Protein AF-A0A369XX74-F1 (afdb_monomer_lite)

Secondary structure (DSSP, 8-state):
----EEE----TTSSSTTEEEEEHHHHHHHS-HHHHTS-EEESSEEEEEEEESEEEEEETTEEEEEETTEEEEE-TT-EEEEEE-TT-EEEEEEE-HHHHHHH-TTTHHHHHHHHHHTTT--EEE--STTHHHHHHHHHHHHHHHHH-SS---HHHHHHHHHHHHHHHHTSHHHHHHHHHHT-HHHHHHHHHHHHHTTT---HHHHHHHTTS-HHHHHHHHHHHHSS-HHHHHHHHHHHHHHHHHHH----HHHHHHHTT-SSHHHHHHHHHHHHSS-TTHHHHHHHH-TTTTHHHHHHHHHHHHHH-EEEEEEE-TT--PPPB--SSEEEEEEEEEEEEEEEETTEEEEEETT-EEEE-TT--EEEE-SS-EEEEEEEEE---TTS--

Radius of gyration: 23.55 Å; chains: 1; bounding box: 52×53×64 Å

pLDDT: mean 80.41, std 14.45, range [28.2, 96.94]

Sequence (389 aa):
MSNVEQIEFMNKKGQNKGFEIISLKSFFESVDESFIKTPYRTSFYNLIFITGGRGVHEIDFLEYTVKAGDLLMISRNRVHSYSEFNSLEGYLITFTEGFLCEFLSSQTSEVKELFKLSYLNPHVNCLDLYTTTLTTLLNVINDMYKNAYEFLDNKVIASAFNTFMQILSNSRLGENLSKYKKNETFVQFTELVEKNINSVKTVKEYADMMYVSKKTVNLMTRKAIDMSAKQYIIQQLILKIRLKLSFEQKSINEIAYELGFTEPSNMTRFFKKNTKISPSEFRNIIRHDKNSWLNSESMELNSLRESIEENVYHISSEAVVPLHKHEDLDEIFYCIKGSGFGVLENGEVKLNVGDTFIAPAGIMHSLRSDGDLYVAAFLIRVVDERKFD

Structure (mmCIF, N/CA/C/O backbone):
data_AF-A0A369XX74-F1
#
_entry.id   AF-A0A369XX74-F1
#
loop_
_atom_site.group_PDB
_atom_site.id
_atom_site.type_symbol
_atom_site.label_atom_id
_atom_site.label_alt_id
_atom_site.label_comp_id
_atom_site.label_asym_id
_atom_site.label_entity_id
_atom_site.label_seq_id
_atom_site.pdbx_PDB_ins_code
_atom_site.Cartn_x
_atom_site.Cartn_y
_atom_site.Cartn_z
_atom_site.occupancy
_atom_site.B_iso_or_equiv
_atom_site.auth_seq_id
_atom_site.auth_comp_id
_atom_site.auth_asym_id
_atom_site.auth_atom_id
_atom_site.pdbx_PDB_model_num
ATOM 1 N N . MET A 1 1 ? 2.891 -11.915 23.897 1.00 44.66 1 MET A N 1
ATOM 2 C CA . MET A 1 1 ? 2.680 -11.618 22.463 1.00 44.66 1 MET A CA 1
ATOM 3 C C . MET A 1 1 ? 2.522 -10.115 22.330 1.00 44.66 1 MET A C 1
ATOM 5 O O . MET A 1 1 ? 1.612 -9.565 22.942 1.00 44.66 1 MET A O 1
ATOM 9 N N . SER A 1 2 ? 3.470 -9.456 21.668 1.00 43.44 2 SER A N 1
ATOM 10 C CA . SER A 1 2 ? 3.526 -7.996 21.559 1.00 43.44 2 SER A CA 1
ATOM 11 C C . SER A 1 2 ? 2.358 -7.467 20.725 1.00 43.44 2 SER A C 1
ATOM 13 O O . SER A 1 2 ? 1.988 -8.065 19.717 1.00 43.44 2 SER A O 1
ATOM 15 N N . ASN A 1 3 ? 1.751 -6.364 21.170 1.00 59.91 3 ASN A N 1
ATOM 16 C CA . ASN A 1 3 ? 0.909 -5.539 20.304 1.00 59.91 3 ASN A CA 1
ATOM 17 C C . ASN A 1 3 ? 1.733 -5.123 19.075 1.00 59.91 3 ASN A C 1
ATOM 19 O O . ASN A 1 3 ? 2.924 -4.856 19.230 1.00 59.91 3 ASN A O 1
ATOM 23 N N . VAL A 1 4 ? 1.110 -5.003 17.895 1.00 70.88 4 VAL A N 1
ATOM 24 C CA . VAL A 1 4 ? 1.756 -4.314 16.761 1.00 70.88 4 VAL A CA 1
ATOM 25 C C . VAL A 1 4 ? 2.085 -2.906 17.195 1.00 70.88 4 VAL A C 1
ATOM 27 O O . VAL A 1 4 ? 1.177 -2.109 17.477 1.00 70.88 4 VAL A O 1
ATOM 30 N N . GLU A 1 5 ? 3.382 -2.644 17.255 1.00 80.50 5 GLU A N 1
ATOM 31 C CA . GLU A 1 5 ? 3.929 -1.380 17.694 1.00 80.50 5 GLU A CA 1
ATOM 32 C C . GLU A 1 5 ? 3.523 -0.286 16.708 1.00 80.50 5 GLU A C 1
ATOM 34 O O . GLU A 1 5 ? 3.653 -0.438 15.490 1.00 80.50 5 GLU A O 1
ATOM 39 N N . GLN A 1 6 ? 2.953 0.790 17.246 1.00 81.81 6 GLN A N 1
ATOM 40 C CA . GLN A 1 6 ? 2.695 2.009 16.495 1.00 81.81 6 GLN A CA 1
ATOM 41 C C . GLN A 1 6 ? 3.955 2.862 16.582 1.00 81.81 6 GLN A C 1
ATOM 43 O O . GLN A 1 6 ? 4.294 3.370 17.649 1.00 81.81 6 GLN A O 1
ATOM 48 N N . ILE A 1 7 ? 4.629 3.020 15.453 1.00 86.69 7 ILE A N 1
ATOM 49 C CA . ILE A 1 7 ? 5.800 3.869 15.324 1.00 86.69 7 ILE A CA 1
ATOM 50 C C . ILE A 1 7 ? 5.332 5.268 14.949 1.00 86.69 7 ILE A C 1
ATOM 52 O O . ILE A 1 7 ? 4.755 5.500 13.882 1.00 86.69 7 ILE A O 1
ATOM 56 N N . GLU A 1 8 ? 5.584 6.204 15.854 1.00 85.25 8 GLU A N 1
ATOM 57 C CA . GLU A 1 8 ? 5.371 7.622 15.612 1.00 85.25 8 GLU A CA 1
ATOM 58 C C . GLU A 1 8 ? 6.581 8.235 14.910 1.00 85.25 8 GLU A C 1
ATOM 60 O O . GLU A 1 8 ? 7.721 7.806 15.107 1.00 85.25 8 GLU A O 1
ATOM 65 N N . PHE A 1 9 ? 6.342 9.247 14.074 1.00 83.69 9 PHE A N 1
ATOM 66 C CA . PHE A 1 9 ? 7.438 9.934 13.399 1.00 83.69 9 PHE A CA 1
ATOM 67 C C . PHE A 1 9 ? 8.293 10.664 14.439 1.00 83.69 9 PHE A C 1
ATOM 69 O O . PHE A 1 9 ? 7.848 11.637 15.050 1.00 83.69 9 PHE A O 1
ATOM 76 N N . MET A 1 10 ? 9.537 10.223 14.620 1.00 78.50 10 MET A N 1
ATOM 77 C CA . MET A 1 10 ? 10.492 10.870 15.514 1.00 78.50 10 MET A CA 1
ATOM 78 C C . MET A 1 10 ? 11.609 11.509 14.703 1.00 78.50 10 MET A C 1
ATOM 80 O O . MET A 1 10 ? 12.447 10.824 14.125 1.00 78.50 10 MET A O 1
ATOM 84 N N . ASN A 1 11 ? 11.660 12.840 14.710 1.00 66.50 11 ASN A N 1
ATOM 85 C CA . ASN A 1 11 ? 12.728 13.589 14.061 1.00 66.50 11 ASN A CA 1
ATOM 86 C C . ASN A 1 11 ? 14.024 13.497 14.887 1.00 66.50 11 ASN A C 1
ATOM 88 O O . ASN A 1 11 ? 14.350 14.410 15.646 1.00 66.50 11 ASN A O 1
ATOM 92 N N . LYS A 1 12 ? 14.762 12.387 14.755 1.00 58.81 12 LYS A N 1
ATOM 93 C CA . LYS A 1 12 ? 15.986 12.119 15.537 1.00 58.81 12 LYS A CA 1
ATOM 94 C C . LYS A 1 12 ? 17.069 13.187 15.357 1.00 58.81 12 LYS A C 1
ATOM 96 O O . LYS A 1 12 ? 17.876 13.381 16.259 1.00 58.81 12 LYS A O 1
ATOM 101 N N . LYS A 1 13 ? 17.091 13.879 14.213 1.00 58.56 13 LYS A N 1
ATOM 102 C CA . LYS A 1 13 ? 18.080 14.925 13.912 1.00 58.56 13 LYS A CA 1
ATOM 103 C C . LYS A 1 13 ? 17.599 16.344 14.216 1.00 58.56 13 LYS A C 1
ATOM 105 O O . LYS A 1 13 ? 18.393 17.267 14.102 1.00 58.56 13 LYS A O 1
ATOM 110 N N . GLY A 1 14 ? 16.322 16.552 14.554 1.00 54.00 14 GLY A N 1
ATOM 111 C CA . GLY A 1 14 ? 15.742 17.882 14.803 1.00 54.00 14 GLY A CA 1
ATOM 112 C C . GLY A 1 14 ? 15.741 18.843 13.599 1.00 54.00 14 GLY A C 1
ATOM 113 O O . GLY A 1 14 ? 15.229 19.951 13.711 1.00 54.00 14 GLY A O 1
ATOM 114 N N . GLN A 1 15 ? 16.285 18.431 12.449 1.00 56.94 15 GLN A N 1
ATOM 115 C CA . GLN A 1 15 ? 16.599 19.293 11.304 1.00 56.94 15 GLN A CA 1
ATOM 116 C C . GLN A 1 15 ? 15.435 19.413 10.307 1.00 56.94 15 GLN A C 1
ATOM 118 O O . GLN A 1 15 ? 15.178 20.505 9.801 1.00 56.94 15 GLN A O 1
ATOM 123 N N . ASN A 1 16 ? 14.683 18.327 10.067 1.00 61.78 16 ASN A N 1
ATOM 124 C CA . ASN A 1 16 ? 13.650 18.304 9.025 1.00 61.78 16 ASN A CA 1
ATOM 125 C C . ASN A 1 16 ? 12.248 18.028 9.576 1.00 61.78 16 ASN A C 1
ATOM 127 O O . ASN A 1 16 ? 12.000 16.995 10.198 1.00 61.78 16 ASN A O 1
ATOM 131 N N . LYS A 1 17 ? 11.312 18.964 9.374 1.00 74.56 17 LYS A N 1
ATOM 132 C CA . LYS A 1 17 ? 9.943 18.857 9.904 1.00 74.56 17 LYS A CA 1
ATOM 133 C C . LYS A 1 17 ? 9.170 17.755 9.180 1.00 74.56 17 LYS A C 1
ATOM 135 O O . LYS A 1 17 ? 8.508 18.005 8.180 1.00 74.56 17 LYS A O 1
ATOM 140 N N . GLY A 1 18 ? 9.220 16.539 9.714 1.00 85.44 18 GLY A N 1
ATOM 141 C CA . GLY A 1 18 ? 8.364 15.455 9.248 1.00 85.44 18 GLY A CA 1
ATOM 142 C C . GLY A 1 18 ? 8.793 14.821 7.926 1.00 85.44 18 GLY A C 1
ATOM 143 O O . GLY A 1 18 ? 7.911 14.323 7.235 1.00 85.44 18 GLY A O 1
ATOM 144 N N . PHE A 1 19 ? 10.083 14.859 7.572 1.00 89.56 19 PHE A N 1
ATOM 145 C CA . PHE A 1 19 ? 10.669 14.159 6.422 1.00 89.56 19 PHE A CA 1
ATOM 146 C C . PHE A 1 19 ? 12.018 13.544 6.804 1.00 89.56 19 PHE A C 1
ATOM 148 O O . PHE A 1 19 ? 12.833 14.210 7.442 1.00 89.56 19 PHE A O 1
ATOM 155 N N . GLU A 1 20 ? 12.265 12.308 6.385 1.00 90.56 20 GLU A N 1
ATOM 156 C CA . GLU A 1 20 ? 13.538 11.609 6.537 1.00 90.56 20 GLU A CA 1
ATOM 157 C C . GLU A 1 20 ? 13.828 10.738 5.308 1.00 90.56 20 GLU A C 1
ATOM 159 O O . GLU A 1 20 ? 12.927 10.156 4.709 1.00 90.56 20 GLU A O 1
ATOM 164 N N . ILE A 1 21 ? 15.104 10.652 4.931 1.00 92.31 21 ILE A N 1
ATOM 165 C CA . ILE A 1 21 ? 15.609 9.706 3.934 1.00 92.31 21 ILE A CA 1
ATOM 166 C C . ILE A 1 21 ? 16.831 8.989 4.508 1.00 92.31 21 ILE A C 1
ATOM 168 O O . ILE A 1 21 ? 17.713 9.608 5.109 1.00 92.31 21 ILE A O 1
ATOM 172 N N . ILE A 1 22 ? 16.885 7.675 4.319 1.00 91.69 22 ILE A N 1
ATOM 173 C CA . ILE A 1 22 ? 17.993 6.823 4.747 1.00 91.69 22 ILE A CA 1
ATOM 174 C C . ILE A 1 22 ? 18.212 5.717 3.712 1.00 91.69 22 ILE A C 1
ATOM 176 O O . ILE A 1 22 ? 17.264 5.240 3.089 1.00 91.69 22 ILE A O 1
ATOM 180 N N . SER A 1 23 ? 19.458 5.294 3.502 1.00 94.75 23 SER A N 1
ATOM 181 C CA . SER A 1 23 ? 19.716 4.097 2.699 1.00 94.75 23 SER A CA 1
ATOM 182 C C . SER A 1 23 ? 19.218 2.852 3.433 1.00 94.75 23 SER A C 1
ATOM 184 O O . SER A 1 23 ? 19.375 2.743 4.649 1.00 94.75 23 SER A O 1
ATOM 186 N N . LEU A 1 24 ? 18.676 1.879 2.699 1.00 95.12 24 LEU A N 1
ATOM 187 C CA . LEU A 1 24 ? 18.173 0.628 3.277 1.00 95.12 24 LEU A CA 1
ATOM 188 C C . LEU A 1 24 ? 19.243 -0.104 4.087 1.00 95.12 24 LEU A C 1
ATOM 190 O O . LEU A 1 24 ? 18.978 -0.528 5.205 1.00 95.12 24 LEU A O 1
ATOM 194 N N . LYS A 1 25 ? 20.482 -0.131 3.585 1.00 93.12 25 LYS A N 1
ATOM 195 C CA . LYS A 1 25 ? 21.633 -0.659 4.323 1.00 93.12 25 LYS A CA 1
ATOM 196 C C . LYS A 1 25 ? 21.777 -0.025 5.712 1.00 93.12 25 LYS A C 1
ATOM 198 O O . LYS A 1 25 ? 21.816 -0.736 6.708 1.00 93.12 25 LYS A O 1
ATOM 203 N N . SER A 1 26 ? 21.807 1.307 5.790 1.00 91.69 26 SER A N 1
ATOM 204 C CA . SER A 1 26 ? 21.953 2.007 7.071 1.00 91.69 26 SER A CA 1
ATOM 205 C C . SER A 1 26 ? 20.721 1.853 7.961 1.00 91.69 26 SER A C 1
ATOM 207 O O . SER A 1 26 ? 20.863 1.804 9.177 1.00 91.69 26 SER A O 1
ATOM 209 N N . PHE A 1 27 ? 19.522 1.751 7.379 1.00 93.00 27 PHE A N 1
ATOM 210 C CA . PHE A 1 27 ? 18.305 1.449 8.128 1.00 93.00 27 PHE A CA 1
ATOM 211 C C . PHE A 1 27 ? 18.399 0.076 8.803 1.00 93.00 27 PHE A C 1
ATOM 213 O O . PHE A 1 27 ? 18.267 0.009 10.025 1.00 93.00 27 PHE A O 1
ATOM 220 N N . PHE A 1 28 ? 18.711 -0.982 8.047 1.00 92.81 28 PHE A N 1
ATOM 221 C CA . PHE A 1 28 ? 18.821 -2.345 8.578 1.00 92.81 28 PHE A CA 1
ATOM 222 C C . PHE A 1 28 ? 19.980 -2.516 9.570 1.00 92.81 28 PHE A C 1
ATOM 224 O O . PHE A 1 28 ? 19.855 -3.288 10.509 1.00 92.81 28 PHE A O 1
ATOM 231 N N . GLU A 1 29 ? 21.077 -1.766 9.423 1.00 90.75 29 GLU A N 1
ATOM 232 C CA . GLU A 1 29 ? 22.172 -1.733 10.409 1.00 90.75 29 GLU A CA 1
ATOM 233 C C . GLU A 1 29 ? 21.793 -0.986 11.705 1.00 90.75 29 GLU A C 1
ATOM 235 O O . GLU A 1 29 ? 22.396 -1.213 12.753 1.00 90.75 29 GLU A O 1
ATOM 240 N N . SER A 1 30 ? 20.815 -0.073 11.648 1.00 87.88 30 SER A N 1
ATOM 241 C CA . SER A 1 30 ? 20.432 0.796 12.775 1.00 87.88 30 SER A CA 1
ATOM 242 C C . SER A 1 30 ? 19.273 0.273 13.626 1.00 87.88 30 SER A C 1
ATOM 244 O O . SER A 1 30 ? 18.948 0.876 14.653 1.00 87.88 30 SER A O 1
ATOM 246 N N . VAL A 1 31 ? 18.626 -0.809 13.195 1.00 86.44 31 VAL A N 1
ATOM 247 C CA . VAL A 1 31 ? 17.431 -1.375 13.825 1.00 86.44 31 VAL A CA 1
ATOM 248 C C . VAL A 1 31 ? 17.645 -2.865 14.052 1.00 86.44 31 VAL A C 1
ATOM 250 O O . VAL A 1 31 ? 18.258 -3.545 13.238 1.00 86.44 31 VAL A O 1
ATOM 253 N N . ASP A 1 32 ? 17.140 -3.375 15.171 1.00 88.31 32 ASP A N 1
ATOM 254 C CA . ASP A 1 32 ? 17.260 -4.789 15.507 1.00 88.31 32 ASP A CA 1
ATOM 255 C C . ASP A 1 32 ? 16.551 -5.686 14.473 1.00 88.31 32 ASP A C 1
ATOM 257 O O . ASP A 1 32 ? 15.412 -5.424 14.071 1.00 88.31 32 ASP A O 1
ATOM 261 N N . GLU A 1 33 ? 17.210 -6.773 14.064 1.00 86.56 33 GLU A N 1
ATOM 262 C CA . GLU A 1 33 ? 16.692 -7.703 13.052 1.00 86.56 33 GLU A CA 1
ATOM 263 C C . GLU A 1 33 ? 15.333 -8.297 13.460 1.00 86.56 33 GLU A C 1
ATOM 265 O O . GLU A 1 33 ? 14.439 -8.471 12.626 1.00 86.56 33 GLU A O 1
ATOM 270 N N . SER A 1 34 ? 15.145 -8.576 14.756 1.00 84.88 34 SER A N 1
ATOM 271 C CA . SER A 1 34 ? 13.894 -9.138 15.268 1.00 84.88 34 SER A CA 1
ATOM 272 C C . SER A 1 34 ? 12.741 -8.139 15.194 1.00 84.88 34 SER A C 1
ATOM 274 O O . SER A 1 34 ? 11.600 -8.544 14.957 1.00 84.88 34 SER A O 1
ATOM 276 N N . PHE A 1 35 ? 13.030 -6.840 15.324 1.00 86.06 35 PHE A N 1
ATOM 277 C CA . PHE A 1 35 ? 12.046 -5.782 15.121 1.00 86.06 35 PHE A CA 1
ATOM 278 C C . PHE A 1 35 ? 11.647 -5.684 13.646 1.00 86.06 35 PHE A C 1
ATOM 280 O O . PHE A 1 35 ? 10.460 -5.677 13.340 1.00 86.06 35 PHE A O 1
ATOM 287 N N . ILE A 1 36 ? 12.618 -5.688 12.727 1.00 87.19 36 ILE A N 1
ATOM 288 C CA . ILE A 1 36 ? 12.376 -5.576 11.276 1.00 87.19 36 ILE A CA 1
ATOM 289 C C . ILE A 1 36 ? 11.467 -6.711 10.757 1.00 87.19 36 ILE A C 1
ATOM 291 O O . ILE A 1 36 ? 10.609 -6.479 9.898 1.00 87.19 36 ILE A O 1
ATOM 295 N N . LYS A 1 37 ? 11.625 -7.920 11.315 1.00 86.88 37 LYS A N 1
ATOM 296 C CA . LYS A 1 37 ? 10.805 -9.111 11.016 1.00 86.88 37 LYS A CA 1
ATOM 297 C C . LYS A 1 37 ? 9.482 -9.177 11.781 1.00 86.88 37 LYS A C 1
ATOM 299 O O . LYS A 1 37 ? 8.674 -10.076 11.546 1.00 86.88 37 LYS A O 1
ATOM 304 N N . THR A 1 38 ? 9.258 -8.288 12.743 1.00 84.75 38 THR A N 1
ATOM 305 C CA . THR A 1 38 ? 8.013 -8.249 13.513 1.00 84.75 38 THR A CA 1
ATOM 306 C C . THR A 1 38 ? 7.069 -7.228 12.888 1.00 84.75 38 THR A C 1
ATOM 308 O O . THR A 1 38 ? 7.492 -6.105 12.654 1.00 84.75 38 THR A O 1
ATOM 311 N N . PRO A 1 39 ? 5.790 -7.561 12.640 1.00 86.12 39 PRO A N 1
ATOM 312 C CA . PRO A 1 39 ? 4.836 -6.597 12.100 1.00 86.12 39 PRO A CA 1
ATOM 313 C C . PRO A 1 39 ? 4.727 -5.331 12.962 1.00 86.12 39 PRO A C 1
ATOM 315 O O . PRO A 1 39 ? 4.458 -5.404 14.165 1.00 86.12 39 PRO A O 1
ATOM 318 N N . TYR A 1 40 ? 4.897 -4.171 12.332 1.00 86.62 40 TYR A N 1
ATOM 319 C CA . TYR A 1 40 ? 4.732 -2.845 12.932 1.00 86.62 40 TYR A CA 1
ATOM 320 C C . TYR A 1 40 ? 3.865 -1.967 12.023 1.00 86.62 40 TYR A C 1
ATOM 322 O O . TYR A 1 40 ? 3.514 -2.352 10.908 1.00 86.62 40 TYR A O 1
ATOM 330 N N . ARG A 1 41 ? 3.468 -0.789 12.503 1.00 86.25 41 ARG A N 1
ATOM 331 C CA . ARG A 1 41 ? 2.739 0.213 11.710 1.00 86.25 41 ARG A CA 1
ATOM 332 C C . ARG A 1 41 ? 3.279 1.601 11.985 1.00 86.25 41 ARG A C 1
ATOM 334 O O . ARG A 1 41 ? 3.711 1.878 13.098 1.00 86.25 41 ARG A O 1
ATOM 341 N N . THR A 1 42 ? 3.207 2.484 11.001 1.00 88.00 42 THR A N 1
ATOM 342 C CA . THR A 1 42 ? 3.714 3.857 11.112 1.00 88.00 42 THR A CA 1
ATOM 343 C C . THR A 1 42 ? 2.579 4.875 11.046 1.00 88.00 42 THR A C 1
ATOM 345 O O . THR A 1 42 ? 1.657 4.728 10.248 1.00 88.00 42 THR A O 1
ATOM 348 N N . SER A 1 43 ? 2.644 5.965 11.815 1.00 82.44 43 SER A N 1
ATOM 349 C CA . SER A 1 43 ? 1.693 7.092 11.685 1.00 82.44 43 SER A CA 1
ATOM 350 C C . SER A 1 43 ? 1.999 8.023 10.498 1.00 82.44 43 SER A C 1
ATOM 352 O O . SER A 1 43 ? 1.334 9.040 10.291 1.00 82.44 43 SER A O 1
ATOM 354 N N . PHE A 1 44 ? 3.003 7.672 9.696 1.00 88.94 44 PHE A N 1
ATOM 355 C CA . PHE A 1 44 ? 3.557 8.426 8.573 1.00 88.94 44 PHE A CA 1
ATOM 356 C C . PHE A 1 44 ? 3.679 7.539 7.323 1.00 88.94 44 PHE A C 1
ATOM 358 O O . PHE A 1 44 ? 3.525 6.319 7.405 1.00 88.94 44 PHE A O 1
ATOM 365 N N . TYR A 1 45 ? 3.885 8.164 6.165 1.00 90.94 45 TYR A N 1
ATOM 366 C CA . TYR A 1 45 ? 4.030 7.484 4.877 1.00 90.94 45 TYR A CA 1
ATOM 367 C C . TYR A 1 45 ? 5.448 6.925 4.731 1.00 90.94 45 TYR A C 1
ATOM 369 O O . TYR A 1 45 ? 6.397 7.594 5.139 1.00 90.94 45 TYR A O 1
ATOM 377 N N . ASN A 1 46 ? 5.592 5.748 4.115 1.00 93.81 46 ASN A N 1
ATOM 378 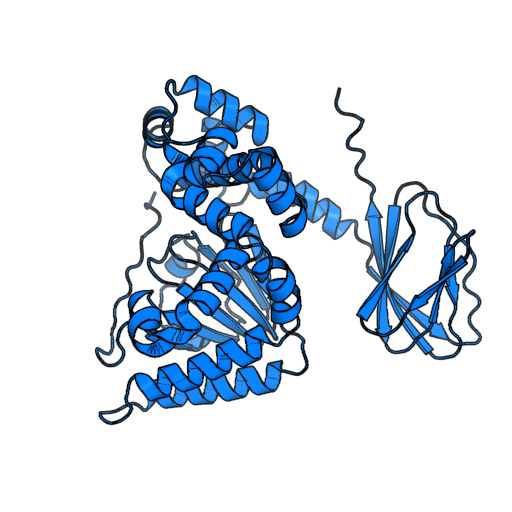C CA . ASN A 1 46 ? 6.889 5.173 3.750 1.00 93.81 46 ASN A CA 1
ATOM 379 C C . ASN A 1 46 ? 6.958 4.925 2.244 1.00 93.81 46 ASN A C 1
ATOM 381 O O . ASN A 1 46 ? 6.052 4.332 1.661 1.00 93.81 46 ASN A O 1
ATOM 385 N N . LEU A 1 47 ? 8.060 5.329 1.631 1.00 93.50 47 LEU A N 1
ATOM 386 C CA . LEU A 1 47 ? 8.385 5.076 0.238 1.00 93.50 47 LEU A CA 1
ATOM 387 C C . LEU A 1 47 ? 9.719 4.334 0.200 1.00 93.50 47 LEU A C 1
ATOM 389 O O . LEU A 1 47 ? 10.732 4.868 0.645 1.00 93.50 47 LEU A O 1
ATOM 393 N N . ILE A 1 48 ? 9.709 3.100 -0.297 1.00 94.38 48 ILE A N 1
ATOM 394 C CA . ILE A 1 48 ? 10.893 2.242 -0.362 1.00 94.38 48 ILE A CA 1
ATOM 395 C C . ILE A 1 48 ? 11.238 2.038 -1.831 1.00 94.38 48 ILE A C 1
ATOM 397 O O . ILE A 1 48 ? 10.472 1.418 -2.562 1.00 94.38 48 ILE A O 1
ATOM 401 N N . PHE A 1 49 ? 12.376 2.567 -2.263 1.00 93.62 49 PHE A N 1
ATOM 402 C CA . PHE A 1 49 ? 12.853 2.431 -3.635 1.00 93.62 49 PHE A CA 1
ATOM 403 C C . PHE A 1 49 ? 14.060 1.501 -3.675 1.00 93.62 49 PHE A C 1
ATOM 405 O O . PHE A 1 49 ? 15.078 1.795 -3.045 1.00 93.62 49 PHE A O 1
ATOM 412 N N . ILE A 1 50 ? 13.945 0.390 -4.402 1.00 93.25 50 ILE A N 1
ATOM 413 C CA . ILE A 1 50 ? 14.969 -0.653 -4.467 1.00 93.25 50 ILE A CA 1
ATOM 414 C C . ILE A 1 50 ? 15.920 -0.370 -5.626 1.00 93.25 50 ILE A C 1
ATOM 416 O O . ILE A 1 50 ? 15.512 -0.278 -6.782 1.00 93.25 50 ILE A O 1
ATOM 420 N N . THR A 1 51 ? 17.212 -0.268 -5.332 1.00 92.12 51 THR A N 1
ATOM 421 C CA . THR A 1 51 ? 18.271 -0.049 -6.330 1.00 92.12 51 THR A CA 1
ATOM 422 C C . THR A 1 51 ? 19.074 -1.312 -6.621 1.00 92.12 51 THR A C 1
ATOM 424 O O . THR A 1 51 ? 19.755 -1.369 -7.641 1.00 92.12 51 THR A O 1
ATOM 427 N N . GLY A 1 52 ? 18.987 -2.327 -5.758 1.00 91.31 52 GLY A N 1
ATOM 428 C CA . GLY A 1 52 ? 19.770 -3.554 -5.864 1.00 91.31 52 GLY A CA 1
ATOM 429 C C . GLY A 1 52 ? 19.238 -4.668 -4.965 1.00 91.31 52 GLY A C 1
ATOM 430 O O . GLY A 1 52 ? 18.518 -4.420 -3.997 1.00 91.31 52 GLY A O 1
ATOM 431 N N . GLY A 1 53 ? 19.598 -5.905 -5.307 1.00 91.81 53 GLY A N 1
ATOM 432 C CA . GLY A 1 53 ? 19.227 -7.098 -4.548 1.00 91.81 53 GLY A CA 1
ATOM 433 C C . GLY A 1 53 ? 17.781 -7.557 -4.723 1.00 91.81 53 GLY A C 1
ATOM 434 O O . GLY A 1 53 ? 17.066 -7.130 -5.635 1.00 91.81 53 GLY A O 1
ATOM 435 N N . ARG A 1 54 ? 17.382 -8.481 -3.844 1.00 90.44 54 ARG A N 1
ATOM 436 C CA . ARG A 1 54 ? 16.040 -9.065 -3.767 1.00 90.44 54 ARG A CA 1
ATOM 437 C C . ARG A 1 54 ? 15.616 -9.224 -2.309 1.00 90.44 54 ARG A C 1
ATOM 439 O O . ARG A 1 54 ? 16.436 -9.507 -1.435 1.00 90.44 54 ARG A O 1
ATOM 446 N N . GLY A 1 55 ? 14.327 -9.064 -2.059 1.00 90.81 55 GLY A N 1
ATOM 447 C CA . GLY A 1 55 ? 13.749 -9.264 -0.740 1.00 90.81 55 GLY A CA 1
ATOM 448 C C . GLY A 1 55 ? 12.250 -9.482 -0.804 1.00 90.81 55 GLY A C 1
ATOM 449 O O . GLY A 1 55 ? 11.652 -9.487 -1.881 1.00 90.81 55 GLY A O 1
ATOM 450 N N . VAL A 1 56 ? 11.655 -9.657 0.367 1.00 88.00 56 VAL A N 1
ATOM 451 C CA . VAL A 1 56 ? 10.229 -9.911 0.547 1.00 88.00 56 VAL A CA 1
ATOM 452 C C . VAL A 1 56 ? 9.724 -8.975 1.632 1.00 88.00 56 VAL A C 1
ATOM 454 O O . VAL A 1 56 ? 10.174 -9.031 2.779 1.00 88.00 56 VAL A O 1
ATOM 457 N N . HIS A 1 57 ? 8.796 -8.103 1.247 1.00 90.75 57 HIS A N 1
ATOM 458 C CA . HIS A 1 57 ? 8.110 -7.178 2.140 1.00 90.75 57 HIS A CA 1
ATOM 459 C C . HIS A 1 57 ? 6.683 -7.670 2.355 1.00 90.75 57 HIS A C 1
ATOM 461 O O . HIS A 1 57 ? 5.962 -7.903 1.389 1.00 90.75 57 HIS A O 1
ATOM 467 N N . GLU A 1 58 ? 6.255 -7.806 3.602 1.00 83.94 58 GLU A N 1
ATOM 468 C CA . GLU A 1 58 ? 4.878 -8.161 3.936 1.00 83.94 58 GLU A CA 1
ATOM 469 C C . GLU A 1 58 ? 4.092 -6.888 4.261 1.00 83.94 58 GLU A C 1
ATOM 471 O O . GLU A 1 58 ? 4.514 -6.099 5.107 1.00 83.94 58 GLU A O 1
ATOM 476 N N . ILE A 1 59 ? 2.960 -6.668 3.592 1.00 84.25 59 ILE A N 1
ATOM 477 C CA . ILE A 1 59 ? 2.038 -5.559 3.869 1.00 84.25 59 ILE A CA 1
ATOM 478 C C . ILE A 1 59 ? 0.645 -6.151 4.004 1.00 84.25 59 ILE A C 1
ATOM 480 O O . ILE A 1 59 ? 0.120 -6.723 3.051 1.00 84.25 59 ILE A O 1
ATOM 484 N N . ASP A 1 60 ? 0.037 -6.001 5.180 1.00 78.12 60 ASP A N 1
ATOM 485 C CA . ASP A 1 60 ? -1.329 -6.452 5.447 1.00 78.12 60 ASP A CA 1
ATOM 486 C C . ASP A 1 60 ? -1.571 -7.922 5.077 1.00 78.12 60 ASP A C 1
ATOM 488 O O . ASP A 1 60 ? -2.590 -8.272 4.475 1.00 78.12 60 ASP A O 1
ATOM 492 N N . PHE A 1 61 ? -0.624 -8.776 5.480 1.00 71.31 61 PHE A N 1
ATOM 493 C CA . PHE A 1 61 ? -0.593 -10.216 5.212 1.00 71.31 61 PHE A CA 1
ATOM 494 C C . PHE A 1 61 ? -0.346 -10.597 3.749 1.00 71.31 61 PHE A C 1
ATOM 496 O O . PHE A 1 61 ? -0.500 -11.759 3.401 1.00 71.31 61 PHE A O 1
ATOM 503 N N . LEU A 1 62 ? 0.012 -9.660 2.870 1.00 71.56 62 LEU A N 1
ATOM 504 C CA . LEU A 1 62 ? 0.404 -9.966 1.496 1.00 71.56 62 LEU A CA 1
ATOM 505 C C . LEU A 1 62 ? 1.912 -9.812 1.338 1.00 71.56 62 LEU A C 1
ATOM 507 O O . LEU A 1 62 ? 2.477 -8.787 1.717 1.00 71.56 62 LEU A O 1
ATOM 511 N N . GLU A 1 63 ? 2.546 -10.822 0.751 1.00 78.19 63 GLU A N 1
ATOM 512 C CA . GLU A 1 63 ? 3.972 -10.805 0.447 1.00 78.19 63 GLU A CA 1
ATOM 513 C C . GLU A 1 63 ? 4.238 -10.183 -0.925 1.00 78.19 63 GLU A C 1
ATOM 515 O O . GLU A 1 63 ? 3.705 -10.609 -1.955 1.00 78.19 63 GLU A O 1
ATOM 520 N N . TYR A 1 64 ? 5.131 -9.201 -0.935 1.00 79.00 64 TYR A N 1
ATOM 521 C CA . TYR A 1 64 ? 5.622 -8.525 -2.123 1.00 79.00 64 TYR A CA 1
ATOM 522 C C . TYR A 1 64 ? 7.101 -8.850 -2.279 1.00 79.00 64 TYR A C 1
ATOM 524 O O . TYR A 1 64 ? 7.944 -8.376 -1.515 1.00 79.00 64 TYR A O 1
ATOM 532 N N . THR A 1 65 ? 7.426 -9.673 -3.276 1.00 83.94 65 THR A N 1
ATOM 533 C CA . THR A 1 65 ? 8.818 -9.844 -3.693 1.00 83.94 65 THR A CA 1
ATOM 534 C C . THR A 1 65 ? 9.266 -8.576 -4.399 1.00 83.94 65 THR A C 1
ATOM 536 O O . THR A 1 65 ? 8.664 -8.182 -5.397 1.00 83.94 65 THR A O 1
ATOM 539 N N . VAL A 1 66 ? 10.338 -7.970 -3.901 1.00 88.12 66 VAL A N 1
ATOM 540 C CA . VAL A 1 66 ? 10.902 -6.746 -4.464 1.00 88.12 66 VAL A CA 1
ATOM 541 C C . VAL A 1 66 ? 12.309 -6.965 -4.997 1.00 88.12 66 VAL A C 1
ATOM 543 O O . VAL A 1 66 ? 13.087 -7.745 -4.444 1.00 88.12 66 VAL A O 1
ATOM 546 N N . LYS A 1 67 ? 12.626 -6.270 -6.087 1.00 88.75 67 LYS A N 1
ATOM 547 C CA . LYS A 1 67 ? 13.921 -6.281 -6.778 1.00 88.75 67 LYS A CA 1
ATOM 548 C C . LYS A 1 67 ? 14.296 -4.881 -7.262 1.00 88.75 67 LYS A C 1
ATOM 550 O O . LYS A 1 67 ? 13.491 -3.958 -7.200 1.00 88.75 67 LYS A O 1
ATOM 555 N N . ALA A 1 68 ? 15.520 -4.724 -7.758 1.00 88.69 68 ALA A N 1
ATOM 556 C CA . ALA A 1 68 ? 15.997 -3.463 -8.326 1.00 88.69 68 ALA A CA 1
ATOM 557 C C . ALA A 1 68 ? 15.001 -2.850 -9.331 1.00 88.69 68 ALA A C 1
ATOM 559 O O . ALA A 1 68 ? 14.508 -3.531 -10.232 1.00 88.69 68 ALA A O 1
ATOM 560 N N . GLY A 1 69 ? 14.733 -1.555 -9.168 1.00 85.12 69 GLY A N 1
ATOM 561 C CA . GLY A 1 69 ? 13.736 -0.809 -9.929 1.00 85.12 69 GLY A CA 1
ATOM 562 C C . GLY A 1 69 ? 12.328 -0.861 -9.340 1.00 85.12 69 GLY A C 1
ATOM 563 O O . GLY A 1 69 ? 11.462 -0.150 -9.835 1.00 85.12 69 GLY A O 1
ATOM 564 N N . ASP A 1 70 ? 12.074 -1.641 -8.290 1.00 86.25 70 ASP A N 1
ATOM 565 C CA . ASP A 1 70 ? 10.775 -1.641 -7.624 1.00 86.25 70 ASP A CA 1
ATOM 566 C C . ASP A 1 70 ? 10.628 -0.483 -6.636 1.00 86.25 70 ASP A C 1
ATOM 568 O O . ASP A 1 70 ? 11.572 -0.053 -5.967 1.00 86.25 70 ASP A O 1
ATOM 572 N N . LEU A 1 71 ? 9.387 -0.026 -6.513 1.00 88.19 71 LEU A N 1
ATOM 573 C CA . LEU A 1 71 ? 8.941 0.954 -5.550 1.00 88.19 71 LEU A CA 1
ATOM 574 C C . LEU A 1 71 ? 7.805 0.377 -4.703 1.00 88.19 71 LEU A C 1
ATOM 576 O O . LEU A 1 71 ? 6.778 -0.046 -5.232 1.00 88.19 71 LEU A O 1
ATOM 580 N N . LEU A 1 72 ? 7.961 0.419 -3.380 1.00 89.81 72 LEU A N 1
ATOM 581 C CA . LEU A 1 72 ? 6.869 0.193 -2.438 1.00 89.81 72 LEU A CA 1
ATOM 582 C C . LEU A 1 72 ? 6.381 1.520 -1.859 1.00 89.81 72 LEU A C 1
ATOM 584 O O . LEU A 1 72 ? 7.172 2.325 -1.365 1.00 89.81 72 LEU A O 1
ATOM 588 N N . MET A 1 73 ? 5.067 1.724 -1.874 1.00 88.75 73 MET A N 1
ATOM 589 C CA . MET A 1 73 ? 4.399 2.888 -1.296 1.00 88.75 73 MET A CA 1
ATOM 590 C C . MET A 1 73 ? 3.455 2.438 -0.185 1.00 88.75 73 MET A C 1
ATOM 592 O O . MET A 1 73 ? 2.411 1.835 -0.430 1.00 88.75 73 MET A O 1
ATOM 596 N N . ILE A 1 74 ? 3.812 2.745 1.057 1.00 88.69 74 ILE A N 1
ATOM 597 C CA . ILE A 1 74 ? 3.107 2.266 2.244 1.00 88.69 74 ILE A CA 1
ATOM 598 C C . ILE A 1 74 ? 2.473 3.456 2.949 1.00 88.69 74 ILE A C 1
ATOM 600 O O . ILE A 1 74 ? 3.146 4.370 3.432 1.00 88.69 74 ILE A O 1
ATOM 604 N N . SER A 1 75 ? 1.148 3.454 2.969 1.00 86.00 75 SER A N 1
ATOM 605 C CA . SER A 1 75 ? 0.335 4.498 3.580 1.00 86.00 75 SER A CA 1
ATOM 606 C C . SER A 1 75 ? 0.380 4.416 5.103 1.00 86.00 75 SER A C 1
ATOM 608 O O . SER A 1 75 ? 0.802 3.419 5.693 1.00 86.00 75 SER A O 1
ATOM 610 N N . ARG A 1 76 ? -0.087 5.477 5.757 1.00 83.75 76 ARG A N 1
ATOM 611 C CA . ARG A 1 76 ? -0.161 5.533 7.219 1.00 83.75 76 ARG A CA 1
ATOM 612 C C . ARG A 1 76 ? -1.012 4.397 7.778 1.00 83.75 76 ARG A C 1
ATOM 614 O O . ARG A 1 76 ? -2.022 4.017 7.199 1.00 83.75 76 ARG A O 1
ATOM 621 N N . ASN A 1 77 ? -0.636 3.921 8.957 1.00 77.31 77 ASN A N 1
ATOM 622 C CA . ASN A 1 77 ? -1.337 2.913 9.749 1.00 77.31 77 ASN A CA 1
ATOM 623 C C . ASN A 1 77 ? -1.478 1.539 9.078 1.00 77.31 77 ASN A C 1
ATOM 625 O O . ASN A 1 77 ? -2.184 0.683 9.616 1.00 77.31 77 ASN A O 1
ATOM 629 N N . ARG A 1 78 ? -0.807 1.307 7.943 1.00 82.25 78 ARG A N 1
ATOM 630 C CA . ARG A 1 78 ? -0.691 -0.029 7.356 1.00 82.25 78 ARG A CA 1
ATOM 631 C C . ARG A 1 78 ? 0.286 -0.857 8.178 1.00 82.25 78 ARG A C 1
ATOM 633 O O . ARG A 1 78 ? 1.294 -0.337 8.659 1.00 82.25 78 ARG A O 1
ATOM 640 N N . VAL A 1 79 ? -0.051 -2.127 8.375 1.00 82.69 79 VAL A N 1
ATOM 641 C CA . VAL A 1 79 ? 0.815 -3.055 9.103 1.00 82.69 79 VAL A CA 1
ATOM 642 C C . VAL A 1 79 ? 1.744 -3.717 8.107 1.00 82.69 79 VAL A C 1
ATOM 644 O O . VAL A 1 79 ? 1.287 -4.246 7.095 1.00 82.69 79 VAL A O 1
ATOM 647 N N . HIS A 1 80 ? 3.038 -3.679 8.389 1.00 90.44 80 HIS A N 1
ATOM 648 C CA . HIS A 1 80 ? 4.049 -4.202 7.491 1.00 90.44 80 HIS A CA 1
ATOM 649 C C . HIS A 1 80 ? 5.297 -4.681 8.237 1.00 90.44 80 HIS A C 1
ATOM 651 O O . HIS A 1 80 ? 5.555 -4.279 9.372 1.00 90.44 80 HIS A O 1
ATOM 657 N N . SER A 1 81 ? 6.062 -5.548 7.585 1.00 90.38 81 SER A N 1
ATOM 658 C CA . SER A 1 81 ? 7.343 -6.082 8.062 1.00 90.38 81 SER A CA 1
ATOM 659 C C . SER A 1 81 ? 8.196 -6.535 6.883 1.00 90.38 81 SER A C 1
ATOM 661 O O . SER A 1 81 ? 7.700 -6.662 5.764 1.00 90.38 81 SER A O 1
ATOM 663 N N . TYR A 1 82 ? 9.479 -6.794 7.123 1.00 91.31 82 TYR A N 1
ATOM 664 C CA . TYR A 1 82 ? 10.336 -7.423 6.122 1.00 91.31 82 TYR A CA 1
ATOM 665 C C . TYR A 1 82 ? 10.537 -8.898 6.472 1.00 91.31 82 TYR A C 1
ATOM 667 O O . TYR A 1 82 ? 11.025 -9.215 7.556 1.00 91.31 82 TYR A O 1
ATOM 675 N N . SER A 1 83 ? 10.207 -9.791 5.542 1.00 85.69 83 SER A N 1
ATOM 676 C CA . SER A 1 83 ? 10.478 -11.228 5.676 1.00 85.69 83 SER A CA 1
ATOM 677 C C . SER A 1 83 ? 11.899 -11.553 5.209 1.00 85.69 83 SER A C 1
ATOM 679 O O . SER A 1 83 ? 12.628 -12.286 5.878 1.00 85.69 83 SER A O 1
ATOM 681 N N . GLU A 1 84 ? 12.332 -10.922 4.113 1.00 88.06 84 GLU A N 1
ATOM 682 C CA . GLU A 1 84 ? 13.685 -11.037 3.562 1.00 88.06 84 GLU A CA 1
ATOM 683 C C . GLU A 1 84 ? 14.216 -9.659 3.160 1.00 88.06 84 GLU A C 1
ATOM 685 O O . GLU A 1 84 ? 13.584 -8.954 2.374 1.00 88.06 84 GLU A O 1
ATOM 690 N N . PHE A 1 85 ? 15.384 -9.266 3.677 1.00 91.69 85 PHE A N 1
ATOM 691 C CA . PHE A 1 85 ? 15.926 -7.920 3.435 1.00 91.69 85 PHE A CA 1
ATOM 692 C C . PHE A 1 85 ? 17.453 -7.815 3.377 1.00 91.69 85 PHE A C 1
ATOM 694 O O . PHE A 1 85 ? 17.973 -6.772 2.994 1.00 91.69 85 PHE A O 1
ATOM 701 N N . ASN A 1 86 ? 18.188 -8.882 3.697 1.00 86.06 86 ASN A N 1
ATOM 702 C CA . ASN A 1 86 ? 19.646 -8.829 3.862 1.00 86.06 86 ASN A CA 1
ATOM 703 C C . ASN A 1 86 ? 20.414 -8.417 2.596 1.00 86.06 86 ASN A C 1
ATOM 705 O O . ASN A 1 86 ? 21.531 -7.922 2.703 1.00 86.06 86 ASN A O 1
ATOM 709 N N . SER A 1 87 ? 19.841 -8.637 1.409 1.00 89.25 87 SER A N 1
ATOM 710 C CA . SER A 1 87 ? 20.464 -8.247 0.137 1.00 89.25 87 SER A CA 1
ATOM 711 C C . SER A 1 87 ? 19.928 -6.932 -0.435 1.00 89.25 87 SER A C 1
ATOM 713 O O . SER A 1 87 ? 20.416 -6.489 -1.469 1.00 89.25 87 SER A O 1
ATOM 715 N N . LEU A 1 88 ? 18.921 -6.320 0.200 1.00 94.06 88 LEU A N 1
ATOM 716 C CA . LEU A 1 88 ? 18.245 -5.151 -0.350 1.00 94.06 88 LEU A CA 1
ATOM 717 C C . LEU A 1 88 ? 19.120 -3.902 -0.274 1.00 94.06 88 LEU A C 1
ATOM 719 O O . LEU A 1 88 ? 19.548 -3.465 0.795 1.00 94.06 88 LEU A O 1
ATOM 723 N N . GLU A 1 89 ? 19.282 -3.269 -1.426 1.00 94.75 89 GLU A N 1
ATOM 724 C CA . GLU A 1 89 ? 19.883 -1.953 -1.570 1.00 94.75 89 GLU A CA 1
ATOM 725 C C . GLU A 1 89 ? 18.826 -0.963 -2.046 1.00 94.75 89 GLU A C 1
ATOM 727 O O . GLU A 1 89 ? 17.931 -1.309 -2.821 1.00 94.75 89 GLU A O 1
ATOM 732 N N . GLY A 1 90 ? 18.922 0.283 -1.589 1.00 95.12 90 GLY A N 1
ATOM 733 C CA . GLY A 1 90 ? 17.958 1.310 -1.954 1.00 95.12 90 GLY A CA 1
ATOM 734 C C . GLY A 1 90 ? 17.802 2.388 -0.900 1.00 95.12 90 GLY A C 1
ATOM 735 O O . GLY A 1 90 ? 18.672 2.577 -0.045 1.00 95.12 90 GLY A O 1
ATOM 736 N N . TYR A 1 91 ? 16.661 3.066 -0.950 1.00 96.00 91 TYR A N 1
ATOM 737 C CA . TYR A 1 91 ? 16.318 4.171 -0.063 1.00 96.00 91 TYR A CA 1
ATOM 738 C C . TYR A 1 91 ? 14.956 3.955 0.586 1.00 96.00 91 TYR A C 1
ATOM 740 O O . TYR A 1 91 ? 13.991 3.595 -0.084 1.00 96.00 91 TYR A O 1
ATOM 748 N N . LEU A 1 92 ? 14.888 4.232 1.886 1.00 95.38 92 LEU A N 1
ATOM 749 C CA . LEU A 1 92 ? 13.653 4.423 2.632 1.00 95.38 92 LEU A CA 1
ATOM 750 C C . LEU A 1 92 ? 13.458 5.926 2.838 1.00 95.38 92 LEU A C 1
ATOM 752 O O . LEU A 1 92 ? 14.294 6.589 3.454 1.00 95.38 92 LEU A O 1
ATOM 756 N N . ILE A 1 93 ? 12.348 6.449 2.330 1.00 94.31 93 ILE A N 1
ATOM 757 C CA . ILE A 1 93 ? 11.896 7.819 2.559 1.00 94.31 93 ILE A CA 1
ATOM 758 C C . ILE A 1 93 ? 10.649 7.759 3.426 1.00 94.31 93 ILE A C 1
ATOM 760 O O . ILE A 1 93 ? 9.695 7.051 3.099 1.00 94.31 93 ILE A O 1
ATOM 764 N N . THR A 1 94 ? 10.628 8.521 4.510 1.00 93.44 94 THR A N 1
ATOM 765 C CA . THR A 1 94 ? 9.482 8.609 5.411 1.00 93.44 94 THR A CA 1
ATOM 766 C C . THR A 1 94 ? 9.049 10.055 5.566 1.00 93.44 94 THR A C 1
ATOM 768 O O . THR A 1 94 ? 9.874 10.965 5.640 1.00 93.44 94 THR A O 1
ATOM 771 N N . PHE A 1 95 ? 7.741 10.303 5.579 1.00 91.81 95 PHE A N 1
ATOM 772 C CA . PHE A 1 95 ? 7.238 11.663 5.739 1.00 91.81 95 PHE A CA 1
ATOM 773 C C . PHE A 1 95 ? 5.831 11.731 6.320 1.00 91.81 95 PHE A C 1
ATOM 775 O O . PHE A 1 95 ? 4.993 10.845 6.151 1.00 91.81 95 PHE A O 1
ATOM 782 N N . THR A 1 96 ? 5.562 12.827 7.017 1.00 88.88 96 THR A N 1
ATOM 783 C CA . THR A 1 96 ? 4.285 13.096 7.676 1.00 88.88 96 THR A CA 1
ATOM 784 C C . THR A 1 96 ? 3.329 13.844 6.753 1.00 88.88 96 THR A C 1
ATOM 786 O O . THR A 1 96 ? 3.724 14.493 5.786 1.00 88.88 96 THR A O 1
ATOM 789 N N . GLU A 1 97 ? 2.040 13.821 7.086 1.00 84.88 97 GLU A N 1
ATOM 790 C CA . GLU A 1 97 ? 1.062 14.686 6.421 1.00 84.88 97 GLU A CA 1
ATOM 791 C C . GLU A 1 97 ? 1.365 16.179 6.630 1.00 84.88 97 GLU A C 1
ATOM 793 O O . GLU A 1 97 ? 1.148 16.970 5.716 1.00 84.88 97 GLU A O 1
ATOM 798 N N . GLY A 1 98 ? 1.910 16.553 7.795 1.00 84.94 98 GLY A N 1
ATOM 799 C CA . GLY A 1 98 ? 2.316 17.930 8.081 1.00 84.94 98 GLY A CA 1
ATOM 800 C C . GLY A 1 98 ? 3.378 18.433 7.105 1.00 84.94 98 GLY A C 1
ATOM 801 O O . GLY A 1 98 ? 3.237 19.531 6.577 1.00 84.94 98 GLY A O 1
ATOM 802 N N . PHE A 1 99 ? 4.370 17.596 6.784 1.00 87.31 99 PHE A N 1
ATOM 803 C CA . PHE A 1 99 ? 5.392 17.914 5.785 1.00 87.31 99 PHE A CA 1
ATOM 804 C C . PHE A 1 99 ? 4.787 18.180 4.400 1.00 87.31 99 PHE A C 1
ATOM 806 O O . PHE A 1 99 ? 5.118 19.182 3.767 1.00 87.31 99 PHE A O 1
ATOM 813 N N . LEU A 1 100 ? 3.866 17.318 3.946 1.00 84.62 100 LEU A N 1
ATOM 814 C CA . LEU A 1 100 ? 3.188 17.515 2.662 1.00 84.62 100 LEU A CA 1
ATOM 815 C C . LEU A 1 100 ? 2.449 18.856 2.640 1.00 84.62 100 LEU A C 1
ATOM 817 O O . LEU A 1 100 ? 2.657 19.656 1.734 1.00 84.62 100 LEU A O 1
ATOM 821 N N . CYS A 1 101 ? 1.635 19.122 3.662 1.00 82.25 101 CYS A N 1
ATOM 822 C CA . CYS A 1 101 ? 0.833 20.339 3.734 1.00 82.25 101 CYS A CA 1
ATOM 823 C C . CYS A 1 101 ? 1.692 21.613 3.838 1.00 82.25 101 CYS A C 1
ATOM 825 O O . CYS A 1 101 ? 1.334 22.628 3.244 1.00 82.25 101 CYS A O 1
ATOM 827 N N . GLU A 1 102 ? 2.801 21.577 4.585 1.00 81.38 102 GLU A N 1
ATOM 828 C CA . GLU A 1 102 ? 3.677 22.738 4.804 1.00 81.38 102 GLU A CA 1
ATOM 829 C C . GLU A 1 102 ? 4.545 23.044 3.574 1.00 81.38 102 GLU A C 1
ATOM 831 O O . GLU A 1 102 ? 4.684 24.210 3.204 1.00 81.38 102 GLU A O 1
ATOM 836 N N . PHE A 1 103 ? 5.099 22.021 2.912 1.00 80.75 103 PHE A N 1
ATOM 837 C CA . PHE A 1 103 ? 6.131 22.220 1.886 1.00 80.75 103 PHE A CA 1
ATOM 838 C C . PHE A 1 103 ? 5.721 21.832 0.462 1.00 80.75 103 PHE A C 1
ATOM 840 O O . PHE A 1 103 ? 6.345 22.294 -0.491 1.00 80.75 103 PHE A O 1
ATOM 847 N N . LEU A 1 104 ? 4.669 21.028 0.296 1.00 77.00 104 LEU A N 1
ATOM 848 C CA . LEU A 1 104 ? 4.141 20.584 -0.999 1.00 77.00 104 LEU A CA 1
ATOM 849 C C . LEU A 1 104 ? 2.692 21.037 -1.200 1.00 77.00 104 LEU A C 1
ATOM 851 O O . LEU A 1 104 ? 1.922 20.337 -1.848 1.00 77.00 104 LEU A O 1
ATOM 855 N N . SER A 1 105 ? 2.278 22.161 -0.615 1.00 71.69 105 SER A N 1
ATOM 856 C CA . SER A 1 105 ? 0.869 22.579 -0.512 1.00 71.69 105 SER A CA 1
ATOM 857 C C . SER A 1 105 ? 0.059 22.445 -1.812 1.00 71.69 105 SER A C 1
ATOM 859 O O . SER A 1 105 ? -1.039 21.894 -1.775 1.00 71.69 105 SER A O 1
ATOM 861 N N . SER A 1 106 ? 0.603 22.842 -2.968 1.00 70.69 106 SER A N 1
ATOM 862 C CA . SER A 1 106 ? -0.070 22.669 -4.265 1.00 70.69 106 SER A CA 1
ATOM 863 C C . SER A 1 106 ? -0.240 21.199 -4.673 1.00 70.69 106 SER A C 1
ATOM 865 O O . SER A 1 106 ? -1.292 20.828 -5.186 1.00 70.69 106 SER A O 1
ATOM 867 N N . GLN A 1 107 ? 0.755 20.349 -4.396 1.00 70.25 107 GLN A N 1
ATOM 868 C CA . GLN A 1 107 ? 0.819 18.955 -4.869 1.00 70.25 107 GLN A CA 1
ATOM 869 C C . GLN A 1 107 ? 0.465 17.929 -3.784 1.00 70.25 107 GLN A C 1
ATOM 871 O O . GLN A 1 107 ? 0.495 16.720 -4.013 1.00 70.25 107 GLN A O 1
ATOM 876 N N . THR A 1 108 ? 0.096 18.403 -2.592 1.00 71.94 108 THR A N 1
ATOM 877 C CA . THR A 1 108 ? -0.275 17.583 -1.433 1.00 71.94 108 THR A CA 1
ATOM 878 C C . THR A 1 108 ? -1.355 16.576 -1.799 1.00 71.94 108 THR A C 1
ATOM 880 O O . THR A 1 108 ? -1.261 15.407 -1.427 1.00 71.94 108 THR A O 1
ATOM 883 N N . SER A 1 109 ? -2.369 17.016 -2.545 1.00 68.19 109 SER A N 1
ATOM 884 C CA . SER A 1 109 ? -3.471 16.163 -2.989 1.00 68.19 109 SER A CA 1
ATOM 885 C C . SER A 1 109 ? -2.988 15.036 -3.895 1.00 68.19 109 SER A C 1
ATOM 887 O O . SER A 1 109 ? -3.411 13.899 -3.717 1.00 68.19 109 SER A O 1
ATOM 889 N N . GLU A 1 110 ? -2.054 15.329 -4.801 1.00 74.00 110 GLU A N 1
ATOM 890 C CA . GLU A 1 110 ? -1.511 14.352 -5.743 1.00 74.00 110 GLU A CA 1
ATOM 891 C C . GLU A 1 110 ? -0.705 13.287 -5.010 1.00 74.00 110 GLU A C 1
ATOM 893 O O . GLU A 1 110 ? -0.957 12.101 -5.184 1.00 74.00 110 GLU A O 1
ATOM 898 N N . VAL A 1 111 ? 0.211 13.698 -4.127 1.00 75.88 111 VAL A N 1
ATOM 899 C CA . VAL A 1 111 ? 1.006 12.755 -3.332 1.00 75.88 111 VAL A CA 1
ATOM 900 C C . VAL A 1 111 ? 0.104 11.912 -2.434 1.00 75.88 111 VAL A C 1
ATOM 902 O O . VAL A 1 111 ? 0.251 10.694 -2.394 1.00 75.88 111 VAL A O 1
ATOM 905 N N . LYS A 1 112 ? -0.880 12.516 -1.755 1.00 75.00 112 LYS A N 1
ATOM 906 C CA . LYS A 1 112 ? -1.847 11.758 -0.945 1.00 75.00 112 LYS A CA 1
ATOM 907 C C . LYS A 1 112 ? -2.610 10.737 -1.780 1.00 75.00 112 LYS A C 1
ATOM 909 O O . LYS A 1 112 ? -2.849 9.633 -1.312 1.00 75.00 112 LYS A O 1
ATOM 914 N N . GLU A 1 113 ? -2.992 11.087 -2.998 1.00 71.31 113 GLU A N 1
ATOM 915 C CA . GLU A 1 113 ? -3.702 10.187 -3.899 1.00 71.31 113 GLU A CA 1
ATOM 916 C C . GLU A 1 113 ? -2.851 8.996 -4.346 1.00 71.31 113 GLU A C 1
ATOM 918 O O . GLU A 1 113 ? -3.348 7.869 -4.340 1.00 71.31 113 GLU A O 1
ATOM 923 N N . LEU A 1 114 ? -1.559 9.207 -4.620 1.00 74.25 114 LEU A N 1
ATOM 924 C CA . LEU A 1 114 ? -0.619 8.118 -4.904 1.00 74.25 114 LEU A CA 1
ATOM 925 C C . LEU A 1 114 ? -0.612 7.074 -3.780 1.00 74.25 114 LEU A C 1
ATOM 927 O O . LEU A 1 114 ? -0.758 5.879 -4.023 1.00 74.25 114 LEU A O 1
ATOM 931 N N . PHE A 1 115 ? -0.514 7.541 -2.536 1.00 76.50 115 PHE A N 1
ATOM 932 C CA . PHE A 1 115 ? -0.537 6.678 -1.355 1.00 76.50 115 PHE A CA 1
ATOM 933 C C . PHE A 1 115 ? -1.925 6.122 -1.022 1.00 76.50 115 PHE A C 1
ATOM 935 O O . PHE A 1 115 ? -2.033 5.156 -0.276 1.00 76.50 115 PHE A O 1
ATOM 942 N N . LYS A 1 116 ? -3.015 6.688 -1.541 1.00 67.06 116 LYS A N 1
ATOM 943 C CA . LYS A 1 116 ? -4.336 6.050 -1.426 1.00 67.06 116 LYS A CA 1
ATOM 944 C C . LYS A 1 116 ? -4.443 4.867 -2.369 1.00 67.06 116 LYS A C 1
ATOM 946 O O . LYS A 1 116 ? -4.918 3.810 -1.980 1.00 67.06 116 LYS A O 1
ATOM 951 N N . LEU A 1 117 ? -3.982 5.026 -3.604 1.00 64.44 117 LEU A N 1
ATOM 952 C CA . LEU A 1 117 ? -4.033 3.959 -4.601 1.00 64.44 117 LEU A CA 1
ATOM 953 C C . LEU A 1 117 ? -3.064 2.824 -4.261 1.00 64.44 117 LEU A C 1
ATOM 955 O O . LEU A 1 117 ? -3.362 1.663 -4.539 1.00 64.44 117 LEU A O 1
ATOM 959 N N . SER A 1 118 ? -1.994 3.129 -3.526 1.00 67.25 118 SER A N 1
ATOM 960 C CA . SER A 1 118 ? -1.116 2.111 -2.956 1.00 67.25 118 SER A CA 1
ATOM 961 C C . SER A 1 118 ? -1.794 1.204 -1.912 1.00 67.25 118 SER A C 1
ATOM 963 O O . SER A 1 118 ? -1.271 0.138 -1.605 1.00 67.25 118 SER A O 1
ATOM 965 N N . TYR A 1 119 ? -3.000 1.529 -1.413 1.00 63.78 119 TYR A N 1
ATOM 966 C CA . TYR A 1 119 ? -3.780 0.561 -0.626 1.00 63.78 119 TYR A CA 1
ATOM 967 C C . TYR A 1 119 ? -4.200 -0.666 -1.436 1.00 63.78 119 TYR A C 1
ATOM 969 O O . TYR A 1 119 ? -4.331 -1.750 -0.864 1.00 63.78 119 TYR A O 1
ATOM 977 N N . LEU A 1 120 ? -4.451 -0.474 -2.733 1.00 58.56 120 LEU A N 1
ATOM 978 C CA . LEU A 1 120 ? -4.898 -1.516 -3.654 1.00 58.56 120 LEU A CA 1
ATOM 979 C C . LEU A 1 120 ? -3.709 -2.288 -4.215 1.00 58.56 120 LEU A C 1
ATOM 981 O O . LEU A 1 120 ? -3.774 -3.506 -4.335 1.00 58.56 120 LEU A O 1
ATOM 985 N N . ASN A 1 121 ? -2.631 -1.572 -4.537 1.00 64.31 121 ASN A N 1
ATOM 986 C CA . ASN A 1 121 ? -1.376 -2.174 -4.948 1.00 64.31 121 ASN A CA 1
ATOM 987 C C . ASN A 1 121 ? -0.189 -1.348 -4.421 1.00 64.31 121 ASN A C 1
ATOM 989 O O . ASN A 1 121 ? 0.166 -0.335 -5.030 1.00 64.31 121 ASN A O 1
ATOM 993 N N . PRO A 1 122 ? 0.412 -1.738 -3.283 1.00 68.06 122 PRO A N 1
ATOM 994 C CA . PRO A 1 122 ? 1.522 -1.003 -2.696 1.00 68.06 122 PRO A CA 1
ATOM 995 C C . PRO A 1 122 ? 2.834 -1.216 -3.448 1.00 68.06 122 PRO A C 1
ATOM 997 O O . PRO A 1 122 ? 3.772 -0.463 -3.206 1.00 68.06 122 PRO A O 1
ATOM 1000 N N . HIS A 1 123 ? 2.912 -2.215 -4.334 1.00 68.62 123 HIS A N 1
ATOM 1001 C CA . HIS A 1 123 ? 4.108 -2.579 -5.085 1.00 68.62 123 HIS A CA 1
ATOM 1002 C C . HIS A 1 123 ? 3.982 -2.177 -6.542 1.00 68.62 123 HIS A C 1
ATOM 1004 O O . HIS A 1 123 ? 3.055 -2.551 -7.259 1.00 68.62 123 HIS A O 1
ATOM 1010 N N . VAL A 1 124 ? 4.948 -1.388 -6.979 1.00 66.31 124 VAL A N 1
ATOM 1011 C CA . VAL A 1 124 ? 4.999 -0.874 -8.332 1.00 66.31 124 VAL A CA 1
ATOM 1012 C C . VAL A 1 124 ? 6.381 -1.175 -8.851 1.00 66.31 124 VAL A C 1
ATOM 1014 O O . VAL A 1 124 ? 7.382 -0.702 -8.321 1.00 66.31 124 VAL A O 1
ATOM 1017 N N . ASN A 1 125 ? 6.438 -1.951 -9.920 1.00 59.94 125 ASN A N 1
ATOM 1018 C CA . ASN A 1 125 ? 7.669 -2.098 -10.656 1.00 59.94 125 ASN A CA 1
ATOM 1019 C C . ASN A 1 125 ? 7.895 -0.830 -11.499 1.00 59.94 125 ASN A C 1
ATOM 1021 O O . ASN A 1 125 ? 7.090 -0.512 -12.374 1.00 59.94 125 ASN A O 1
ATOM 1025 N N . CYS A 1 126 ? 8.977 -0.103 -11.219 1.00 59.44 126 CYS A N 1
ATOM 1026 C CA . CYS A 1 126 ? 9.373 1.107 -11.938 1.00 59.44 126 CYS A CA 1
ATOM 1027 C C . CYS A 1 126 ? 10.511 0.819 -12.933 1.00 59.44 126 CYS A C 1
ATOM 1029 O O . CYS A 1 126 ? 11.392 1.671 -13.091 1.00 59.44 126 CYS A O 1
ATOM 1031 N N . LEU A 1 127 ? 10.505 -0.340 -13.619 1.00 54.81 127 LEU A N 1
ATOM 1032 C CA . LEU A 1 127 ? 11.385 -0.662 -14.767 1.00 54.81 127 LEU A CA 1
ATOM 1033 C C . LEU A 1 127 ? 11.076 0.207 -16.010 1.00 54.81 127 LEU A C 1
ATOM 1035 O O . LEU A 1 127 ? 11.118 -0.256 -17.148 1.00 54.81 127 LEU A O 1
ATOM 1039 N N . ASP A 1 128 ? 10.764 1.479 -15.792 1.00 59.44 128 ASP A N 1
ATOM 1040 C CA . ASP A 1 128 ? 10.608 2.490 -16.823 1.00 59.44 128 ASP A CA 1
ATOM 1041 C C . ASP A 1 128 ? 11.962 3.170 -17.097 1.00 59.44 128 ASP A C 1
ATOM 1043 O O . ASP A 1 128 ? 12.893 3.110 -16.291 1.00 59.44 128 ASP A O 1
ATOM 1047 N N . LEU A 1 129 ? 12.050 3.917 -18.205 1.00 60.03 129 LEU A N 1
ATOM 1048 C CA . LEU A 1 129 ? 13.203 4.742 -18.622 1.00 60.03 129 LEU A CA 1
ATOM 1049 C C . LEU A 1 129 ? 13.771 5.675 -17.524 1.00 60.03 129 LEU A C 1
ATOM 1051 O O . LEU A 1 129 ? 14.862 6.222 -17.682 1.00 60.03 129 LEU A O 1
ATOM 1055 N N . TYR A 1 130 ? 13.048 5.865 -16.419 1.00 74.75 130 TYR A N 1
ATOM 1056 C CA . TYR A 1 130 ? 13.368 6.796 -15.345 1.00 74.75 130 TYR A CA 1
ATOM 1057 C C . TYR A 1 130 ? 14.077 6.178 -14.135 1.00 74.75 130 TYR A C 1
ATOM 1059 O O . TYR A 1 130 ? 14.462 6.945 -13.255 1.00 74.75 130 TYR A O 1
ATOM 1067 N N . THR A 1 131 ? 14.297 4.855 -14.052 1.00 78.44 131 THR A N 1
ATOM 1068 C CA . THR A 1 131 ? 14.932 4.239 -12.862 1.00 78.44 131 THR A CA 1
ATOM 1069 C C . THR A 1 131 ? 16.263 4.916 -12.516 1.00 78.44 131 THR A C 1
ATOM 1071 O O . THR A 1 131 ? 16.468 5.338 -11.382 1.00 78.44 131 THR A O 1
ATOM 1074 N N . THR A 1 132 ? 17.145 5.113 -13.502 1.00 84.12 132 THR A N 1
ATOM 1075 C CA . THR A 1 132 ? 18.448 5.777 -13.311 1.00 84.12 132 THR A CA 1
ATOM 1076 C C . THR A 1 132 ? 18.304 7.228 -12.853 1.00 84.12 132 THR A C 1
ATOM 1078 O O . THR A 1 132 ? 19.027 7.678 -11.962 1.00 84.12 132 THR A O 1
ATOM 1081 N N . THR A 1 133 ? 17.362 7.971 -13.438 1.00 87.56 133 THR A N 1
ATOM 1082 C CA . THR A 1 133 ? 17.069 9.358 -13.058 1.00 87.56 133 THR A CA 1
ATOM 1083 C C . THR A 1 133 ? 16.557 9.443 -11.621 1.00 87.56 133 THR A C 1
ATOM 1085 O O . THR A 1 133 ? 17.050 10.264 -10.849 1.00 87.56 133 THR A O 1
ATOM 1088 N N . LEU A 1 134 ? 15.617 8.572 -11.243 1.00 88.44 134 LEU A N 1
ATOM 1089 C CA . LEU A 1 134 ? 15.056 8.495 -9.895 1.00 88.44 134 LEU A CA 1
ATOM 1090 C C . LEU A 1 134 ? 16.138 8.135 -8.871 1.00 88.44 134 LEU A C 1
ATOM 1092 O O . LEU A 1 134 ? 16.275 8.845 -7.879 1.00 88.44 134 LEU A O 1
ATOM 1096 N N . THR A 1 135 ? 16.967 7.121 -9.141 1.00 89.62 135 THR A N 1
ATOM 1097 C CA . THR A 1 135 ? 18.115 6.764 -8.290 1.00 89.62 135 THR A CA 1
ATOM 1098 C C . THR A 1 135 ? 19.069 7.943 -8.111 1.00 89.62 135 THR A C 1
ATOM 1100 O O . THR A 1 135 ? 19.470 8.256 -6.994 1.00 89.62 135 THR A O 1
ATOM 1103 N N . THR A 1 136 ? 19.408 8.637 -9.200 1.00 90.81 136 THR A N 1
ATOM 1104 C CA . THR A 1 136 ? 20.321 9.789 -9.154 1.00 90.81 136 THR A CA 1
ATOM 1105 C C . THR A 1 136 ? 19.746 10.911 -8.292 1.00 90.81 136 THR A C 1
ATOM 1107 O O . THR A 1 136 ? 20.449 11.484 -7.463 1.00 90.81 136 THR A O 1
ATOM 1110 N N . LEU A 1 137 ? 18.453 11.202 -8.443 1.00 91.25 137 LEU A N 1
ATOM 1111 C CA . LEU A 1 137 ? 17.771 12.212 -7.641 1.00 91.25 137 LEU A CA 1
ATOM 1112 C C . LEU A 1 137 ? 17.695 11.813 -6.161 1.00 91.25 137 LEU A C 1
ATOM 1114 O O . LEU A 1 137 ? 17.913 12.660 -5.299 1.00 91.25 137 LEU A O 1
ATOM 1118 N N . LEU A 1 138 ? 17.453 10.538 -5.850 1.00 92.38 138 LEU A N 1
ATOM 1119 C CA . LEU A 1 138 ? 17.475 10.033 -4.474 1.00 92.38 138 LEU A CA 1
ATOM 1120 C C . LEU A 1 138 ? 18.857 10.139 -3.835 1.00 92.38 138 LEU A C 1
ATOM 1122 O O . LEU A 1 138 ? 18.940 10.533 -2.674 1.00 92.38 138 LEU A O 1
ATOM 1126 N N . ASN A 1 139 ? 19.930 9.875 -4.586 1.00 91.69 139 ASN A N 1
ATOM 1127 C CA . ASN A 1 139 ? 21.297 10.099 -4.112 1.00 91.69 139 ASN A CA 1
ATOM 1128 C C . ASN A 1 139 ? 21.493 11.569 -3.723 1.00 91.69 139 ASN A C 1
ATOM 1130 O O . ASN A 1 139 ? 21.932 11.852 -2.613 1.00 91.69 139 ASN A O 1
ATOM 1134 N N . VAL A 1 140 ? 21.076 12.500 -4.589 1.00 90.56 140 VAL A N 1
ATOM 1135 C CA . VAL A 1 140 ? 21.153 13.945 -4.320 1.00 90.56 140 VAL A CA 1
ATOM 1136 C C . VAL A 1 140 ? 20.320 14.329 -3.092 1.00 90.56 140 VAL A C 1
ATOM 1138 O O . VAL A 1 140 ? 20.816 15.042 -2.224 1.00 90.56 140 VAL A O 1
ATOM 1141 N N . ILE A 1 141 ? 19.080 13.839 -2.969 1.00 90.44 141 ILE A N 1
ATOM 1142 C CA . ILE A 1 141 ? 18.214 14.095 -1.802 1.00 90.44 141 ILE A CA 1
ATOM 1143 C C . ILE A 1 141 ? 18.856 13.558 -0.519 1.00 90.44 141 ILE A C 1
ATOM 1145 O O . ILE A 1 141 ? 18.886 14.258 0.492 1.00 90.44 141 ILE A O 1
ATOM 1149 N N . ASN A 1 142 ? 19.396 12.343 -0.555 1.00 90.00 142 ASN A N 1
ATOM 1150 C CA . ASN A 1 142 ? 20.051 11.715 0.584 1.00 90.00 142 ASN A CA 1
ATOM 1151 C C . ASN A 1 142 ? 21.344 12.443 0.979 1.00 90.00 142 ASN A C 1
ATOM 1153 O O . ASN A 1 142 ? 21.586 12.646 2.167 1.00 90.00 142 ASN A O 1
ATOM 1157 N N . ASP A 1 143 ? 22.152 12.875 0.014 1.00 88.31 143 ASP A N 1
ATOM 1158 C CA . ASP A 1 143 ? 23.374 13.635 0.273 1.00 88.31 143 ASP A CA 1
ATOM 1159 C C . ASP A 1 143 ? 23.053 15.016 0.841 1.00 88.31 143 ASP A C 1
ATOM 1161 O O . ASP A 1 143 ? 23.679 15.431 1.817 1.00 88.31 143 ASP A O 1
ATOM 1165 N N . MET A 1 144 ? 22.034 15.700 0.311 1.00 85.56 144 MET A N 1
ATOM 1166 C CA . MET A 1 144 ? 21.516 16.933 0.906 1.00 85.56 144 MET A CA 1
ATOM 1167 C C . MET A 1 144 ? 21.044 16.695 2.342 1.00 85.56 144 MET A C 1
ATOM 1169 O O . MET A 1 144 ? 21.413 17.450 3.231 1.00 85.56 144 MET A O 1
ATOM 1173 N N . TYR A 1 145 ? 20.286 15.626 2.598 1.00 85.00 145 TYR A N 1
ATOM 1174 C CA . TYR A 1 145 ? 19.778 15.300 3.933 1.00 85.00 145 TYR A CA 1
ATOM 1175 C C . TYR A 1 145 ? 20.892 14.938 4.930 1.00 85.00 145 TYR A C 1
ATOM 1177 O O . TYR A 1 145 ? 20.811 15.285 6.108 1.00 85.00 145 TYR A O 1
ATOM 1185 N N . LYS A 1 146 ? 21.951 14.248 4.487 1.00 82.44 146 LYS A N 1
ATOM 1186 C CA . LYS A 1 146 ? 23.110 13.903 5.327 1.00 82.44 146 LYS A CA 1
ATOM 1187 C C . LYS A 1 146 ? 23.996 15.112 5.624 1.00 82.44 146 LYS A C 1
ATOM 1189 O O . LYS A 1 146 ? 24.474 15.227 6.750 1.00 82.44 146 LYS A O 1
ATOM 1194 N N . ASN A 1 147 ? 24.200 15.980 4.633 1.00 77.00 147 ASN A N 1
ATOM 1195 C CA . ASN A 1 147 ? 25.108 17.125 4.705 1.00 77.00 147 ASN A CA 1
ATOM 1196 C C . ASN A 1 147 ? 24.415 18.445 5.076 1.00 77.00 147 ASN A C 1
ATOM 1198 O O . ASN A 1 147 ? 25.087 19.472 5.126 1.00 77.00 147 ASN A O 1
ATOM 1202 N N . ALA A 1 148 ? 23.103 18.442 5.340 1.00 64.56 148 ALA A N 1
ATOM 1203 C CA . ALA A 1 148 ? 22.345 19.597 5.823 1.00 64.56 148 ALA A CA 1
ATOM 1204 C C . ALA A 1 148 ? 22.745 19.970 7.264 1.00 64.56 148 ALA A C 1
ATOM 1206 O O . ALA A 1 148 ? 21.966 19.868 8.208 1.00 64.56 148 ALA A O 1
ATOM 1207 N N . TYR A 1 149 ? 23.987 20.414 7.435 1.00 52.88 149 TYR A N 1
ATOM 1208 C CA . TYR A 1 149 ? 24.428 21.164 8.597 1.00 52.88 149 TYR A CA 1
ATOM 1209 C C . TYR A 1 149 ? 24.030 22.632 8.376 1.00 52.88 149 TYR A C 1
ATOM 1211 O O . TYR A 1 149 ? 24.529 23.304 7.478 1.00 52.88 149 TYR A O 1
ATOM 1219 N N . GLU A 1 150 ? 23.062 23.088 9.170 1.00 54.28 150 GLU A N 1
ATOM 1220 C CA . GLU A 1 150 ? 22.653 24.486 9.409 1.00 54.28 150 GLU A CA 1
ATOM 1221 C C . GLU A 1 150 ? 22.046 25.326 8.263 1.00 54.28 150 GLU A C 1
ATOM 1223 O O . GLU A 1 150 ? 21.289 26.243 8.577 1.00 54.28 150 GLU A O 1
ATOM 1228 N N . PHE A 1 151 ? 22.271 25.037 6.973 1.00 53.84 151 PHE A N 1
ATOM 1229 C CA . PHE A 1 151 ? 21.922 25.997 5.898 1.00 53.84 151 PHE A CA 1
ATOM 1230 C C . PHE A 1 151 ? 20.919 25.538 4.828 1.00 53.84 151 PHE A C 1
ATOM 1232 O O . PHE A 1 151 ? 20.435 26.381 4.069 1.00 53.84 151 PHE A O 1
ATOM 1239 N N . LEU A 1 152 ? 20.579 24.248 4.728 1.00 60.41 152 LEU A N 1
ATOM 1240 C CA . LEU A 1 152 ? 19.566 23.812 3.759 1.00 60.41 152 LEU A CA 1
ATOM 1241 C C . LEU A 1 152 ? 18.152 23.966 4.332 1.00 60.41 152 LEU A C 1
ATOM 1243 O O . LEU A 1 152 ? 17.773 23.278 5.276 1.00 60.41 152 LEU A O 1
ATOM 1247 N N . ASP A 1 153 ? 17.362 24.851 3.720 1.00 72.06 153 ASP A N 1
ATOM 1248 C CA . ASP A 1 153 ? 15.934 25.006 4.009 1.00 72.06 153 ASP A CA 1
ATOM 1249 C C . ASP A 1 153 ? 15.193 23.700 3.655 1.00 72.06 153 ASP A C 1
ATOM 1251 O O . ASP A 1 153 ? 15.399 23.129 2.579 1.00 72.06 153 ASP A O 1
ATOM 1255 N N . ASN A 1 154 ? 14.282 23.259 4.529 1.00 74.56 154 ASN A N 1
ATOM 1256 C CA . ASN A 1 154 ? 13.337 22.163 4.282 1.00 74.56 154 ASN A CA 1
ATOM 1257 C C . ASN A 1 154 ? 12.641 22.293 2.915 1.00 74.56 154 ASN A C 1
ATOM 1259 O O . ASN A 1 154 ? 12.318 21.288 2.284 1.00 74.56 154 ASN A O 1
ATOM 1263 N N . LYS A 1 155 ? 12.465 23.523 2.415 1.00 80.88 155 LYS A N 1
ATOM 1264 C CA . LYS A 1 155 ? 11.943 23.800 1.069 1.00 80.88 155 LYS A CA 1
ATOM 1265 C C . LYS A 1 155 ? 12.791 23.219 -0.062 1.00 80.88 155 LYS A C 1
ATOM 1267 O O . LYS A 1 155 ? 12.229 22.819 -1.076 1.00 80.88 155 LYS A O 1
ATOM 1272 N N . VAL A 1 156 ? 14.116 23.164 0.076 1.00 85.19 156 VAL A N 1
ATOM 1273 C CA . VAL A 1 156 ? 15.006 22.610 -0.960 1.00 85.19 156 VAL A CA 1
ATOM 1274 C C . VAL A 1 156 ? 14.829 21.098 -1.042 1.00 85.19 156 VAL A C 1
ATOM 1276 O O . VAL A 1 156 ? 14.600 20.565 -2.128 1.00 85.19 156 VAL A O 1
ATOM 1279 N N . ILE A 1 157 ? 14.848 20.420 0.109 1.00 85.94 157 ILE A N 1
ATOM 1280 C CA . ILE A 1 157 ? 14.587 18.977 0.198 1.00 85.94 157 ILE A CA 1
ATOM 1281 C C . ILE A 1 157 ? 13.183 18.670 -0.324 1.00 85.94 157 ILE A C 1
ATOM 1283 O O . ILE A 1 157 ? 13.020 17.776 -1.151 1.00 85.94 157 ILE A O 1
ATOM 1287 N N . ALA A 1 158 ? 12.182 19.450 0.086 1.00 86.25 158 ALA A N 1
ATOM 1288 C CA . ALA A 1 158 ? 10.821 19.296 -0.399 1.00 86.25 158 ALA A CA 1
ATOM 1289 C C . ALA A 1 158 ? 10.701 19.527 -1.909 1.00 86.25 158 ALA A C 1
ATOM 1291 O O . ALA A 1 158 ? 9.989 18.781 -2.565 1.00 86.25 158 ALA A O 1
ATOM 1292 N N . SER A 1 159 ? 11.418 20.491 -2.489 1.00 88.12 159 SER A N 1
ATOM 1293 C CA . SER A 1 159 ? 11.420 20.729 -3.939 1.00 88.12 159 SER A CA 1
ATOM 1294 C C . SER A 1 159 ? 12.047 19.566 -4.717 1.00 88.12 159 SER A C 1
ATOM 1296 O O . SER A 1 159 ? 11.504 19.114 -5.729 1.00 88.12 159 SER A O 1
ATOM 1298 N N . ALA A 1 160 ? 13.157 19.014 -4.222 1.00 89.69 160 ALA A N 1
ATOM 1299 C CA . ALA A 1 160 ? 13.786 17.842 -4.825 1.00 89.69 160 ALA A CA 1
ATOM 1300 C C . ALA A 1 160 ? 12.899 16.594 -4.691 1.00 89.69 160 ALA A C 1
ATOM 1302 O O . ALA A 1 160 ? 12.691 15.873 -5.667 1.00 89.69 160 ALA A O 1
ATOM 1303 N N . PHE A 1 161 ? 12.297 16.383 -3.519 1.00 89.25 161 PHE A N 1
ATOM 1304 C CA . PHE A 1 161 ? 11.317 15.322 -3.310 1.00 89.25 161 PHE A CA 1
ATOM 1305 C C . PHE A 1 161 ? 10.066 15.516 -4.180 1.00 89.25 161 PHE A C 1
ATOM 1307 O O . PHE A 1 161 ? 9.578 14.561 -4.772 1.00 89.25 161 PHE A O 1
ATOM 1314 N N . ASN A 1 162 ? 9.582 16.747 -4.356 1.00 87.88 162 ASN A N 1
ATOM 1315 C CA . ASN A 1 162 ? 8.491 17.050 -5.279 1.00 87.88 162 ASN A CA 1
ATOM 1316 C C . ASN A 1 162 ? 8.864 16.666 -6.709 1.00 87.88 162 ASN A C 1
ATOM 1318 O O . ASN A 1 162 ? 8.081 16.027 -7.398 1.00 87.88 162 ASN A O 1
ATOM 1322 N N . THR A 1 163 ? 10.078 17.010 -7.142 1.00 88.94 163 THR A N 1
ATOM 1323 C CA . THR A 1 163 ? 10.591 16.634 -8.464 1.00 88.94 163 THR A CA 1
ATOM 1324 C C . THR A 1 163 ? 10.606 15.114 -8.624 1.00 88.94 163 THR A C 1
ATOM 1326 O O . THR A 1 163 ? 10.146 14.605 -9.642 1.00 88.94 163 THR A O 1
ATOM 1329 N N . PHE A 1 164 ? 11.039 14.380 -7.595 1.00 89.44 164 PHE A N 1
ATOM 1330 C CA . PHE A 1 164 ? 10.989 12.919 -7.573 1.00 89.44 164 PHE A CA 1
ATOM 1331 C C . PHE A 1 164 ? 9.554 12.405 -7.740 1.00 89.44 164 PHE A C 1
ATOM 1333 O O . PHE A 1 164 ? 9.291 11.584 -8.618 1.00 89.44 164 PHE A O 1
ATOM 1340 N N . MET A 1 165 ? 8.609 12.943 -6.964 1.00 85.50 165 MET A N 1
ATOM 1341 C CA . MET A 1 165 ? 7.199 12.562 -7.046 1.00 85.50 165 MET A CA 1
ATOM 1342 C C . MET A 1 165 ? 6.568 12.919 -8.399 1.00 85.50 165 MET A C 1
ATOM 1344 O O . MET A 1 165 ? 5.710 12.177 -8.867 1.00 85.50 165 MET A O 1
ATOM 1348 N N . GLN A 1 166 ? 7.000 14.006 -9.047 1.00 81.75 166 GLN A N 1
ATOM 1349 C CA . GLN A 1 166 ? 6.537 14.395 -10.382 1.00 81.75 166 GLN A CA 1
ATOM 1350 C C . GLN A 1 166 ? 7.098 13.483 -11.477 1.00 81.75 166 GLN A C 1
ATOM 1352 O O . GLN A 1 166 ? 6.386 13.122 -12.407 1.00 81.75 166 GLN A O 1
ATOM 1357 N N . ILE A 1 167 ? 8.359 13.061 -11.385 1.00 83.00 167 ILE A N 1
ATOM 1358 C CA . ILE A 1 167 ? 8.904 12.071 -12.327 1.00 83.00 167 ILE A CA 1
ATOM 1359 C C . ILE A 1 167 ? 8.153 10.746 -12.160 1.00 83.00 167 ILE A C 1
ATOM 1361 O O . ILE A 1 167 ? 7.738 10.136 -13.144 1.00 83.00 167 ILE A O 1
ATOM 1365 N N . LEU A 1 168 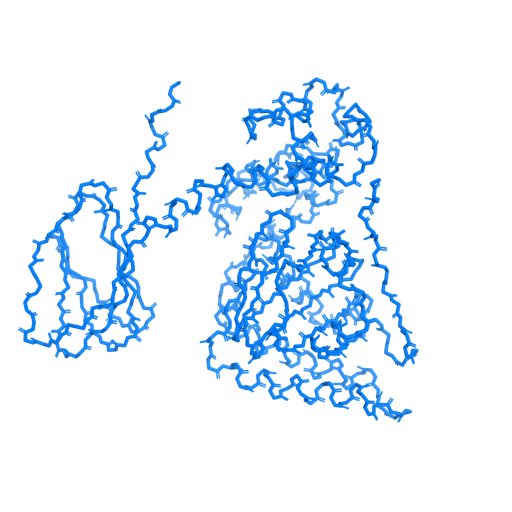? 7.904 10.340 -10.913 1.00 79.38 168 LEU A N 1
ATOM 1366 C CA . LEU A 1 168 ? 7.137 9.140 -10.602 1.00 79.38 168 LEU A CA 1
ATOM 1367 C C . LEU A 1 168 ? 5.683 9.224 -11.101 1.00 79.38 168 LEU A C 1
ATOM 1369 O O . LEU A 1 168 ? 5.156 8.255 -11.637 1.00 79.38 168 LEU A O 1
ATOM 1373 N N . SER A 1 169 ? 5.027 10.379 -10.974 1.00 74.75 169 SER A N 1
ATOM 1374 C CA . SER A 1 169 ? 3.657 10.585 -11.461 1.00 74.75 169 SER A CA 1
ATOM 1375 C C . SER A 1 169 ? 3.548 10.703 -12.984 1.00 74.75 169 SER A C 1
ATOM 1377 O O . SER A 1 169 ? 2.431 10.699 -13.493 1.00 74.75 169 SER A O 1
ATOM 1379 N N . ASN A 1 170 ? 4.665 10.801 -13.708 1.00 72.00 170 ASN A N 1
ATOM 1380 C CA . ASN A 1 170 ? 4.719 10.772 -15.173 1.00 72.00 170 ASN A CA 1
ATOM 1381 C C . ASN A 1 170 ? 5.230 9.427 -15.725 1.00 72.00 170 ASN A C 1
ATOM 1383 O O . ASN A 1 170 ? 5.371 9.278 -16.936 1.00 72.00 170 ASN A O 1
ATOM 1387 N N . SER A 1 171 ? 5.512 8.447 -14.861 1.00 69.44 171 SER A N 1
ATOM 1388 C CA . SER A 1 171 ? 5.870 7.086 -15.275 1.00 69.44 171 SER A CA 1
ATOM 1389 C C . SER A 1 171 ? 4.621 6.261 -15.645 1.00 69.44 171 SER A C 1
ATOM 1391 O O . SER A 1 171 ? 3.500 6.778 -15.608 1.00 69.44 171 SER A O 1
ATOM 1393 N N . ARG A 1 172 ? 4.754 4.960 -15.953 1.00 61.56 172 ARG A N 1
ATOM 1394 C CA . ARG A 1 172 ? 3.589 4.061 -16.131 1.00 61.56 172 ARG A CA 1
ATOM 1395 C C . ARG A 1 172 ? 2.675 4.035 -14.908 1.00 61.56 172 ARG A C 1
ATOM 1397 O O . ARG A 1 172 ? 1.462 3.847 -15.042 1.00 61.56 172 ARG A O 1
ATOM 1404 N N . LEU A 1 173 ? 3.238 4.259 -13.718 1.00 64.25 173 LEU A N 1
ATOM 1405 C CA . LEU A 1 173 ? 2.454 4.521 -12.516 1.00 64.25 173 LEU A CA 1
ATOM 1406 C C . LEU A 1 173 ? 1.512 5.698 -12.794 1.00 64.25 173 LEU A C 1
ATOM 1408 O O . LEU A 1 173 ? 0.300 5.549 -12.693 1.00 64.25 173 LEU A O 1
ATOM 1412 N N . GLY A 1 174 ? 2.069 6.829 -13.221 1.00 59.53 174 GLY A N 1
ATOM 1413 C CA . GLY A 1 174 ? 1.370 8.031 -13.667 1.00 59.53 174 GLY A CA 1
ATOM 1414 C C . GLY A 1 174 ? 0.206 7.810 -14.619 1.00 59.53 174 GLY A C 1
ATOM 1415 O O . GLY A 1 174 ? -0.886 8.338 -14.410 1.00 59.53 174 GLY A O 1
ATOM 1416 N N . GLU A 1 175 ? 0.408 6.996 -15.651 1.00 61.81 175 GLU A N 1
ATOM 1417 C CA . GLU A 1 175 ? -0.636 6.686 -16.630 1.00 61.81 175 GLU A CA 1
ATOM 1418 C C . GLU A 1 175 ? -1.805 5.930 -16.000 1.00 61.81 175 GLU A C 1
ATOM 1420 O O . GLU A 1 175 ? -2.969 6.297 -16.200 1.00 61.81 175 GLU A O 1
ATOM 1425 N N . ASN A 1 176 ? -1.510 4.915 -15.187 1.00 59.97 176 ASN A N 1
ATOM 1426 C CA . ASN A 1 176 ? -2.530 4.188 -14.442 1.00 59.97 176 ASN A CA 1
ATOM 1427 C C . ASN A 1 176 ? -3.247 5.125 -13.465 1.00 59.97 176 ASN A C 1
ATOM 1429 O O . ASN A 1 176 ? -4.474 5.190 -13.463 1.00 59.97 176 ASN A O 1
ATOM 1433 N N . LEU A 1 177 ? -2.498 5.938 -12.721 1.00 59.19 177 LEU A N 1
ATOM 1434 C CA . LEU A 1 177 ? -3.018 6.955 -11.808 1.00 59.19 177 LEU A CA 1
ATOM 1435 C C . LEU A 1 177 ? -3.903 7.980 -12.504 1.00 59.19 177 LEU A C 1
ATOM 1437 O O . LEU A 1 177 ? -4.915 8.364 -11.939 1.00 59.19 177 LEU A O 1
ATOM 1441 N N . SER A 1 178 ? -3.586 8.400 -13.729 1.00 59.47 178 SER A N 1
ATOM 1442 C CA . SER A 1 178 ? -4.411 9.345 -14.488 1.00 59.47 178 SER A CA 1
ATOM 1443 C C . SER A 1 178 ? -5.823 8.802 -14.751 1.00 59.47 178 SER A C 1
ATOM 1445 O O . SER A 1 178 ? -6.788 9.569 -14.801 1.00 59.47 178 SER A O 1
ATOM 1447 N N . LYS A 1 179 ? -5.971 7.473 -14.869 1.00 59.31 179 LYS A N 1
ATOM 1448 C CA . LYS A 1 179 ? -7.277 6.808 -14.987 1.00 59.31 179 LYS A CA 1
ATOM 1449 C C . LYS A 1 179 ? -8.038 6.856 -13.660 1.00 59.31 179 LYS A C 1
ATOM 1451 O O . LYS A 1 179 ? -9.239 7.122 -13.673 1.00 59.31 179 LYS A O 1
ATOM 1456 N N . TYR A 1 180 ? -7.346 6.669 -12.535 1.00 56.78 180 TYR A N 1
ATOM 1457 C CA . TYR A 1 180 ? -7.928 6.753 -11.190 1.00 56.78 180 TYR A CA 1
ATOM 1458 C C . TYR A 1 180 ? -8.259 8.196 -10.766 1.00 56.78 180 TYR A C 1
ATOM 1460 O O . TYR A 1 180 ? -9.344 8.428 -10.240 1.00 56.78 180 TYR A O 1
ATOM 1468 N N . LYS A 1 181 ? -7.395 9.170 -11.087 1.00 56.97 181 LYS A N 1
ATOM 1469 C CA . LYS A 1 181 ? -7.561 10.618 -10.842 1.00 56.97 181 LYS A CA 1
ATOM 1470 C C . LYS A 1 181 ? -8.834 11.187 -11.446 1.00 56.97 181 LYS A C 1
ATOM 1472 O O . LYS A 1 181 ? -9.475 12.058 -10.872 1.00 56.97 181 LYS A O 1
ATOM 1477 N N . LYS A 1 182 ? -9.253 10.661 -12.599 1.00 61.41 182 LYS A N 1
ATOM 1478 C CA . LYS A 1 182 ? -10.524 11.041 -13.238 1.00 61.41 182 LYS A CA 1
ATOM 1479 C C . LYS A 1 182 ? -11.761 10.565 -12.463 1.00 61.41 182 LYS A C 1
ATOM 1481 O O . LYS A 1 182 ? -12.881 10.827 -12.896 1.00 61.41 182 LYS A O 1
ATOM 1486 N N . ASN A 1 183 ? -11.584 9.853 -11.352 1.00 72.00 183 ASN A N 1
ATOM 1487 C CA . ASN A 1 183 ? -12.649 9.238 -10.579 1.00 72.00 183 ASN A CA 1
ATOM 1488 C C . ASN A 1 183 ? -12.698 9.774 -9.136 1.00 72.00 183 ASN A C 1
ATOM 1490 O O . ASN A 1 183 ? -12.558 9.028 -8.166 1.00 72.00 183 ASN A O 1
ATOM 1494 N N . GLU A 1 184 ? -12.951 11.079 -8.997 1.00 78.00 184 GLU A N 1
ATOM 1495 C CA . GLU A 1 184 ? -13.079 11.773 -7.702 1.00 78.00 184 GLU A CA 1
ATOM 1496 C C . GLU A 1 184 ? -14.086 11.096 -6.760 1.00 78.00 184 GLU A C 1
ATOM 1498 O O . GLU A 1 184 ? -13.858 10.987 -5.556 1.00 78.00 184 GLU A O 1
ATOM 1503 N N . THR A 1 185 ? -15.186 10.572 -7.313 1.00 83.00 185 THR A N 1
ATOM 1504 C CA . THR A 1 185 ? -16.191 9.824 -6.547 1.00 83.00 185 THR A CA 1
ATOM 1505 C C . THR A 1 185 ? -15.585 8.587 -5.884 1.00 83.00 185 THR A C 1
ATOM 1507 O O . THR A 1 185 ? -15.878 8.311 -4.724 1.00 83.00 185 THR A O 1
ATOM 1510 N N . PHE A 1 186 ? -14.746 7.825 -6.590 1.00 82.75 186 PHE A N 1
ATOM 1511 C CA . PHE A 1 186 ? -14.088 6.664 -5.997 1.00 82.75 186 PHE A CA 1
ATOM 1512 C C . PHE A 1 186 ? -13.107 7.080 -4.897 1.00 82.75 186 PHE A C 1
ATOM 1514 O O . PHE A 1 186 ? -13.137 6.492 -3.819 1.00 82.75 186 PHE A O 1
ATOM 1521 N N . VAL A 1 187 ? -12.314 8.133 -5.117 1.00 76.06 187 VAL A N 1
ATOM 1522 C CA . VAL A 1 187 ? -11.382 8.651 -4.101 1.00 76.06 187 VAL A CA 1
ATOM 1523 C C . VAL A 1 187 ? -12.132 9.034 -2.823 1.00 76.06 187 VAL A C 1
ATOM 1525 O O . VAL A 1 187 ? -11.826 8.505 -1.753 1.00 76.06 187 VAL A O 1
ATOM 1528 N N . GLN A 1 188 ? -13.174 9.860 -2.929 1.00 83.25 188 GLN A N 1
ATOM 1529 C CA . GLN A 1 188 ? -13.993 10.267 -1.783 1.00 83.25 188 GLN A CA 1
ATOM 1530 C C . GLN A 1 188 ? -14.652 9.063 -1.085 1.00 83.25 188 GLN A C 1
ATOM 1532 O O . GLN A 1 188 ? -14.712 9.000 0.144 1.00 83.25 188 GLN A O 1
ATOM 1537 N N . PHE A 1 189 ? -15.120 8.073 -1.853 1.00 89.31 189 PHE A N 1
ATOM 1538 C CA . PHE A 1 189 ? -15.674 6.837 -1.300 1.00 89.31 189 PHE A CA 1
ATOM 1539 C C . PHE A 1 189 ? -14.643 6.076 -0.453 1.00 89.31 189 PHE A C 1
ATOM 1541 O O . PHE A 1 189 ? -14.965 5.664 0.661 1.00 89.31 189 PHE A O 1
ATOM 1548 N N . THR A 1 190 ? -13.406 5.916 -0.937 1.00 79.88 190 THR A N 1
ATOM 1549 C CA . THR A 1 190 ? -12.356 5.203 -0.188 1.00 79.88 190 THR A CA 1
ATOM 1550 C C . THR A 1 190 ? -11.997 5.891 1.132 1.00 79.88 190 THR A C 1
ATOM 1552 O O . THR A 1 190 ? -11.879 5.206 2.147 1.00 79.88 190 THR A O 1
ATOM 1555 N N . GLU A 1 191 ? -11.933 7.228 1.157 1.00 78.94 191 GLU A N 1
ATOM 1556 C CA . GLU A 1 191 ? -11.679 8.010 2.378 1.00 78.94 191 GLU A CA 1
ATOM 1557 C C . GLU A 1 191 ? -12.792 7.833 3.415 1.00 78.94 191 GLU A C 1
ATOM 1559 O O . GLU A 1 191 ? -12.541 7.651 4.611 1.00 78.94 191 GLU A O 1
ATOM 1564 N N . LEU A 1 192 ? -14.048 7.872 2.961 1.00 89.06 192 LEU A N 1
ATOM 1565 C CA . LEU A 1 192 ? -15.187 7.666 3.845 1.00 89.06 192 LEU A CA 1
ATOM 1566 C C . LEU A 1 192 ? -15.206 6.248 4.402 1.00 89.06 192 LEU A C 1
ATOM 1568 O O . LEU A 1 192 ? -15.527 6.078 5.581 1.00 89.06 192 LEU A O 1
ATOM 1572 N N . VAL A 1 193 ? -14.853 5.250 3.587 1.00 89.12 193 VAL A N 1
ATOM 1573 C CA . VAL A 1 193 ? -14.711 3.866 4.043 1.00 89.12 193 VAL A CA 1
ATOM 1574 C C . VAL A 1 193 ? -13.658 3.793 5.139 1.00 89.12 193 VAL A C 1
ATOM 1576 O O . VAL A 1 193 ? -13.997 3.396 6.247 1.00 89.12 193 VAL A O 1
ATOM 1579 N N . GLU A 1 194 ? -12.433 4.255 4.896 1.00 81.62 194 GLU A N 1
ATOM 1580 C CA . GLU A 1 194 ? -11.345 4.209 5.882 1.00 81.62 194 GLU A CA 1
ATOM 1581 C C . GLU A 1 194 ? -11.750 4.833 7.230 1.00 81.62 194 GLU A C 1
ATOM 1583 O O . GLU A 1 194 ? -11.585 4.217 8.290 1.00 81.62 194 GLU A O 1
ATOM 1588 N N . LYS A 1 195 ? -12.371 6.018 7.183 1.00 85.31 195 LYS A N 1
ATOM 1589 C CA . LYS A 1 195 ? -12.781 6.771 8.374 1.00 85.31 195 LYS A CA 1
ATOM 1590 C C . LYS A 1 195 ? -13.953 6.138 9.127 1.00 85.31 195 LYS A C 1
ATOM 1592 O O . LYS A 1 195 ? -13.992 6.208 10.354 1.00 85.31 195 LYS A O 1
ATOM 1597 N N . ASN A 1 196 ? -14.914 5.542 8.419 1.00 92.25 196 ASN A N 1
ATOM 1598 C CA . ASN A 1 196 ? -16.206 5.161 9.003 1.00 92.25 196 ASN A CA 1
ATOM 1599 C C . ASN A 1 196 ? -16.490 3.652 8.999 1.00 92.25 196 ASN A C 1
ATOM 1601 O O . ASN A 1 196 ? -17.550 3.255 9.469 1.00 92.25 196 ASN A O 1
ATOM 1605 N N . ILE A 1 197 ? -15.581 2.789 8.526 1.00 90.50 197 ILE A N 1
ATOM 1606 C CA . ILE A 1 197 ? -15.816 1.332 8.381 1.00 90.50 197 ILE A CA 1
ATOM 1607 C C . ILE A 1 197 ? -16.238 0.612 9.675 1.00 90.50 197 ILE A C 1
ATOM 1609 O O . ILE A 1 197 ? -16.789 -0.486 9.621 1.00 90.50 197 ILE A O 1
ATOM 1613 N N . ASN A 1 198 ? -15.995 1.203 10.851 1.00 90.50 198 ASN A N 1
ATOM 1614 C CA . ASN A 1 198 ? -16.458 0.640 12.122 1.00 90.50 198 ASN A CA 1
ATOM 1615 C C . ASN A 1 198 ? -17.974 0.818 12.302 1.00 90.50 198 ASN A C 1
ATOM 1617 O O . ASN A 1 198 ? -18.646 -0.100 12.759 1.00 90.50 198 ASN A O 1
ATOM 1621 N N . SER A 1 199 ? -18.523 1.975 11.932 1.00 89.44 199 SER A N 1
ATOM 1622 C CA . SER A 1 199 ? -19.933 2.327 12.150 1.00 89.44 199 SER A CA 1
ATOM 1623 C C . SER A 1 199 ? -20.797 2.171 10.899 1.00 89.44 199 SER A C 1
ATOM 1625 O O . SER A 1 199 ? -21.980 1.872 11.013 1.00 89.44 199 SER A O 1
ATOM 1627 N N . VAL A 1 200 ? -20.212 2.326 9.713 1.00 92.25 200 VAL A N 1
ATOM 1628 C CA . VAL A 1 200 ? -20.904 2.301 8.423 1.00 92.25 200 VAL A CA 1
ATOM 1629 C C . VAL A 1 200 ? -20.499 1.050 7.657 1.00 92.25 200 VAL A C 1
ATOM 1631 O O . VAL A 1 200 ? -19.316 0.747 7.517 1.00 92.25 200 VAL A O 1
ATOM 1634 N N . LYS A 1 201 ? -21.487 0.290 7.173 1.00 88.38 201 LYS A N 1
ATOM 1635 C CA . LYS A 1 201 ? -21.253 -1.037 6.568 1.00 88.38 201 LYS A CA 1
ATOM 1636 C C . LYS A 1 201 ? -21.918 -1.204 5.206 1.00 88.38 201 LYS A C 1
ATOM 1638 O O . LYS A 1 201 ? -21.670 -2.203 4.528 1.00 88.38 201 LYS A O 1
ATOM 1643 N N . THR A 1 202 ? -22.777 -0.273 4.784 1.00 93.00 202 THR A N 1
ATOM 1644 C CA . THR A 1 202 ? -23.516 -0.399 3.526 1.00 93.00 202 THR A CA 1
ATOM 1645 C C . THR A 1 202 ? -23.103 0.649 2.500 1.00 93.00 202 THR A C 1
ATOM 1647 O O . THR A 1 202 ? -22.842 1.804 2.812 1.00 93.00 202 THR A O 1
ATOM 1650 N N . VAL A 1 203 ? -23.124 0.259 1.220 1.00 95.56 203 VAL A N 1
ATOM 1651 C CA . VAL A 1 203 ? -22.863 1.187 0.101 1.00 95.56 203 VAL A CA 1
ATOM 1652 C C . VAL A 1 203 ? -23.858 2.353 0.093 1.00 95.56 203 VAL A C 1
ATOM 1654 O O . VAL A 1 203 ? -23.517 3.434 -0.367 1.00 95.56 203 VAL A O 1
ATOM 1657 N N . LYS A 1 204 ? -25.094 2.137 0.570 1.00 96.38 204 LYS A N 1
ATOM 1658 C CA . LYS A 1 204 ? -26.121 3.183 0.591 1.00 96.38 204 LYS A CA 1
ATOM 1659 C C . LYS A 1 204 ? -25.723 4.312 1.539 1.00 96.38 204 LYS A C 1
ATOM 1661 O O . LYS A 1 204 ? -25.720 5.452 1.113 1.00 96.38 204 LYS A O 1
ATOM 1666 N N . GLU A 1 205 ? -25.332 3.981 2.764 1.00 96.38 205 GLU A N 1
ATOM 1667 C CA . GLU A 1 205 ? -24.927 4.982 3.756 1.00 96.38 205 GLU A CA 1
ATOM 1668 C C . GLU A 1 205 ? -23.741 5.821 3.264 1.00 96.38 205 GLU A C 1
ATOM 1670 O O . GLU A 1 205 ? -23.754 7.040 3.398 1.00 96.38 205 GLU A O 1
ATOM 1675 N N . TYR A 1 206 ? -22.753 5.197 2.614 1.00 96.94 206 TYR A N 1
ATOM 1676 C CA . TYR A 1 206 ? -21.653 5.939 1.991 1.00 96.94 206 TYR A CA 1
ATOM 1677 C C . TYR A 1 206 ? -22.116 6.831 0.837 1.00 96.94 206 TYR A C 1
ATOM 1679 O O . TYR A 1 206 ? -21.678 7.971 0.731 1.00 96.94 206 TYR A O 1
ATOM 1687 N N . ALA A 1 207 ? -23.013 6.335 -0.017 1.00 96.38 207 ALA A N 1
ATOM 1688 C CA . ALA A 1 207 ? -23.569 7.123 -1.112 1.00 96.38 207 ALA A CA 1
ATOM 1689 C C . ALA A 1 207 ? -24.345 8.348 -0.589 1.00 96.38 207 ALA A C 1
ATOM 1691 O O . ALA A 1 207 ? -24.179 9.445 -1.121 1.00 96.38 207 ALA A O 1
ATOM 1692 N N . ASP A 1 208 ? -25.105 8.172 0.496 1.00 96.38 208 ASP A N 1
ATOM 1693 C CA . ASP A 1 208 ? -25.845 9.240 1.170 1.00 96.38 208 ASP A CA 1
ATOM 1694 C C . ASP A 1 208 ? -24.880 10.295 1.757 1.00 96.38 208 ASP A C 1
ATOM 1696 O O . ASP A 1 208 ? -25.092 11.489 1.562 1.00 96.38 208 ASP A O 1
ATOM 1700 N N . MET A 1 209 ? -23.764 9.880 2.380 1.00 96.00 209 MET A N 1
ATOM 1701 C CA . MET A 1 209 ? -22.708 10.791 2.873 1.00 96.00 209 MET A CA 1
ATOM 1702 C C . MET A 1 209 ? -22.024 11.600 1.763 1.00 96.00 209 MET A C 1
ATOM 1704 O O . MET A 1 209 ? -21.516 12.693 2.008 1.00 96.00 209 MET A O 1
ATOM 1708 N N . MET A 1 210 ? -21.988 11.052 0.551 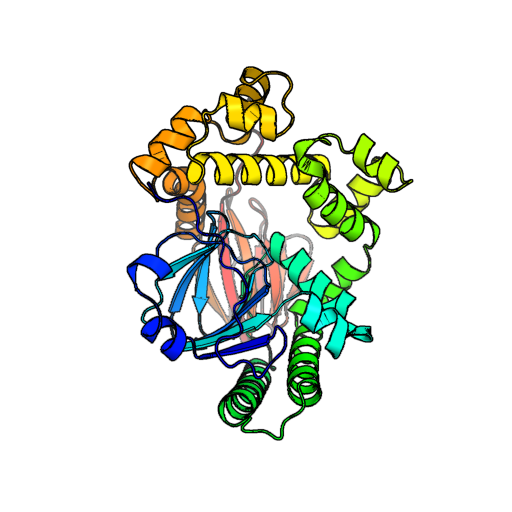1.00 94.31 210 MET A N 1
ATOM 1709 C CA . MET A 1 210 ? -21.387 11.675 -0.628 1.00 94.31 210 MET A CA 1
ATOM 1710 C C . MET A 1 210 ? -22.396 12.482 -1.456 1.00 94.31 210 MET A C 1
ATOM 1712 O O . MET A 1 210 ? -22.001 13.092 -2.446 1.00 94.31 210 MET A O 1
ATOM 1716 N N . TYR A 1 211 ? -23.684 12.476 -1.092 1.00 95.69 211 TYR A N 1
ATOM 1717 C CA . TYR A 1 211 ? -24.778 13.060 -1.878 1.00 95.69 211 TYR A CA 1
ATOM 1718 C C . TYR A 1 211 ? -24.874 12.509 -3.315 1.00 95.69 211 TYR A C 1
ATOM 1720 O O . TYR A 1 211 ? -25.233 13.222 -4.252 1.00 95.69 211 TYR A O 1
ATOM 1728 N N . VAL A 1 212 ? -24.578 11.218 -3.503 1.00 96.00 212 VAL A N 1
ATOM 1729 C CA . VAL A 1 212 ? -24.677 10.529 -4.802 1.00 96.00 212 VAL A CA 1
ATOM 1730 C C . VAL A 1 212 ? -25.521 9.261 -4.699 1.00 96.00 212 VAL A C 1
ATOM 1732 O O . VAL A 1 212 ? -25.832 8.765 -3.623 1.00 96.00 212 VAL A O 1
ATOM 1735 N N . SER A 1 213 ? -25.893 8.679 -5.841 1.00 96.06 213 SER A N 1
ATOM 1736 C CA . SER A 1 213 ? -26.627 7.412 -5.839 1.00 96.06 213 SER A CA 1
ATOM 1737 C C . SER A 1 213 ? -25.707 6.210 -5.572 1.00 96.06 213 SER A C 1
ATOM 1739 O O . SER A 1 213 ? -24.565 6.163 -6.034 1.00 96.06 213 SER A O 1
ATOM 1741 N N . LYS A 1 214 ? -26.239 5.147 -4.947 1.00 96.56 214 LYS A N 1
ATOM 1742 C CA . LYS A 1 214 ? -25.559 3.836 -4.829 1.00 96.56 214 LYS A CA 1
ATOM 1743 C C . LYS A 1 214 ? -25.089 3.289 -6.187 1.00 96.56 214 LYS A C 1
ATOM 1745 O O . LYS A 1 214 ? -24.084 2.578 -6.260 1.00 96.56 214 LYS A O 1
ATOM 1750 N N . LYS A 1 215 ? -25.836 3.578 -7.262 1.00 95.69 215 LYS A N 1
ATOM 1751 C CA . LYS A 1 215 ? -25.483 3.183 -8.634 1.00 95.69 215 LYS A CA 1
ATOM 1752 C C . LYS A 1 215 ? -24.219 3.909 -9.093 1.00 95.69 215 LYS A C 1
ATOM 1754 O O . LYS A 1 215 ? -23.342 3.264 -9.655 1.00 95.69 215 LYS A O 1
ATOM 1759 N N . THR A 1 216 ? -24.113 5.204 -8.799 1.00 93.94 216 THR A N 1
ATOM 1760 C CA . THR A 1 216 ? -22.932 6.024 -9.095 1.00 93.94 216 THR A CA 1
ATOM 1761 C C . THR A 1 216 ? -21.706 5.480 -8.372 1.00 93.94 216 THR A C 1
ATOM 1763 O O . THR A 1 216 ? -20.721 5.183 -9.036 1.00 93.94 216 THR A O 1
ATOM 1766 N N . VAL A 1 217 ? -21.788 5.244 -7.055 1.00 94.25 217 VAL A N 1
ATOM 1767 C CA . VAL A 1 217 ? -20.658 4.687 -6.285 1.00 94.25 217 VAL A CA 1
ATOM 1768 C C . VAL A 1 217 ? -20.202 3.352 -6.876 1.00 94.25 217 VAL A C 1
ATOM 1770 O O . VAL A 1 217 ? -19.033 3.200 -7.195 1.00 94.25 217 VAL A O 1
ATOM 1773 N N . ASN A 1 218 ? -21.120 2.408 -7.120 1.00 92.69 218 ASN A N 1
ATOM 1774 C CA . ASN A 1 218 ? -20.760 1.110 -7.707 1.00 92.69 218 ASN A CA 1
ATOM 1775 C C . ASN A 1 218 ? -20.139 1.217 -9.105 1.00 92.69 218 ASN A C 1
ATOM 1777 O O . ASN A 1 218 ? -19.188 0.495 -9.393 1.00 92.69 218 ASN A O 1
ATOM 1781 N N . LEU A 1 219 ? -20.687 2.069 -9.976 1.00 90.88 219 LEU A N 1
ATOM 1782 C CA . LEU A 1 219 ? -20.148 2.281 -11.319 1.00 90.88 219 LEU A CA 1
ATOM 1783 C C . LEU A 1 219 ? -18.717 2.812 -11.243 1.00 90.88 219 LEU A C 1
ATOM 1785 O O . LEU A 1 219 ? -17.837 2.321 -11.944 1.00 90.88 219 LEU A O 1
ATOM 1789 N N . MET A 1 220 ? -18.499 3.796 -10.376 1.00 86.56 220 MET A N 1
ATOM 1790 C CA . MET A 1 220 ? -17.201 4.422 -10.189 1.00 86.56 220 MET A CA 1
ATOM 1791 C C . MET A 1 220 ? -16.195 3.465 -9.546 1.00 86.56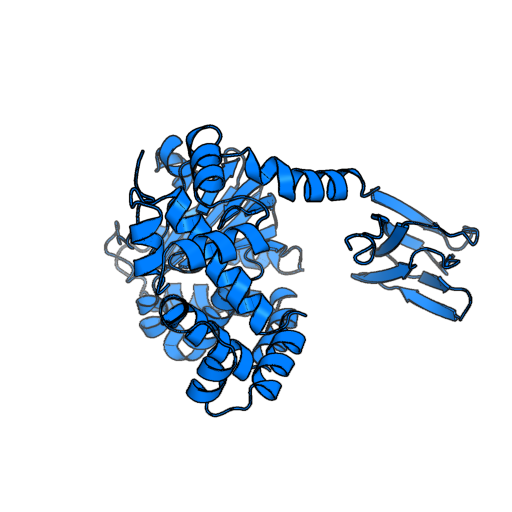 220 MET A C 1
ATOM 1793 O O . MET A 1 220 ? -15.066 3.398 -10.018 1.00 86.56 220 MET A O 1
ATOM 1797 N N . THR A 1 221 ? -16.589 2.650 -8.565 1.00 83.25 221 THR A N 1
ATOM 1798 C CA . THR A 1 221 ? -15.707 1.606 -8.020 1.00 83.25 221 THR A CA 1
ATOM 1799 C C . THR A 1 221 ? -15.306 0.593 -9.092 1.00 83.25 221 THR A C 1
ATOM 1801 O O . THR A 1 221 ? -14.121 0.316 -9.235 1.00 83.25 221 THR A O 1
ATOM 1804 N N . ARG A 1 222 ? -16.252 0.093 -9.902 1.00 80.38 222 ARG A N 1
ATOM 1805 C CA . ARG A 1 222 ? -15.939 -0.876 -10.968 1.00 80.38 222 ARG A CA 1
ATOM 1806 C C . ARG A 1 222 ? -15.013 -0.296 -12.028 1.00 80.38 222 ARG A C 1
ATOM 1808 O O . ARG A 1 222 ? -14.072 -0.956 -12.436 1.00 80.38 222 ARG A O 1
ATOM 1815 N N . LYS A 1 223 ? -15.245 0.953 -12.439 1.00 75.94 223 LYS A N 1
ATOM 1816 C CA . LYS A 1 223 ? -14.359 1.643 -13.387 1.00 75.94 223 LYS A CA 1
ATOM 1817 C C . LYS A 1 223 ? -12.937 1.819 -12.860 1.00 75.94 223 LYS A C 1
ATOM 1819 O O . LYS A 1 223 ? -12.020 1.892 -13.666 1.00 75.94 223 LYS A O 1
ATOM 1824 N N . ALA A 1 224 ? -12.776 1.954 -11.545 1.00 68.06 224 ALA A N 1
ATOM 1825 C CA . ALA A 1 224 ? -11.467 2.091 -10.929 1.00 68.06 224 ALA A CA 1
ATOM 1826 C C . ALA A 1 224 ? -10.783 0.727 -10.776 1.00 68.06 224 ALA A C 1
ATOM 1828 O O . ALA A 1 224 ? -9.699 0.534 -11.302 1.00 68.06 224 ALA A O 1
ATOM 1829 N N . ILE A 1 225 ? -11.412 -0.213 -10.069 1.00 66.19 225 ILE A N 1
ATOM 1830 C CA . ILE A 1 225 ? -10.731 -1.402 -9.528 1.00 66.19 225 ILE A CA 1
ATOM 1831 C C . ILE A 1 225 ? -11.378 -2.729 -9.936 1.00 66.19 225 ILE A C 1
ATOM 1833 O O . ILE A 1 225 ? -11.139 -3.740 -9.294 1.00 66.19 225 ILE A O 1
ATOM 1837 N N . ASP A 1 226 ? -12.269 -2.713 -10.928 1.00 70.19 226 ASP A N 1
ATOM 1838 C CA . ASP A 1 226 ? -13.045 -3.870 -11.407 1.00 70.19 226 ASP A CA 1
ATOM 1839 C C . ASP A 1 226 ? -13.847 -4.628 -10.326 1.00 70.19 226 ASP A C 1
ATOM 1841 O O . ASP A 1 226 ? -14.280 -5.769 -10.468 1.00 70.19 226 ASP A O 1
ATOM 1845 N N . MET A 1 227 ? -14.142 -3.950 -9.217 1.00 76.00 227 MET A N 1
ATOM 1846 C CA . MET A 1 227 ? -14.902 -4.502 -8.099 1.00 76.00 227 MET A CA 1
ATOM 1847 C C . MET A 1 227 ? -16.145 -3.673 -7.802 1.00 76.00 227 MET A C 1
ATOM 1849 O O . MET A 1 227 ? -16.199 -2.464 -8.029 1.00 76.00 227 MET A O 1
ATOM 1853 N N . SER A 1 228 ? -17.179 -4.306 -7.244 1.00 87.19 228 SER A N 1
ATOM 1854 C CA . SER A 1 228 ? -18.308 -3.550 -6.694 1.00 87.19 228 SER A CA 1
ATOM 1855 C C . SER A 1 228 ? -17.918 -2.832 -5.399 1.00 87.19 228 SER A C 1
ATOM 1857 O O . SER A 1 228 ? -17.121 -3.333 -4.604 1.00 87.19 228 SER A O 1
ATOM 1859 N N . ALA A 1 229 ? -18.575 -1.707 -5.111 1.00 89.62 229 ALA A N 1
ATOM 1860 C CA . ALA A 1 229 ? -18.382 -0.966 -3.863 1.00 89.62 229 ALA A CA 1
ATOM 1861 C C . ALA A 1 229 ? -18.661 -1.832 -2.623 1.00 89.62 229 ALA A C 1
ATOM 1863 O O . ALA A 1 229 ? -18.017 -1.687 -1.587 1.00 89.62 229 ALA A O 1
ATOM 1864 N N . LYS A 1 230 ? -19.606 -2.777 -2.731 1.00 93.12 230 LYS A N 1
ATOM 1865 C CA . LYS A 1 230 ? -19.905 -3.731 -1.657 1.00 93.12 230 LYS A CA 1
ATOM 1866 C C . LYS A 1 230 ? -18.735 -4.683 -1.410 1.00 93.12 230 LYS A C 1
ATOM 1868 O O . LYS A 1 230 ? -18.408 -4.919 -0.253 1.00 93.12 230 LYS A O 1
ATOM 1873 N N . GLN A 1 231 ? -18.137 -5.233 -2.467 1.00 83.38 231 GLN A N 1
ATOM 1874 C CA . GLN A 1 231 ? -16.974 -6.116 -2.333 1.00 83.38 231 GLN A CA 1
ATOM 1875 C C . GLN A 1 231 ? -15.796 -5.366 -1.709 1.00 83.38 231 GLN A C 1
ATOM 1877 O O . GLN A 1 231 ? -15.197 -5.886 -0.775 1.00 83.38 231 GLN A O 1
ATOM 1882 N N . TYR A 1 232 ? -15.546 -4.123 -2.136 1.00 83.06 232 TYR A N 1
ATOM 1883 C CA . TYR A 1 232 ? -14.512 -3.275 -1.542 1.00 83.06 232 TYR A CA 1
ATOM 1884 C C . TYR A 1 232 ? -14.711 -3.091 -0.027 1.00 83.06 232 TYR A C 1
ATOM 1886 O O . TYR A 1 232 ? -13.817 -3.406 0.752 1.00 83.06 232 TYR A O 1
ATOM 1894 N N . ILE A 1 233 ? -15.906 -2.680 0.419 1.00 90.06 233 ILE A N 1
ATOM 1895 C CA . ILE A 1 233 ? -16.217 -2.524 1.857 1.00 90.06 233 ILE A CA 1
ATOM 1896 C C . ILE A 1 233 ? -15.992 -3.835 2.620 1.00 90.06 233 ILE A C 1
ATOM 1898 O O . ILE A 1 233 ? -15.430 -3.826 3.714 1.00 90.06 233 ILE A O 1
ATOM 1902 N N . ILE A 1 234 ? -16.430 -4.964 2.052 1.00 87.81 234 ILE A N 1
ATOM 1903 C CA . ILE A 1 234 ? -16.261 -6.284 2.667 1.00 87.81 234 ILE A CA 1
ATOM 1904 C C . ILE A 1 234 ? -14.775 -6.613 2.834 1.00 87.81 234 ILE A C 1
ATOM 1906 O O . ILE A 1 234 ? -14.381 -6.995 3.933 1.00 87.81 234 ILE A O 1
ATOM 1910 N N . GLN A 1 235 ? -13.957 -6.428 1.795 1.00 80.50 235 GLN A N 1
ATOM 1911 C CA . GLN A 1 235 ? -12.514 -6.675 1.860 1.00 80.50 235 GLN A CA 1
ATOM 1912 C C . GLN A 1 235 ? -11.831 -5.789 2.904 1.00 80.50 235 GLN A C 1
ATOM 1914 O O . GLN A 1 235 ? -11.083 -6.301 3.734 1.00 80.50 235 GLN A O 1
ATOM 1919 N N . GLN A 1 236 ? -12.148 -4.490 2.933 1.00 82.69 236 GLN A N 1
ATOM 1920 C CA . GLN A 1 236 ? -11.590 -3.566 3.926 1.00 82.69 236 GLN A CA 1
ATOM 1921 C C . GLN A 1 236 ? -11.984 -3.954 5.359 1.00 82.69 236 GLN A C 1
ATOM 1923 O O . GLN A 1 236 ? -11.159 -3.921 6.273 1.00 82.69 236 GLN A O 1
ATOM 1928 N N . LEU A 1 237 ? -13.232 -4.384 5.573 1.00 90.38 237 LEU A N 1
ATOM 1929 C CA . LEU A 1 237 ? -13.686 -4.839 6.885 1.00 90.38 237 LEU A CA 1
ATOM 1930 C C . LEU A 1 237 ? -13.030 -6.162 7.302 1.00 90.38 237 LEU A C 1
ATOM 1932 O O . LEU A 1 237 ? -12.633 -6.295 8.457 1.00 90.38 237 LEU A O 1
ATOM 1936 N N . ILE A 1 238 ? -12.893 -7.129 6.387 1.00 86.25 238 ILE A N 1
ATOM 1937 C CA . ILE A 1 238 ? -12.185 -8.394 6.648 1.00 86.25 238 ILE A CA 1
ATOM 1938 C C . ILE A 1 238 ? -10.741 -8.115 7.024 1.00 86.25 238 ILE A C 1
ATOM 1940 O O . ILE A 1 238 ? -10.278 -8.642 8.032 1.00 86.25 238 ILE A O 1
ATOM 1944 N N . LEU A 1 239 ? -10.056 -7.270 6.254 1.00 78.50 239 LEU A N 1
ATOM 1945 C CA . LEU A 1 239 ? -8.685 -6.887 6.539 1.00 78.50 239 LEU A CA 1
ATOM 1946 C C . LEU A 1 239 ? -8.576 -6.285 7.942 1.00 78.50 239 LEU A C 1
ATOM 1948 O O . LEU A 1 239 ? -7.761 -6.729 8.745 1.00 78.50 239 LEU A O 1
ATOM 1952 N N . LYS A 1 240 ? -9.465 -5.351 8.292 1.00 85.00 240 LYS A N 1
ATOM 1953 C CA . LYS A 1 240 ? -9.484 -4.746 9.627 1.00 85.00 240 LYS A CA 1
ATOM 1954 C C . LYS A 1 240 ? -9.717 -5.776 10.736 1.00 85.00 240 LYS A C 1
ATOM 1956 O O . LYS A 1 240 ? -9.067 -5.703 11.777 1.00 85.00 240 LYS A O 1
ATOM 1961 N N . ILE A 1 241 ? -10.601 -6.754 10.518 1.00 90.00 241 ILE A N 1
ATOM 1962 C CA . ILE A 1 241 ? -10.806 -7.866 11.458 1.00 90.00 241 ILE A CA 1
ATOM 1963 C C . ILE A 1 241 ? -9.531 -8.716 11.567 1.00 90.00 241 ILE A C 1
ATOM 1965 O O . ILE A 1 241 ? -9.095 -8.978 12.685 1.00 90.00 241 ILE A O 1
ATOM 1969 N N . ARG A 1 242 ? -8.912 -9.111 10.443 1.00 82.00 242 ARG A N 1
ATOM 1970 C CA . ARG A 1 242 ? -7.667 -9.900 10.412 1.00 82.00 242 ARG A CA 1
ATOM 1971 C C . ARG A 1 242 ? -6.558 -9.193 11.193 1.00 82.00 242 ARG A C 1
ATOM 1973 O O . ARG A 1 242 ? -5.976 -9.800 12.089 1.00 82.00 242 ARG A O 1
ATOM 1980 N N . LEU A 1 243 ? -6.343 -7.900 10.946 1.00 75.12 243 LEU A N 1
ATOM 1981 C CA . LEU A 1 243 ? -5.371 -7.076 11.674 1.00 75.12 243 LEU A CA 1
ATOM 1982 C C . LEU A 1 243 ? -5.627 -7.105 13.188 1.00 75.12 243 LEU A C 1
ATOM 1984 O O . LEU A 1 243 ? -4.729 -7.420 13.967 1.00 75.12 243 LEU A O 1
ATOM 1988 N N . LYS A 1 244 ? -6.867 -6.857 13.624 1.00 85.38 244 LYS A N 1
ATOM 1989 C CA . LYS A 1 244 ? -7.218 -6.875 15.054 1.00 85.38 244 LYS A CA 1
ATOM 1990 C C . LYS A 1 244 ? -7.056 -8.254 15.689 1.00 85.38 244 LYS A C 1
ATOM 1992 O O . LYS A 1 244 ? -6.541 -8.363 16.797 1.00 85.38 244 LYS A O 1
ATOM 1997 N N . LEU A 1 245 ? -7.488 -9.314 15.005 1.00 85.25 245 LEU A N 1
ATOM 1998 C CA . LEU A 1 245 ? -7.377 -10.686 15.506 1.00 85.25 245 LEU A CA 1
ATOM 1999 C C . LEU A 1 245 ? -5.925 -11.129 15.669 1.00 85.25 245 LEU A C 1
ATOM 2001 O O . LEU A 1 245 ? -5.641 -11.878 16.607 1.00 85.25 245 LEU A O 1
ATOM 2005 N N . SER A 1 246 ? -5.059 -10.653 14.776 1.00 77.19 246 SER A N 1
ATOM 2006 C CA . SER A 1 246 ? -3.642 -11.000 14.726 1.00 77.19 246 SER A CA 1
ATOM 2007 C C . SER A 1 246 ? -2.828 -10.296 15.796 1.00 77.19 246 SER A C 1
ATOM 2009 O O . SER A 1 246 ? -1.922 -10.886 16.382 1.00 77.19 246 SER A O 1
ATOM 2011 N N . PHE A 1 247 ? -3.163 -9.035 16.059 1.00 72.06 247 PHE A N 1
ATOM 2012 C CA . PHE A 1 247 ? -2.235 -8.119 16.707 1.00 72.06 247 PHE A CA 1
ATOM 2013 C C . PHE A 1 247 ? -2.758 -7.473 17.985 1.00 72.06 247 PHE A C 1
ATOM 2015 O O . PHE A 1 247 ? -1.975 -6.870 18.715 1.00 72.06 247 PHE A O 1
ATOM 2022 N N . GLU A 1 248 ? -4.052 -7.594 18.283 1.00 79.19 248 GLU A N 1
ATOM 2023 C CA . GLU A 1 248 ? -4.628 -7.109 19.535 1.00 79.19 248 GLU A CA 1
ATOM 2024 C C . GLU A 1 248 ? -4.925 -8.274 20.486 1.00 79.19 248 GLU A C 1
ATOM 2026 O O . GLU A 1 248 ? -5.409 -9.336 20.089 1.00 79.19 248 GLU A O 1
ATOM 2031 N N . GLN A 1 249 ? -4.696 -8.053 21.784 1.00 80.19 249 GLN A N 1
ATOM 2032 C CA . GLN A 1 249 ? -4.999 -9.043 22.829 1.00 80.19 249 GLN A CA 1
ATOM 2033 C C . GLN A 1 249 ? -6.480 -9.096 23.233 1.00 80.19 249 GLN A C 1
ATOM 2035 O O . GLN A 1 249 ? -6.859 -9.888 24.093 1.00 80.19 249 GLN A O 1
ATOM 2040 N N . LYS A 1 250 ? -7.328 -8.283 22.599 1.00 88.25 250 LYS A N 1
ATOM 2041 C CA . LYS A 1 250 ? -8.770 -8.238 22.849 1.00 88.25 250 LYS A CA 1
ATOM 2042 C C . LYS A 1 250 ? -9.443 -9.566 22.508 1.00 88.25 250 LYS A C 1
ATOM 2044 O O . LYS A 1 250 ? -9.094 -10.250 21.537 1.00 88.25 250 LYS A O 1
ATOM 2049 N N . SER A 1 251 ? -10.461 -9.930 23.273 1.00 92.81 251 SER A N 1
ATOM 2050 C CA . SER A 1 251 ? -11.353 -11.037 22.943 1.00 92.81 251 SER A CA 1
ATOM 2051 C C . SER A 1 251 ? -12.061 -10.794 21.603 1.00 92.81 251 SER A C 1
ATOM 2053 O O . SER A 1 251 ? -12.198 -9.666 21.129 1.00 92.81 251 SER A O 1
ATOM 2055 N N . ILE A 1 252 ? -12.523 -11.873 20.969 1.00 93.56 252 ILE A N 1
ATOM 2056 C CA . ILE A 1 252 ? -13.280 -11.795 19.707 1.00 93.56 252 ILE A CA 1
ATOM 2057 C C . ILE A 1 252 ? -14.548 -10.947 19.894 1.00 93.56 252 ILE A C 1
ATOM 2059 O O . ILE A 1 252 ? -14.928 -10.205 18.991 1.00 93.56 252 ILE A O 1
ATOM 2063 N N . ASN A 1 253 ? -15.157 -11.007 21.083 1.00 95.19 253 ASN A N 1
ATOM 2064 C CA . ASN A 1 253 ? -16.335 -10.218 21.428 1.00 95.19 253 ASN A CA 1
ATOM 2065 C C . ASN A 1 253 ? -16.015 -8.721 21.506 1.00 95.19 253 ASN A C 1
ATOM 2067 O O . ASN A 1 253 ? -16.717 -7.925 20.892 1.00 95.19 253 ASN A O 1
ATOM 2071 N N . GLU A 1 254 ? -14.937 -8.337 22.195 1.00 94.75 254 GLU A N 1
ATOM 2072 C CA . GLU A 1 254 ? -14.502 -6.934 22.268 1.00 94.75 254 GLU A CA 1
ATOM 2073 C C . GLU A 1 254 ? -14.182 -6.363 20.882 1.00 94.75 254 GLU A C 1
ATOM 2075 O O . GLU A 1 254 ? -14.609 -5.257 20.561 1.00 94.75 254 GLU A O 1
ATOM 2080 N N . ILE A 1 255 ? -13.495 -7.135 20.029 1.00 94.31 255 ILE A N 1
ATOM 2081 C CA . ILE A 1 255 ? -13.203 -6.729 18.645 1.00 94.31 255 ILE A CA 1
ATOM 2082 C C . ILE A 1 255 ? -14.489 -6.538 17.841 1.00 94.31 255 ILE A C 1
ATOM 2084 O O . ILE A 1 255 ? -14.600 -5.572 17.088 1.00 94.31 255 ILE A O 1
ATOM 2088 N N . ALA A 1 256 ? -15.467 -7.433 17.997 1.00 95.38 256 ALA A N 1
ATOM 2089 C CA . ALA A 1 256 ? -16.741 -7.317 17.300 1.00 95.38 256 ALA A CA 1
ATOM 2090 C C . ALA A 1 256 ? -17.475 -6.025 17.672 1.00 95.38 256 ALA A C 1
ATOM 2092 O O . ALA A 1 256 ? -17.909 -5.293 16.780 1.00 95.38 256 ALA A O 1
ATOM 2093 N N . TYR A 1 257 ? -17.564 -5.717 18.968 1.00 94.69 257 TYR A N 1
ATOM 2094 C CA . TYR A 1 257 ? -18.210 -4.494 19.436 1.00 94.69 257 TYR A CA 1
ATOM 2095 C C . TYR A 1 257 ? -17.464 -3.234 18.984 1.00 94.69 257 TYR A C 1
ATOM 2097 O O . TYR A 1 257 ? -18.092 -2.290 18.511 1.00 94.69 257 TYR A O 1
ATOM 2105 N N . GLU A 1 258 ? -16.130 -3.225 19.039 1.00 92.62 258 GLU A N 1
ATOM 2106 C CA . GLU A 1 258 ? -15.320 -2.092 18.568 1.00 92.62 258 GLU A CA 1
ATOM 2107 C C . GLU A 1 258 ? -15.494 -1.830 17.064 1.00 92.62 258 GLU A C 1
ATOM 2109 O O . GLU A 1 258 ? -15.514 -0.686 16.608 1.00 92.62 258 GLU A O 1
ATOM 2114 N N . LEU A 1 259 ? -15.653 -2.896 16.280 1.00 92.56 259 LEU A N 1
ATOM 2115 C CA . LEU A 1 259 ? -15.945 -2.818 14.852 1.00 92.56 259 LEU A CA 1
ATOM 2116 C C . LEU A 1 259 ? -17.431 -2.577 14.560 1.00 92.56 259 LEU A C 1
ATOM 2118 O O . LEU A 1 259 ? -17.853 -2.773 13.422 1.00 92.56 259 LEU A O 1
ATOM 2122 N N . GLY A 1 260 ? -18.230 -2.191 15.559 1.00 92.81 260 GLY A N 1
ATOM 2123 C CA . GLY A 1 260 ? -19.637 -1.823 15.412 1.00 92.81 260 GLY A CA 1
ATOM 2124 C C . GLY A 1 260 ? -20.532 -2.967 14.941 1.00 92.81 260 GLY A C 1
ATOM 2125 O O . GLY A 1 260 ? -21.496 -2.739 14.210 1.00 92.81 260 GLY A O 1
ATOM 2126 N N . PHE A 1 261 ? -20.205 -4.216 15.284 1.00 93.38 261 PHE A N 1
ATOM 2127 C CA . PHE A 1 261 ? -21.167 -5.311 15.185 1.00 93.38 261 PHE A CA 1
ATOM 2128 C C . PHE A 1 261 ? -22.074 -5.286 16.414 1.00 93.38 261 PHE A C 1
ATOM 2130 O O . PHE A 1 261 ? -21.592 -5.222 17.540 1.00 93.38 261 PHE A O 1
ATOM 2137 N N . THR A 1 262 ? -23.387 -5.367 16.191 1.00 90.75 262 THR A N 1
ATOM 2138 C CA . THR A 1 262 ? -24.380 -5.408 17.276 1.00 90.75 262 THR A CA 1
ATOM 2139 C C . THR A 1 262 ? -24.219 -6.641 18.157 1.00 90.75 262 THR A C 1
ATOM 2141 O O . THR A 1 262 ? -24.376 -6.553 19.364 1.00 90.75 262 THR A O 1
ATOM 2144 N N . GLU A 1 263 ? -23.864 -7.771 17.546 1.00 93.31 263 GLU A N 1
ATOM 2145 C CA . GLU A 1 263 ? -23.665 -9.053 18.214 1.00 93.31 263 GLU A CA 1
ATOM 2146 C C . GLU A 1 263 ? -22.356 -9.697 17.725 1.00 93.31 263 GLU A C 1
ATOM 2148 O O . GLU A 1 263 ? -22.135 -9.773 16.506 1.00 93.31 263 GLU A O 1
ATOM 2153 N N . PRO A 1 264 ? -21.503 -10.243 18.611 1.00 94.88 264 PRO A N 1
ATOM 2154 C CA . PRO A 1 264 ? -20.270 -10.932 18.215 1.00 94.88 264 PRO A CA 1
ATOM 2155 C C . PRO A 1 264 ? -20.488 -12.114 17.263 1.00 94.88 264 PRO A C 1
ATOM 2157 O O . PRO A 1 264 ? -19.652 -12.414 16.401 1.00 94.88 264 PRO A O 1
ATOM 2160 N N . SER A 1 265 ? -21.648 -12.766 17.369 1.00 94.75 265 SER A N 1
ATOM 2161 C CA . SER A 1 265 ? -22.067 -13.845 16.471 1.00 94.75 265 SER A CA 1
ATOM 2162 C C . SER A 1 265 ? -22.221 -13.367 15.019 1.00 94.75 265 SER A C 1
ATOM 2164 O O . SER A 1 265 ? -21.874 -14.106 14.092 1.00 94.75 265 SER A O 1
ATOM 2166 N N . ASN A 1 266 ? -22.643 -12.114 14.804 1.00 95.00 266 ASN A N 1
ATOM 2167 C CA . ASN A 1 266 ? -22.753 -11.513 13.475 1.00 95.00 266 ASN A CA 1
ATOM 2168 C C . ASN A 1 266 ? -21.374 -11.296 12.849 1.00 95.00 266 ASN A C 1
ATOM 2170 O O . ASN A 1 266 ? -21.190 -11.640 11.681 1.00 95.00 266 ASN A O 1
ATOM 2174 N N . MET A 1 267 ? -20.394 -10.802 13.618 1.00 96.12 267 MET A N 1
ATOM 2175 C CA . MET A 1 267 ? -19.009 -10.698 13.139 1.00 96.12 267 MET A CA 1
ATOM 2176 C C . MET A 1 267 ? -18.446 -12.078 12.802 1.00 96.12 267 MET A C 1
ATOM 2178 O O . MET A 1 267 ? -17.844 -12.253 11.749 1.00 96.12 267 MET A O 1
ATOM 2182 N N . THR A 1 268 ? -18.677 -13.071 13.662 1.00 95.50 268 THR A N 1
ATOM 2183 C CA . THR A 1 268 ? -18.178 -14.438 13.459 1.00 95.50 268 THR A CA 1
ATOM 2184 C C . THR A 1 268 ? -18.727 -15.060 12.179 1.00 95.50 268 THR A C 1
ATOM 2186 O O . THR A 1 268 ? -17.963 -15.593 11.373 1.00 95.50 268 THR A O 1
ATOM 2189 N N . ARG A 1 269 ? -20.041 -14.946 11.948 1.00 94.94 269 ARG A N 1
ATOM 2190 C CA . ARG A 1 269 ? -20.690 -15.428 10.722 1.00 94.94 269 ARG A CA 1
ATOM 2191 C C . ARG A 1 269 ? -20.212 -14.659 9.494 1.00 94.94 269 ARG A C 1
ATOM 2193 O O . ARG A 1 269 ? -19.953 -15.275 8.465 1.00 94.94 269 ARG A O 1
ATOM 2200 N N . PHE A 1 270 ? -20.091 -13.335 9.599 1.00 95.38 270 PHE A N 1
ATOM 2201 C CA . PHE A 1 270 ? -19.565 -12.488 8.531 1.00 95.38 270 PHE A CA 1
ATOM 2202 C C . PHE A 1 270 ? -18.139 -12.896 8.152 1.00 95.38 270 PHE A C 1
ATOM 2204 O O . PHE A 1 270 ? -17.873 -13.134 6.980 1.00 95.38 270 PHE A O 1
ATOM 2211 N N . PHE A 1 271 ? -17.243 -13.022 9.129 1.00 93.75 271 PHE A N 1
ATOM 2212 C CA . PHE A 1 271 ? -15.851 -13.387 8.897 1.00 93.75 271 PHE A CA 1
ATOM 2213 C C . PHE A 1 271 ? -15.765 -14.770 8.248 1.00 93.75 271 PHE A C 1
ATOM 2215 O O . PHE A 1 271 ? -15.314 -14.867 7.113 1.00 93.75 271 PHE A O 1
ATOM 2222 N N . LYS A 1 272 ? -16.353 -15.801 8.874 1.00 92.56 272 LYS A N 1
ATOM 2223 C CA . LYS A 1 272 ? -16.334 -17.178 8.353 1.00 92.56 272 LYS A CA 1
ATOM 2224 C C . LYS A 1 272 ? -16.936 -17.306 6.956 1.00 92.56 272 LYS A C 1
ATOM 2226 O O . LYS A 1 272 ? -16.437 -18.071 6.140 1.00 92.56 272 LYS A O 1
ATOM 2231 N N . LYS A 1 273 ? -17.988 -16.543 6.646 1.00 93.00 273 LYS A N 1
ATOM 2232 C CA . LYS A 1 273 ? -18.578 -16.535 5.302 1.00 93.00 273 LYS A CA 1
ATOM 2233 C C . LYS A 1 273 ? -17.579 -16.082 4.234 1.00 93.00 273 LYS A C 1
ATOM 2235 O O . LYS A 1 273 ? -17.615 -16.618 3.131 1.00 93.00 273 LYS A O 1
ATOM 2240 N N . ASN A 1 274 ? -16.742 -15.093 4.543 1.00 85.94 274 ASN A N 1
ATOM 2241 C CA . ASN A 1 274 ? -15.847 -14.486 3.563 1.00 85.94 274 ASN A CA 1
ATOM 2242 C C . ASN A 1 274 ? -14.406 -15.018 3.616 1.00 85.94 274 ASN A C 1
ATOM 2244 O O . ASN A 1 274 ? -13.690 -14.843 2.644 1.00 85.94 274 ASN A O 1
ATOM 2248 N N . THR A 1 275 ? -13.979 -15.652 4.712 1.00 81.44 275 THR A N 1
ATOM 2249 C CA . THR A 1 275 ? -12.620 -16.212 4.872 1.00 81.44 275 THR A CA 1
ATOM 2250 C C . THR A 1 275 ? -12.602 -17.736 4.995 1.00 81.44 275 THR A C 1
ATOM 2252 O O . THR A 1 275 ? -11.538 -18.319 5.159 1.00 81.44 275 THR A O 1
ATOM 2255 N N . LYS A 1 276 ? -13.774 -18.390 4.985 1.00 87.75 276 LYS A N 1
ATOM 2256 C CA . LYS A 1 276 ? -14.000 -19.839 5.188 1.00 87.75 276 LYS A CA 1
ATOM 2257 C C . LYS A 1 276 ? -13.660 -20.384 6.585 1.00 87.75 276 LYS A C 1
ATOM 2259 O O . LYS A 1 276 ? -14.242 -21.389 6.990 1.00 87.75 276 LYS A O 1
ATOM 2264 N N . ILE A 1 277 ? -12.843 -19.682 7.366 1.00 88.00 277 ILE A N 1
ATOM 2265 C CA . ILE A 1 277 ? -12.465 -20.032 8.744 1.00 88.00 277 ILE A CA 1
ATOM 2266 C C . ILE A 1 277 ? -13.050 -19.056 9.772 1.00 88.00 277 ILE A C 1
ATOM 2268 O O . ILE A 1 277 ? -13.323 -17.893 9.486 1.00 88.00 277 ILE A O 1
ATOM 2272 N N . SER A 1 278 ? -13.285 -19.519 10.996 1.00 92.62 278 SER A N 1
ATOM 2273 C CA . SER A 1 278 ? -13.799 -18.681 12.084 1.00 92.62 278 SER A CA 1
ATOM 2274 C C . SER A 1 278 ? -12.742 -17.693 12.606 1.00 92.62 278 SER A C 1
ATOM 2276 O O . SER A 1 278 ? -11.549 -17.946 12.465 1.00 92.62 278 SER A O 1
ATOM 2278 N N . PRO A 1 279 ? -13.134 -16.591 13.278 1.00 92.06 279 PRO A N 1
ATOM 2279 C CA . PRO A 1 279 ? -12.183 -15.689 13.935 1.00 92.06 279 PRO A CA 1
ATOM 2280 C C . PRO A 1 279 ? -11.277 -16.380 14.962 1.00 92.06 279 PRO A C 1
ATOM 2282 O O . PRO A 1 279 ? -10.141 -15.962 15.152 1.00 92.06 279 PRO A O 1
ATOM 2285 N N . SER A 1 280 ? -11.773 -17.425 15.634 1.00 91.56 280 SER A N 1
ATOM 2286 C CA . SER A 1 280 ? -11.006 -18.202 16.615 1.00 91.56 280 SER A CA 1
ATOM 2287 C C . SER A 1 280 ? -9.961 -19.081 15.937 1.00 91.56 280 SER A C 1
ATOM 2289 O O . SER A 1 280 ? -8.802 -19.076 16.345 1.00 91.56 280 SER A O 1
ATOM 2291 N N . GLU A 1 281 ? -10.348 -19.789 14.872 1.00 88.56 281 GLU A N 1
ATOM 2292 C CA . GLU A 1 281 ? -9.420 -20.543 14.015 1.00 88.56 281 GLU A CA 1
ATOM 2293 C C . GLU A 1 281 ? -8.377 -19.590 13.412 1.00 88.56 281 GLU A C 1
ATOM 2295 O O . GLU A 1 281 ? -7.177 -19.816 13.569 1.00 88.56 281 GLU A O 1
ATOM 2300 N N . PHE A 1 282 ? -8.833 -18.448 12.874 1.00 86.12 282 PHE A N 1
ATOM 2301 C CA . PHE A 1 282 ? -7.980 -17.353 12.411 1.00 86.12 282 PHE A CA 1
ATOM 2302 C C . PHE A 1 282 ? -7.201 -16.654 13.547 1.00 86.12 282 PHE A C 1
ATOM 2304 O O . PHE A 1 282 ? -6.333 -15.838 13.312 1.00 86.12 282 PHE A O 1
ATOM 2311 N N . ARG A 1 283 ? -7.415 -16.929 14.822 1.00 86.38 283 ARG A N 1
ATOM 2312 C CA . ARG A 1 283 ? -6.502 -16.416 15.855 1.00 86.38 283 ARG A CA 1
ATOM 2313 C C . ARG A 1 283 ? -5.455 -17.451 16.208 1.00 86.38 283 ARG A C 1
ATOM 2315 O O . ARG A 1 283 ? -4.294 -17.117 16.434 1.00 86.38 283 ARG A O 1
ATOM 2322 N N . ASN A 1 284 ? -5.871 -18.708 16.259 1.00 83.19 284 ASN A N 1
ATOM 2323 C CA . ASN A 1 284 ? -5.014 -19.809 16.650 1.00 83.19 284 ASN A CA 1
ATOM 2324 C C . ASN A 1 284 ? -3.903 -20.050 15.636 1.00 83.19 284 ASN A C 1
ATOM 2326 O O . ASN A 1 284 ? -2.769 -20.232 16.066 1.00 83.19 284 ASN A O 1
ATOM 2330 N N . ILE A 1 285 ? -4.195 -19.980 14.336 1.00 76.56 285 ILE A N 1
ATOM 2331 C CA . ILE A 1 285 ? -3.171 -20.210 13.316 1.00 76.56 285 ILE A CA 1
ATOM 2332 C C . ILE A 1 285 ? -2.049 -19.124 13.387 1.00 76.56 285 ILE A C 1
ATOM 2334 O O . ILE A 1 285 ? -0.904 -19.514 13.316 1.00 76.56 285 ILE A O 1
ATOM 2338 N N . ILE A 1 286 ? -2.284 -17.841 13.749 1.00 69.56 286 ILE A N 1
ATOM 2339 C CA . ILE A 1 286 ? -1.269 -16.704 13.801 1.00 69.56 286 ILE A CA 1
ATOM 2340 C C . ILE A 1 286 ? -0.380 -17.037 14.954 1.00 69.56 286 ILE A C 1
ATOM 2342 O O . ILE A 1 286 ? 0.837 -16.898 14.905 1.00 69.56 286 ILE A O 1
ATOM 2346 N N . ARG A 1 287 ? -1.045 -17.405 16.043 1.00 67.56 287 ARG A N 1
ATOM 2347 C CA . ARG A 1 287 ? -0.407 -17.658 17.311 1.00 67.56 287 ARG A CA 1
ATOM 2348 C C . ARG A 1 287 ? 0.508 -18.873 17.250 1.00 67.56 287 ARG A C 1
ATOM 2350 O O . ARG A 1 287 ? 1.492 -18.866 17.980 1.00 67.56 287 ARG A O 1
ATOM 2357 N N . HIS A 1 288 ? 0.189 -19.873 16.429 1.00 55.09 288 HIS A N 1
ATOM 2358 C CA . HIS A 1 288 ? 0.966 -21.111 16.323 1.00 55.09 288 HIS A CA 1
ATOM 2359 C C . HIS A 1 288 ? 1.916 -21.129 15.127 1.00 55.09 288 HIS A C 1
ATOM 2361 O O . HIS A 1 288 ? 2.949 -21.782 15.199 1.00 55.09 288 HIS A O 1
ATOM 2367 N N . ASP A 1 289 ? 1.599 -20.402 14.063 1.00 50.75 289 ASP A N 1
ATOM 2368 C CA . ASP A 1 289 ? 2.359 -20.402 12.827 1.00 50.75 289 ASP A CA 1
ATOM 2369 C C . ASP A 1 289 ? 2.083 -19.092 12.074 1.00 50.75 289 ASP A C 1
ATOM 2371 O O . ASP A 1 289 ? 1.049 -18.922 11.421 1.00 50.75 289 ASP A O 1
ATOM 2375 N N . LYS A 1 290 ? 3.007 -18.127 12.192 1.00 49.22 290 LYS A N 1
ATOM 2376 C CA . LYS A 1 290 ? 2.875 -16.796 11.572 1.00 49.22 290 LYS A CA 1
ATOM 2377 C C . LYS A 1 290 ? 2.581 -16.874 10.057 1.00 49.22 290 LYS A C 1
ATOM 2379 O O . LYS A 1 290 ? 2.014 -15.921 9.533 1.00 49.22 290 LYS A O 1
ATOM 2384 N N . ASN A 1 291 ? 2.842 -18.018 9.405 1.00 42.41 291 ASN A N 1
ATOM 2385 C CA . ASN A 1 291 ? 2.739 -18.215 7.957 1.00 42.41 291 ASN A CA 1
ATOM 2386 C C . ASN A 1 291 ? 1.650 -19.226 7.498 1.00 42.41 291 ASN A C 1
ATOM 2388 O O . ASN A 1 291 ? 1.409 -19.354 6.298 1.00 42.41 291 ASN A O 1
ATOM 2392 N N . SER A 1 292 ? 0.946 -19.947 8.387 1.00 40.03 292 SER A N 1
ATOM 2393 C CA . SER A 1 292 ? 0.173 -21.148 7.972 1.00 40.03 292 SER A CA 1
ATOM 2394 C C . SER A 1 292 ? -1.154 -20.912 7.233 1.00 40.03 292 SER A C 1
ATOM 2396 O O . SER A 1 292 ? -1.480 -21.693 6.345 1.00 40.03 292 SER A O 1
ATOM 2398 N N . TRP A 1 293 ? -1.946 -19.881 7.531 1.00 41.19 293 TRP A N 1
ATOM 2399 C CA . TRP A 1 293 ? -3.168 -19.607 6.731 1.00 41.19 293 TRP A CA 1
ATOM 2400 C C . TRP A 1 293 ? -2.895 -18.896 5.427 1.00 41.19 293 TRP A C 1
ATOM 2402 O O . TRP A 1 293 ? -3.759 -18.911 4.550 1.00 41.19 293 TRP A O 1
ATOM 2412 N N . LEU A 1 294 ? -1.723 -18.269 5.316 1.00 42.06 294 LEU A N 1
ATOM 2413 C CA . LEU A 1 294 ? -1.266 -17.702 4.074 1.00 42.06 294 LEU A CA 1
ATOM 2414 C C . LEU A 1 294 ? -1.058 -18.900 3.186 1.00 42.06 294 LEU A C 1
ATOM 2416 O O . LEU A 1 294 ? -1.743 -18.952 2.193 1.00 42.06 294 LEU A O 1
ATOM 2420 N N . ASN A 1 295 ? -0.409 -19.969 3.650 1.00 40.19 295 ASN A N 1
ATOM 2421 C CA . ASN A 1 295 ? -0.337 -21.250 2.941 1.00 40.19 295 ASN A CA 1
ATOM 2422 C C . ASN A 1 295 ? -1.687 -21.949 2.650 1.00 40.19 295 ASN A C 1
ATOM 2424 O O . ASN A 1 295 ? -1.660 -23.114 2.300 1.00 40.19 295 ASN A O 1
ATOM 2428 N N . SER A 1 296 ? -2.864 -21.326 2.782 1.00 38.72 296 SER A N 1
ATOM 2429 C CA . SER A 1 296 ? -4.106 -21.843 2.179 1.00 38.72 296 SER A CA 1
ATOM 2430 C C . SER A 1 296 ? -4.541 -21.011 0.963 1.00 38.72 296 SER A C 1
ATOM 2432 O O . SER A 1 296 ? -4.624 -21.565 -0.126 1.00 38.72 296 SER A O 1
ATOM 2434 N N . GLU A 1 297 ? -4.683 -19.682 1.090 1.00 40.00 297 GLU A N 1
ATOM 2435 C CA . GLU A 1 297 ? -4.929 -18.761 -0.047 1.00 40.00 297 GLU A CA 1
ATOM 2436 C C . GLU A 1 297 ? -3.651 -18.517 -0.882 1.00 40.00 297 GLU A C 1
ATOM 2438 O O . GLU A 1 297 ? -3.695 -18.457 -2.104 1.00 40.00 297 GLU A O 1
ATOM 2443 N N . SER A 1 298 ? -2.488 -18.428 -0.240 1.00 38.47 298 SER A N 1
ATOM 2444 C CA . SER A 1 298 ? -1.154 -18.469 -0.847 1.00 38.47 298 SER A CA 1
ATOM 2445 C C . SER A 1 298 ? -0.724 -19.872 -1.258 1.00 38.47 298 SER A C 1
ATOM 2447 O O . SER A 1 298 ? 0.084 -19.937 -2.161 1.00 38.47 298 SER A O 1
ATOM 2449 N N . MET A 1 299 ? -1.259 -20.988 -0.730 1.00 37.19 299 MET A N 1
ATOM 2450 C CA . MET A 1 299 ? -1.085 -22.276 -1.440 1.00 37.19 299 MET A CA 1
ATOM 2451 C C . MET A 1 299 ? -1.875 -22.272 -2.735 1.00 37.19 299 MET A C 1
ATOM 2453 O O . MET A 1 299 ? -1.362 -22.783 -3.712 1.00 37.19 299 MET A O 1
ATOM 2457 N N . GLU A 1 300 ? -3.084 -21.705 -2.778 1.00 47.75 300 GLU A N 1
ATOM 2458 C CA . GLU A 1 300 ? -3.839 -21.584 -4.031 1.00 47.75 300 GLU A CA 1
ATOM 2459 C C . GLU A 1 300 ? -3.162 -20.612 -5.008 1.00 47.75 300 GLU A C 1
ATOM 2461 O O . GLU A 1 300 ? -3.008 -20.948 -6.176 1.00 47.75 300 GLU A O 1
ATOM 2466 N N . LEU A 1 301 ? -2.681 -19.449 -4.550 1.00 47.50 301 LEU A N 1
ATOM 2467 C CA . LEU A 1 301 ? -1.965 -18.483 -5.393 1.00 47.50 301 LEU A CA 1
ATOM 2468 C C . LEU A 1 301 ? -0.525 -18.899 -5.718 1.00 47.50 301 LEU A C 1
ATOM 2470 O O . LEU A 1 301 ? -0.061 -18.583 -6.806 1.00 47.50 301 LEU A O 1
ATOM 2474 N N . ASN A 1 302 ? 0.189 -19.590 -4.826 1.00 45.25 302 ASN A N 1
ATOM 2475 C CA . ASN A 1 302 ? 1.502 -20.168 -5.126 1.00 45.25 302 ASN A CA 1
ATOM 2476 C C . ASN A 1 302 ? 1.345 -21.409 -5.992 1.00 45.25 302 ASN A C 1
ATOM 2478 O O . ASN A 1 302 ? 2.106 -21.537 -6.926 1.00 45.25 302 ASN A O 1
ATOM 2482 N N . SER A 1 303 ? 0.327 -22.250 -5.790 1.00 47.72 303 SER A N 1
ATOM 2483 C CA . SER A 1 303 ? -0.021 -23.316 -6.737 1.00 47.72 303 SER A CA 1
ATOM 2484 C C . SER A 1 303 ? -0.390 -22.734 -8.094 1.00 47.72 303 SER A C 1
ATOM 2486 O O . SER A 1 303 ? -0.007 -23.313 -9.102 1.00 47.72 303 SER A O 1
ATOM 2488 N N . LEU A 1 304 ? -1.106 -21.604 -8.139 1.00 50.50 304 LEU A N 1
ATOM 2489 C CA . LEU A 1 304 ? -1.397 -20.904 -9.384 1.00 50.50 304 LEU A CA 1
ATOM 2490 C C . LEU A 1 304 ? -0.100 -20.373 -10.002 1.00 50.50 304 LEU A C 1
ATOM 2492 O O . LEU A 1 304 ? 0.164 -20.677 -11.153 1.00 50.50 304 LEU A O 1
ATOM 2496 N N . ARG A 1 305 ? 0.743 -19.663 -9.242 1.00 52.59 305 ARG A N 1
ATOM 2497 C CA . ARG A 1 305 ? 2.047 -19.143 -9.696 1.00 52.59 305 ARG A CA 1
ATOM 2498 C C . ARG A 1 305 ? 3.013 -20.239 -10.146 1.00 52.59 305 ARG A C 1
ATOM 2500 O O . ARG A 1 305 ? 3.670 -20.064 -11.157 1.00 52.59 305 ARG A O 1
ATOM 2507 N N . GLU A 1 306 ? 3.090 -21.353 -9.429 1.00 53.47 306 GLU A N 1
ATOM 2508 C CA . GLU A 1 306 ? 3.886 -22.536 -9.776 1.00 53.47 306 GLU A CA 1
ATOM 2509 C C . GLU A 1 306 ? 3.294 -23.280 -10.977 1.00 53.47 306 GLU A C 1
ATOM 2511 O O . GLU A 1 306 ? 4.029 -23.941 -11.702 1.00 53.47 306 GLU A O 1
ATOM 2516 N N . SER A 1 307 ? 1.980 -23.161 -11.211 1.00 52.78 307 SER A N 1
ATOM 2517 C CA . SER A 1 307 ? 1.327 -23.670 -12.422 1.00 52.78 307 SER A CA 1
ATOM 2518 C C . SER A 1 307 ? 1.453 -22.742 -13.630 1.00 52.78 307 SER A C 1
ATOM 2520 O O . SER A 1 307 ? 1.102 -23.165 -14.729 1.00 52.78 307 SER A O 1
ATOM 2522 N N . ILE A 1 308 ? 1.926 -21.500 -13.448 1.00 54.91 308 ILE A N 1
ATOM 2523 C CA . ILE A 1 308 ? 2.212 -20.605 -14.569 1.00 54.91 308 ILE A CA 1
ATOM 2524 C C . ILE A 1 308 ? 3.491 -21.102 -15.231 1.00 54.91 308 ILE A C 1
ATOM 2526 O O . ILE A 1 308 ? 4.597 -20.906 -14.728 1.00 54.91 308 ILE A O 1
ATOM 2530 N N . GLU A 1 309 ? 3.334 -21.749 -16.379 1.00 58.56 309 GLU A N 1
ATOM 2531 C CA . GLU A 1 309 ? 4.462 -22.063 -17.244 1.00 58.56 309 GLU A CA 1
ATOM 2532 C C . GLU A 1 309 ? 4.910 -20.777 -17.947 1.00 58.56 309 GLU A C 1
ATOM 2534 O O . GLU A 1 309 ? 4.161 -20.192 -18.734 1.00 58.56 309 GLU A O 1
ATOM 2539 N N . GLU A 1 310 ? 6.126 -20.326 -17.634 1.00 69.81 310 GLU A N 1
ATOM 2540 C CA . GLU A 1 310 ? 6.763 -19.172 -18.267 1.00 69.81 310 GLU A CA 1
ATOM 2541 C C . GLU A 1 310 ? 7.672 -19.648 -19.402 1.00 69.81 310 GLU A C 1
ATOM 2543 O O . GLU A 1 310 ? 8.755 -20.189 -19.169 1.00 69.81 310 GLU A O 1
ATOM 2548 N N . ASN A 1 311 ? 7.253 -19.416 -20.644 1.00 75.75 311 ASN A N 1
ATOM 2549 C CA . ASN A 1 311 ? 8.068 -19.709 -21.819 1.00 75.75 311 ASN A CA 1
ATOM 2550 C C . ASN A 1 311 ? 8.466 -18.411 -22.518 1.00 75.75 311 ASN A C 1
ATOM 2552 O O . ASN A 1 311 ? 7.649 -17.511 -22.694 1.00 75.75 311 ASN A O 1
ATOM 2556 N N . VAL A 1 312 ? 9.723 -18.308 -22.950 1.00 79.31 312 VAL A N 1
ATOM 2557 C CA . VAL A 1 312 ? 10.170 -17.197 -23.799 1.00 79.31 312 VAL A CA 1
ATOM 2558 C C . VAL A 1 312 ? 10.371 -17.720 -25.208 1.00 79.31 312 VAL A C 1
ATOM 2560 O O . VAL A 1 312 ? 11.242 -18.554 -25.451 1.00 79.31 312 VAL A O 1
ATOM 2563 N N . TYR A 1 313 ? 9.583 -17.198 -26.142 1.00 82.38 313 TYR A N 1
ATOM 2564 C CA . TYR A 1 313 ? 9.655 -17.575 -27.545 1.00 82.38 313 TYR A CA 1
ATOM 2565 C C . TYR A 1 313 ? 10.348 -16.493 -28.364 1.00 82.38 313 TYR A C 1
ATOM 2567 O O . TYR A 1 313 ? 10.066 -15.303 -28.215 1.00 82.38 313 TYR A O 1
ATOM 2575 N N . HIS A 1 314 ? 11.228 -16.928 -29.264 1.00 88.12 314 HIS A N 1
ATOM 2576 C CA . HIS A 1 314 ? 11.735 -16.126 -30.373 1.00 88.12 314 HIS A CA 1
ATOM 2577 C C . HIS A 1 314 ? 11.090 -16.633 -31.658 1.00 88.12 314 HIS A C 1
ATOM 2579 O O . HIS A 1 314 ? 11.259 -17.791 -32.033 1.00 88.12 314 HIS A O 1
ATOM 2585 N N . ILE A 1 315 ? 10.338 -15.758 -32.314 1.00 85.12 315 ILE A N 1
ATOM 2586 C CA . ILE A 1 315 ? 9.641 -16.032 -33.564 1.00 85.12 315 ILE A CA 1
ATOM 2587 C C . ILE A 1 315 ? 10.260 -15.129 -34.617 1.00 85.12 315 ILE A C 1
ATOM 2589 O O . ILE A 1 315 ? 10.081 -13.911 -34.583 1.00 85.12 315 ILE A O 1
ATOM 2593 N N . SER A 1 316 ? 11.024 -15.733 -35.521 1.00 83.81 316 SER A N 1
ATOM 2594 C CA . SER A 1 316 ? 11.557 -15.049 -36.693 1.00 83.81 316 SER A CA 1
ATOM 2595 C C . SER A 1 316 ? 10.501 -14.958 -37.795 1.00 83.81 316 SER A C 1
ATOM 2597 O O . SER A 1 316 ? 9.478 -15.644 -37.763 1.00 83.81 316 SER A O 1
ATOM 2599 N N . SER A 1 317 ? 10.781 -14.161 -38.821 1.00 81.44 317 SER A N 1
ATOM 2600 C CA . SER A 1 317 ? 9.921 -14.001 -39.996 1.00 81.44 317 SER A CA 1
ATOM 2601 C C . SER A 1 317 ? 9.713 -15.289 -40.801 1.00 81.44 317 SER A C 1
ATOM 2603 O O . SER A 1 317 ? 8.767 -15.388 -41.577 1.00 81.44 317 SER A O 1
ATOM 2605 N N . GLU A 1 318 ? 10.590 -16.279 -40.626 1.00 76.81 318 GLU A N 1
ATOM 2606 C CA . GLU A 1 318 ? 10.524 -17.587 -41.288 1.00 76.81 318 GLU A CA 1
ATOM 2607 C C . GLU A 1 318 ? 9.876 -18.666 -40.404 1.00 76.81 318 GLU A C 1
ATOM 2609 O O . GLU A 1 318 ? 9.579 -19.765 -40.876 1.00 76.81 318 GLU A O 1
ATOM 2614 N N . ALA A 1 319 ? 9.657 -18.376 -39.117 1.00 81.00 319 ALA A N 1
ATOM 2615 C CA . ALA A 1 319 ? 9.096 -19.329 -38.175 1.00 81.00 319 ALA A CA 1
ATOM 2616 C C . ALA A 1 319 ? 7.592 -19.516 -38.420 1.00 81.00 319 ALA A C 1
ATOM 2618 O O . ALA A 1 319 ? 6.798 -18.579 -38.334 1.00 81.00 319 ALA A O 1
ATOM 2619 N N . VAL A 1 320 ? 7.189 -20.761 -38.678 1.00 78.94 320 VAL A N 1
ATOM 2620 C CA . VAL A 1 320 ? 5.778 -21.144 -38.785 1.00 78.94 320 VAL A CA 1
ATOM 2621 C C . VAL A 1 320 ? 5.328 -21.701 -37.442 1.00 78.94 320 VAL A C 1
ATOM 2623 O O . VAL A 1 320 ? 5.631 -22.847 -37.108 1.00 78.94 320 VAL A O 1
ATOM 2626 N N . VAL A 1 321 ? 4.601 -20.894 -36.669 1.00 83.31 321 VAL A N 1
ATOM 2627 C CA . VAL A 1 321 ? 3.980 -21.352 -35.421 1.00 83.31 321 VAL A CA 1
ATOM 2628 C C . VAL A 1 321 ? 2.617 -21.966 -35.748 1.00 83.31 321 VAL A C 1
ATOM 2630 O O . VAL A 1 321 ? 1.746 -21.265 -36.275 1.00 83.31 321 VAL A O 1
ATOM 2633 N N . PRO A 1 322 ? 2.403 -23.265 -35.477 1.00 84.25 322 PRO A N 1
ATOM 2634 C CA . PRO A 1 322 ? 1.136 -23.910 -35.776 1.00 84.25 322 PRO A CA 1
ATOM 2635 C C . PRO A 1 322 ? 0.009 -23.346 -34.904 1.00 84.25 322 PRO A C 1
ATOM 2637 O O . PRO A 1 322 ? 0.196 -23.033 -33.726 1.00 84.25 322 PRO A O 1
ATOM 2640 N N . LEU A 1 323 ? -1.182 -23.26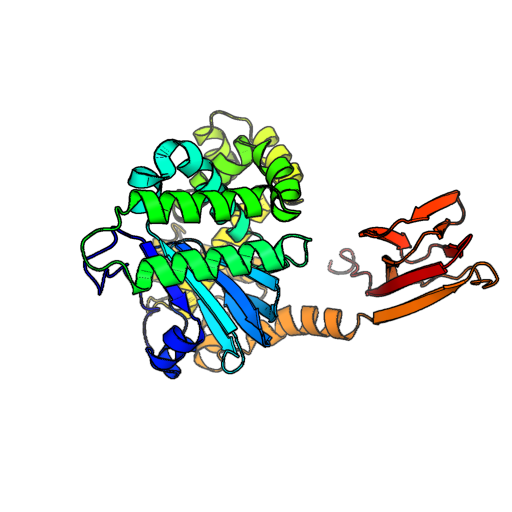1 -35.496 1.00 87.56 323 LEU A N 1
ATOM 2641 C CA . LEU A 1 323 ? -2.421 -23.015 -34.764 1.00 87.56 323 LEU A CA 1
ATOM 2642 C C . LEU A 1 323 ? -2.644 -24.142 -33.755 1.00 87.56 323 LEU A C 1
ATOM 2644 O O . LEU A 1 323 ? -2.669 -25.318 -34.123 1.00 87.56 323 LEU A O 1
ATOM 2648 N N . HIS A 1 324 ? -2.830 -23.774 -32.496 1.00 88.38 324 HIS A N 1
ATOM 2649 C CA . HIS A 1 324 ? -3.103 -24.698 -31.403 1.00 88.38 324 HIS A CA 1
ATOM 2650 C C . HIS A 1 324 ? -4.086 -24.069 -30.414 1.00 88.38 324 HIS A C 1
ATOM 2652 O O . HIS A 1 324 ? -4.457 -22.906 -30.545 1.00 88.38 324 HIS A O 1
ATOM 2658 N N . LYS A 1 325 ? -4.557 -24.864 -29.453 1.00 88.62 325 LYS A N 1
ATOM 2659 C CA . LYS A 1 325 ? -5.414 -24.404 -28.361 1.00 88.62 325 LYS A CA 1
ATOM 2660 C C . LYS A 1 325 ? -5.119 -25.185 -27.093 1.00 88.62 325 LYS A C 1
ATOM 2662 O O . LYS A 1 325 ? -4.695 -26.340 -27.155 1.00 88.62 325 LYS A O 1
ATOM 2667 N N . HIS A 1 326 ? -5.460 -24.580 -25.967 1.00 85.88 326 HIS A N 1
ATOM 2668 C CA . HIS A 1 326 ? -5.466 -25.218 -24.660 1.00 85.88 326 HIS A CA 1
ATOM 2669 C C . HIS A 1 326 ? -6.909 -25.275 -24.159 1.00 85.88 326 HIS A C 1
ATOM 2671 O O . HIS A 1 326 ? -7.591 -24.261 -24.186 1.00 85.88 326 HIS A O 1
ATOM 2677 N N . GLU A 1 327 ? -7.409 -26.443 -23.744 1.00 84.38 327 GLU A N 1
ATOM 2678 C CA . GLU A 1 327 ? -8.818 -26.587 -23.319 1.00 84.38 327 GLU A CA 1
ATOM 2679 C C . GLU A 1 327 ? -9.105 -25.897 -21.976 1.00 84.38 327 GLU A C 1
ATOM 2681 O O . GLU A 1 327 ? -10.180 -25.334 -21.800 1.00 84.38 327 GLU A O 1
ATOM 2686 N N . ASP A 1 328 ? -8.132 -25.895 -21.059 1.00 83.38 328 ASP A N 1
ATOM 2687 C CA . ASP A 1 328 ? -8.316 -25.452 -19.667 1.00 83.38 328 ASP A CA 1
ATOM 2688 C C . ASP A 1 328 ? -7.385 -24.292 -19.252 1.00 83.38 328 ASP A C 1
ATOM 2690 O O . ASP A 1 328 ? -7.343 -23.923 -18.073 1.00 83.38 328 ASP A O 1
ATOM 2694 N N . LEU A 1 329 ? -6.602 -23.742 -20.189 1.00 82.81 329 LEU A N 1
ATOM 2695 C CA . LEU A 1 329 ? -5.603 -22.702 -19.923 1.00 82.81 329 LEU A CA 1
ATOM 2696 C C . LEU A 1 329 ? -5.835 -21.497 -20.838 1.00 82.81 329 LEU A C 1
ATOM 2698 O O . LEU A 1 329 ? -5.951 -21.663 -22.051 1.00 82.81 329 LEU A O 1
ATOM 2702 N N . ASP A 1 330 ? -5.855 -20.302 -20.259 1.00 86.12 330 ASP A N 1
ATOM 2703 C CA . ASP A 1 330 ? -5.647 -19.064 -21.000 1.00 86.12 330 ASP A CA 1
ATOM 2704 C C . ASP A 1 330 ? -4.144 -18.911 -21.262 1.00 86.12 330 ASP A C 1
ATOM 2706 O O . ASP A 1 330 ? -3.339 -19.047 -20.340 1.00 86.12 330 ASP A O 1
ATOM 2710 N N . GLU A 1 331 ? -3.753 -18.602 -22.496 1.00 90.81 331 GLU A N 1
ATOM 2711 C CA . GLU A 1 331 ? -2.361 -18.295 -22.829 1.00 90.81 331 GLU A CA 1
ATOM 2712 C C . GLU A 1 331 ? -2.193 -16.795 -23.073 1.00 90.81 331 GLU A C 1
ATOM 2714 O O . GLU A 1 331 ? -2.851 -16.191 -23.925 1.00 90.81 331 GLU A O 1
ATOM 2719 N N . ILE A 1 332 ? -1.318 -16.166 -22.291 1.00 89.56 332 ILE A N 1
ATOM 2720 C CA . ILE A 1 332 ? -1.054 -14.730 -22.353 1.00 89.56 332 ILE A CA 1
ATOM 2721 C C . ILE A 1 332 ? 0.341 -14.502 -22.912 1.00 89.56 332 ILE A C 1
ATOM 2723 O O . ILE A 1 332 ? 1.326 -14.914 -22.312 1.00 89.56 332 ILE A O 1
ATOM 2727 N N . PHE A 1 333 ? 0.436 -13.766 -24.013 1.00 88.25 333 PHE A N 1
ATOM 2728 C CA . PHE A 1 333 ? 1.690 -13.387 -24.648 1.00 88.25 333 PHE A CA 1
ATOM 2729 C C . PHE A 1 333 ? 1.993 -11.911 -24.404 1.00 88.25 333 PHE A C 1
ATOM 2731 O O . PHE A 1 333 ? 1.238 -11.039 -24.834 1.00 88.25 333 PHE A O 1
ATOM 2738 N N . TYR A 1 334 ? 3.122 -11.615 -23.767 1.00 85.12 334 TYR A N 1
ATOM 2739 C CA . TYR A 1 334 ? 3.643 -10.261 -23.584 1.00 85.12 334 TYR A CA 1
ATOM 2740 C C . TYR A 1 334 ? 4.830 -10.016 -24.514 1.00 85.12 334 TYR A C 1
ATOM 2742 O O . TYR A 1 334 ? 5.832 -10.729 -24.445 1.00 85.12 334 TYR A O 1
ATOM 2750 N N . CYS A 1 335 ? 4.749 -8.995 -25.370 1.00 83.19 335 CYS A N 1
ATOM 2751 C CA . CYS A 1 335 ? 5.828 -8.670 -26.300 1.00 83.19 335 CYS A CA 1
ATOM 2752 C C . CYS A 1 335 ? 6.977 -7.938 -25.593 1.00 83.19 335 CYS A C 1
ATOM 2754 O O . CYS A 1 335 ? 6.840 -6.802 -25.135 1.00 83.19 335 CYS A O 1
ATOM 2756 N N . ILE A 1 336 ? 8.137 -8.592 -25.542 1.00 84.25 336 ILE A N 1
ATOM 2757 C CA . ILE A 1 336 ? 9.349 -8.100 -24.879 1.00 84.25 336 ILE A CA 1
ATOM 2758 C C . ILE A 1 336 ? 10.201 -7.282 -25.852 1.00 84.25 336 ILE A C 1
ATOM 2760 O O . ILE A 1 336 ? 10.805 -6.280 -25.469 1.00 84.25 336 ILE A O 1
ATOM 2764 N N . LYS A 1 337 ? 10.287 -7.718 -27.113 1.00 79.69 337 LYS A N 1
ATOM 2765 C CA . LYS A 1 337 ? 11.135 -7.090 -28.131 1.00 79.69 337 LYS A CA 1
ATOM 2766 C C . LYS A 1 337 ? 10.609 -7.393 -29.532 1.00 79.69 337 LYS A C 1
ATOM 2768 O O . LYS A 1 337 ? 10.183 -8.510 -29.809 1.00 79.69 337 LYS A O 1
ATOM 2773 N N . GLY A 1 338 ? 10.724 -6.408 -30.420 1.00 89.00 338 GLY A N 1
ATOM 2774 C CA . GLY A 1 338 ? 10.337 -6.543 -31.820 1.00 89.00 338 GLY A CA 1
ATOM 2775 C C . GLY A 1 338 ? 8.848 -6.304 -32.057 1.00 89.00 338 GLY A C 1
ATOM 2776 O O . GLY A 1 338 ? 8.212 -5.547 -31.321 1.00 89.00 338 GLY A O 1
ATOM 2777 N N . SER A 1 339 ? 8.304 -6.903 -33.114 1.00 90.88 339 SER A N 1
ATOM 2778 C CA . SER A 1 339 ? 6.893 -6.743 -33.475 1.00 90.88 339 SER A CA 1
ATOM 2779 C C . SER A 1 339 ? 6.356 -7.951 -34.228 1.00 90.88 339 SER A C 1
ATOM 2781 O O . SER A 1 339 ? 7.090 -8.618 -34.957 1.00 90.88 339 SER A O 1
ATOM 2783 N N . GLY A 1 340 ? 5.060 -8.199 -34.105 1.00 92.62 340 GLY A N 1
ATOM 2784 C CA . GLY A 1 340 ? 4.385 -9.261 -34.837 1.00 92.62 340 GLY A CA 1
ATOM 2785 C C . GLY A 1 340 ? 2.884 -9.228 -34.614 1.00 92.62 340 GLY A C 1
ATOM 2786 O O . GLY A 1 340 ? 2.306 -8.158 -34.422 1.00 92.62 340 GLY A O 1
ATOM 2787 N N . PHE A 1 341 ? 2.260 -10.396 -34.659 1.00 93.00 341 PHE A N 1
ATOM 2788 C CA . PHE A 1 341 ? 0.819 -10.565 -34.607 1.00 93.00 341 PHE A CA 1
ATOM 2789 C C . PHE A 1 341 ? 0.455 -11.811 -33.800 1.00 93.00 341 PHE A C 1
ATOM 2791 O O . PHE A 1 341 ? 1.026 -12.880 -34.009 1.00 93.00 341 PHE A O 1
ATOM 2798 N N . GLY A 1 342 ? -0.517 -11.671 -32.904 1.00 91.81 342 GLY A N 1
ATOM 2799 C CA . GLY A 1 342 ? -1.288 -12.791 -32.376 1.00 91.81 342 GLY A CA 1
ATOM 2800 C C . GLY A 1 342 ? -2.399 -13.138 -33.352 1.00 91.81 342 GLY A C 1
ATOM 2801 O O . GLY A 1 342 ? -3.142 -12.256 -33.775 1.00 91.81 342 GLY A O 1
ATOM 2802 N N . VAL A 1 343 ? -2.503 -14.399 -33.744 1.00 90.12 343 VAL A N 1
ATOM 2803 C CA . VAL A 1 343 ? -3.489 -14.868 -34.719 1.00 90.12 343 VAL A CA 1
ATOM 2804 C C . VAL A 1 343 ? -4.569 -15.636 -33.971 1.00 90.12 343 VAL A C 1
ATOM 2806 O O . VAL A 1 343 ? -4.256 -16.545 -33.211 1.00 90.12 343 VAL A O 1
ATOM 2809 N N . LEU A 1 344 ? -5.831 -15.276 -34.191 1.00 89.19 344 LEU A N 1
ATOM 2810 C CA . LEU A 1 344 ? -7.021 -16.012 -33.760 1.00 89.19 344 LEU A CA 1
ATOM 2811 C C . LEU A 1 344 ? -7.807 -16.447 -35.002 1.00 89.19 344 LEU A C 1
ATOM 2813 O O . LEU A 1 344 ? -7.609 -15.904 -36.088 1.00 89.19 344 LEU A O 1
ATOM 2817 N N . GLU A 1 345 ? -8.772 -17.356 -34.842 1.00 79.31 345 GLU A N 1
ATOM 2818 C CA . GLU A 1 345 ? -9.651 -17.785 -35.950 1.00 79.31 345 GLU A CA 1
ATOM 2819 C C . GLU A 1 345 ? -10.331 -16.613 -36.682 1.00 79.31 345 GLU A C 1
ATOM 2821 O O . GLU A 1 345 ? -10.581 -16.682 -37.884 1.00 79.31 345 GLU A O 1
ATOM 2826 N N . ASN A 1 346 ? -10.594 -15.517 -35.964 1.00 77.62 346 ASN A N 1
ATOM 2827 C CA . ASN A 1 346 ? -11.399 -14.394 -36.447 1.00 77.62 346 ASN A CA 1
ATOM 2828 C C . ASN A 1 346 ? -10.569 -13.160 -36.840 1.00 77.62 346 ASN A C 1
ATOM 2830 O O . ASN A 1 346 ? -11.146 -12.112 -37.134 1.00 77.62 346 ASN A O 1
ATOM 2834 N N . GLY A 1 347 ? -9.235 -13.248 -36.820 1.00 84.00 347 GLY A N 1
ATOM 2835 C CA . GLY A 1 347 ? -8.362 -12.145 -37.219 1.00 84.00 347 GLY A CA 1
ATOM 2836 C C . GLY A 1 347 ? -7.020 -12.112 -36.498 1.00 84.00 347 GLY A C 1
ATOM 2837 O O . GLY A 1 347 ? -6.705 -12.959 -35.667 1.00 84.00 347 GLY A O 1
ATOM 2838 N N . GLU A 1 348 ? -6.232 -11.090 -36.820 1.00 90.81 348 GLU A N 1
ATOM 2839 C CA . GLU A 1 348 ? -4.905 -10.870 -36.249 1.00 90.81 348 GLU A CA 1
ATOM 2840 C C . GLU A 1 348 ? -4.895 -9.635 -35.336 1.00 90.81 348 GLU A C 1
ATOM 2842 O O . GLU A 1 348 ? -5.466 -8.590 -35.658 1.00 90.81 348 GLU A O 1
ATOM 2847 N N . VAL A 1 349 ? -4.206 -9.742 -34.203 1.00 88.31 349 VAL A N 1
ATOM 2848 C CA . VAL A 1 349 ? -3.951 -8.661 -33.248 1.00 88.31 349 VAL A CA 1
ATOM 2849 C C . VAL A 1 349 ? -2.488 -8.269 -33.368 1.00 88.31 349 VAL A C 1
ATOM 2851 O O . VAL A 1 349 ? -1.602 -9.066 -33.070 1.00 88.31 349 VAL A O 1
ATOM 2854 N N . LYS A 1 350 ? -2.216 -7.037 -33.800 1.00 91.19 350 LYS A N 1
ATOM 2855 C CA . LYS A 1 350 ? -0.844 -6.528 -33.881 1.00 91.19 350 LYS A CA 1
ATOM 2856 C C . LYS A 1 350 ? -0.233 -6.401 -32.483 1.00 91.19 350 LYS A C 1
ATOM 2858 O O . LYS A 1 350 ? -0.873 -5.873 -31.580 1.00 91.19 350 LYS A O 1
ATOM 2863 N N . LEU A 1 351 ? 1.018 -6.828 -32.350 1.00 88.62 351 LEU A N 1
ATOM 2864 C CA . LEU A 1 351 ? 1.813 -6.780 -31.130 1.00 88.62 351 LEU A CA 1
ATOM 2865 C C . LEU A 1 351 ? 3.081 -5.954 -31.347 1.00 88.62 351 LEU A C 1
ATOM 2867 O O . LEU A 1 351 ? 3.909 -6.282 -32.200 1.00 88.62 351 LEU A O 1
ATOM 2871 N N . ASN A 1 352 ? 3.254 -4.909 -30.544 1.00 87.00 352 ASN A N 1
ATOM 2872 C CA . ASN A 1 352 ? 4.499 -4.162 -30.384 1.00 87.00 352 ASN A CA 1
ATOM 2873 C C . ASN A 1 352 ? 5.030 -4.349 -28.960 1.00 87.00 352 ASN A C 1
ATOM 2875 O O . ASN A 1 352 ? 4.343 -4.882 -28.092 1.00 87.00 352 ASN A O 1
ATOM 2879 N N . VAL A 1 353 ? 6.258 -3.900 -28.709 1.00 80.25 353 VAL A N 1
ATOM 2880 C CA . VAL A 1 353 ? 6.877 -3.983 -27.379 1.00 80.25 353 VAL A CA 1
ATOM 2881 C C . VAL A 1 353 ? 5.968 -3.370 -26.309 1.00 80.25 353 VAL A C 1
ATOM 2883 O O . VAL A 1 353 ? 5.596 -2.202 -26.399 1.00 80.25 353 VAL A O 1
ATOM 2886 N N . GLY A 1 354 ? 5.648 -4.160 -25.283 1.00 66.62 354 GLY A N 1
ATOM 2887 C CA . GLY A 1 354 ? 4.749 -3.780 -24.194 1.00 66.62 354 GLY A CA 1
ATOM 2888 C C . GLY A 1 354 ? 3.281 -4.162 -24.396 1.00 66.62 354 GLY A C 1
ATOM 2889 O O . GLY A 1 354 ? 2.524 -4.102 -23.426 1.00 66.62 354 GLY A O 1
ATOM 2890 N N . ASP A 1 355 ? 2.884 -4.574 -25.602 1.00 81.12 355 ASP A N 1
ATOM 2891 C CA . ASP A 1 355 ? 1.531 -5.050 -25.884 1.00 81.12 355 ASP A CA 1
ATOM 2892 C C . ASP A 1 355 ? 1.335 -6.488 -25.380 1.00 81.12 355 ASP A C 1
ATOM 2894 O O . ASP A 1 355 ? 2.284 -7.267 -25.234 1.00 81.12 355 ASP A O 1
ATOM 2898 N N . THR A 1 356 ? 0.075 -6.839 -25.116 1.00 86.81 356 THR A N 1
ATOM 2899 C CA . THR A 1 356 ? -0.334 -8.173 -24.662 1.00 86.81 356 THR A CA 1
ATOM 2900 C C . THR A 1 356 ? -1.367 -8.764 -25.615 1.00 86.81 356 THR A C 1
ATOM 2902 O O . THR A 1 356 ? -2.326 -8.090 -25.989 1.00 86.81 356 THR A O 1
ATOM 2905 N N . PHE A 1 357 ? -1.191 -10.033 -25.971 1.00 89.81 357 PHE A N 1
ATOM 2906 C CA . PHE A 1 357 ? -2.169 -10.843 -26.689 1.00 89.81 357 PHE A CA 1
ATOM 2907 C C . PHE A 1 357 ? -2.648 -11.965 -25.773 1.00 89.81 357 PHE A C 1
ATOM 2909 O O . PHE A 1 357 ? -1.835 -12.656 -25.173 1.00 89.81 357 PHE A O 1
ATOM 2916 N N . ILE A 1 358 ? -3.962 -12.120 -25.643 1.00 90.19 358 ILE A N 1
ATOM 2917 C CA . ILE A 1 358 ? -4.578 -13.134 -24.786 1.00 90.19 358 ILE A CA 1
ATOM 2918 C C . ILE A 1 358 ? -5.311 -14.107 -25.697 1.00 90.19 358 ILE A C 1
ATOM 2920 O O . ILE A 1 358 ? -6.195 -13.691 -26.451 1.00 90.19 358 ILE A O 1
ATOM 2924 N N . ALA A 1 359 ? -4.957 -15.381 -25.601 1.00 89.06 359 ALA A N 1
ATOM 2925 C CA . ALA A 1 359 ? -5.671 -16.481 -26.213 1.00 89.06 359 ALA A CA 1
ATOM 2926 C C . ALA A 1 359 ? -6.475 -17.222 -25.133 1.00 89.06 359 ALA A C 1
ATOM 2928 O O . ALA A 1 359 ? -5.889 -17.936 -24.319 1.00 89.06 359 ALA A O 1
ATOM 2929 N N . PRO A 1 360 ? -7.806 -17.035 -25.081 1.00 87.94 360 PRO A N 1
ATOM 2930 C CA . PRO A 1 360 ? -8.629 -17.696 -24.079 1.00 87.94 360 PRO A CA 1
ATOM 2931 C C . PRO A 1 360 ? -8.642 -19.216 -24.249 1.00 87.94 360 PRO A C 1
ATOM 2933 O O . PRO A 1 360 ? -8.543 -19.723 -25.372 1.00 87.94 360 PRO A O 1
ATOM 2936 N N . ALA A 1 361 ? -8.868 -19.935 -23.154 1.00 87.94 361 ALA A N 1
ATOM 2937 C CA . ALA A 1 361 ? -9.049 -21.379 -23.177 1.00 87.94 361 ALA A CA 1
ATOM 2938 C C . ALA A 1 361 ? -10.132 -21.805 -24.190 1.00 87.94 361 ALA A C 1
ATOM 2940 O O . ALA A 1 361 ? -11.190 -21.184 -24.329 1.00 87.94 361 ALA A O 1
ATOM 2941 N N . GLY A 1 362 ? -9.845 -22.872 -24.931 1.00 86.19 362 GLY A N 1
ATOM 2942 C CA . GLY A 1 362 ? -10.681 -23.422 -25.994 1.00 86.19 362 GLY A CA 1
ATOM 2943 C C . GLY A 1 362 ? -10.560 -22.713 -27.349 1.00 86.19 362 GLY A C 1
ATOM 2944 O O . GLY A 1 362 ? -11.135 -23.206 -28.321 1.00 86.19 362 GLY A O 1
ATOM 2945 N N . ILE A 1 363 ? -9.811 -21.607 -27.453 1.00 89.12 363 ILE A N 1
ATOM 2946 C CA . ILE A 1 363 ? -9.671 -20.828 -28.693 1.00 89.12 363 ILE A CA 1
ATOM 2947 C C . ILE A 1 363 ? -8.382 -21.186 -29.441 1.00 89.12 363 ILE A C 1
ATOM 2949 O O . ILE A 1 363 ? -7.286 -21.173 -28.876 1.00 89.12 363 ILE A O 1
ATOM 2953 N N . MET A 1 364 ? -8.513 -21.470 -30.742 1.00 89.56 364 MET A N 1
ATOM 2954 C CA . MET A 1 364 ? -7.367 -21.686 -31.626 1.00 89.56 364 MET A CA 1
ATOM 2955 C C . MET A 1 364 ? -6.606 -20.383 -31.845 1.00 89.56 364 MET A C 1
ATOM 2957 O O . MET A 1 364 ? -7.187 -19.362 -32.227 1.00 89.56 364 MET A O 1
ATOM 2961 N N . HIS A 1 365 ? -5.297 -20.439 -31.641 1.00 92.81 365 HIS A N 1
ATOM 2962 C CA . HIS A 1 365 ? -4.427 -19.289 -31.776 1.00 92.81 365 HIS A CA 1
ATOM 2963 C C . HIS A 1 365 ? -3.016 -19.668 -32.237 1.00 92.81 365 HIS A C 1
ATOM 2965 O O . HIS A 1 365 ? -2.604 -20.828 -32.178 1.00 92.81 365 HIS A O 1
ATOM 2971 N N . SER A 1 366 ? -2.284 -18.684 -32.756 1.00 92.88 366 SER A N 1
ATOM 2972 C CA . SER A 1 366 ? -0.856 -18.788 -33.062 1.00 92.88 366 SER A CA 1
ATOM 2973 C C . SER A 1 366 ? -0.179 -17.418 -32.998 1.00 92.88 366 SER A C 1
ATOM 2975 O O . SER A 1 366 ? -0.806 -16.404 -32.682 1.00 92.88 366 SER A O 1
ATOM 2977 N N . LEU A 1 367 ? 1.118 -17.379 -33.298 1.00 90.94 367 LEU A N 1
ATOM 2978 C CA . LEU A 1 367 ? 1.892 -16.151 -33.414 1.00 90.94 367 LEU A CA 1
ATOM 2979 C C . LEU A 1 367 ? 2.555 -16.074 -34.787 1.00 90.94 367 LEU A C 1
ATOM 2981 O O . LEU A 1 367 ? 3.009 -17.075 -35.337 1.00 90.94 367 LEU A O 1
ATOM 2985 N N . ARG A 1 368 ? 2.644 -14.860 -35.321 1.00 90.62 368 ARG A N 1
ATOM 2986 C CA . ARG A 1 368 ? 3.295 -14.558 -36.597 1.00 90.62 368 ARG A CA 1
ATOM 2987 C C . ARG A 1 368 ? 4.183 -13.332 -36.427 1.00 90.62 368 ARG A C 1
ATOM 2989 O O . ARG A 1 368 ? 3.819 -12.400 -35.716 1.00 90.62 368 ARG A O 1
ATOM 2996 N N . SER A 1 369 ? 5.331 -13.293 -37.090 1.00 87.50 369 SER A N 1
ATOM 2997 C CA . SER A 1 369 ? 6.157 -12.086 -37.167 1.00 87.50 369 SER A CA 1
ATOM 2998 C C . SER A 1 369 ? 6.563 -11.813 -38.609 1.00 87.50 369 SER A C 1
ATOM 3000 O O . SER A 1 369 ? 6.760 -12.745 -39.380 1.00 87.50 369 SER A O 1
ATOM 3002 N N . ASP A 1 370 ? 6.692 -10.533 -38.958 1.00 79.94 370 ASP A N 1
ATOM 3003 C CA . ASP A 1 370 ? 7.306 -10.087 -40.217 1.00 79.94 370 ASP A CA 1
ATOM 3004 C C . ASP A 1 370 ? 8.804 -9.739 -40.020 1.00 79.94 370 ASP A C 1
ATOM 3006 O O . ASP A 1 370 ? 9.462 -9.245 -40.934 1.00 79.94 370 ASP A O 1
ATOM 3010 N N . GLY A 1 371 ? 9.352 -9.976 -38.820 1.00 83.94 371 GLY A N 1
ATOM 3011 C CA . GLY A 1 371 ? 10.738 -9.707 -38.434 1.00 83.94 371 GLY A CA 1
ATOM 3012 C C . GLY A 1 371 ? 11.147 -10.573 -37.241 1.00 83.94 371 GLY A C 1
ATOM 3013 O O . GLY A 1 371 ? 10.873 -11.767 -37.230 1.00 83.94 371 GLY A O 1
ATOM 3014 N N . ASP A 1 372 ? 11.787 -9.985 -36.231 1.00 85.19 372 ASP A N 1
ATOM 3015 C CA . ASP A 1 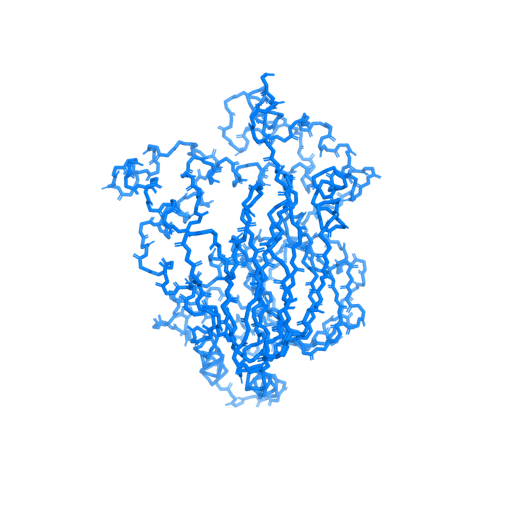372 ? 11.996 -10.664 -34.949 1.00 85.19 372 ASP A CA 1
ATOM 3016 C C . ASP A 1 372 ? 10.873 -10.307 -33.971 1.00 85.19 372 ASP A C 1
ATOM 3018 O O . ASP A 1 372 ? 10.590 -9.127 -33.747 1.00 85.19 372 ASP A O 1
ATOM 3022 N N . LEU A 1 373 ? 10.272 -11.318 -33.347 1.00 88.69 373 LEU A N 1
ATOM 3023 C CA . LEU A 1 373 ? 9.326 -11.179 -32.244 1.00 88.69 373 LEU A CA 1
ATOM 3024 C C . LEU A 1 373 ? 9.805 -12.007 -31.050 1.00 88.69 373 LEU A C 1
ATOM 3026 O O . LEU A 1 373 ? 10.029 -13.210 -31.166 1.00 88.69 373 LEU A O 1
ATOM 3030 N N . TYR A 1 374 ? 9.921 -11.363 -29.891 1.00 86.69 374 TYR A N 1
ATOM 3031 C CA . TYR A 1 374 ? 10.216 -12.016 -28.621 1.00 86.69 374 TYR A CA 1
ATOM 3032 C C . TYR A 1 374 ? 9.037 -11.831 -27.678 1.00 86.69 374 TYR A C 1
ATOM 3034 O O . TYR A 1 374 ? 8.697 -10.694 -27.338 1.00 86.69 374 TYR A O 1
ATOM 3042 N N . VAL A 1 375 ? 8.437 -12.933 -27.236 1.00 85.94 375 VAL A N 1
ATOM 3043 C CA . VAL A 1 375 ? 7.298 -12.913 -26.311 1.00 85.94 375 VAL A CA 1
ATOM 3044 C C . VAL A 1 375 ? 7.574 -13.770 -25.083 1.00 85.94 375 VAL A C 1
ATOM 3046 O O . VAL A 1 375 ? 8.165 -14.842 -25.200 1.00 85.94 375 VAL A O 1
ATOM 3049 N N . ALA A 1 376 ? 7.134 -13.302 -23.917 1.00 84.81 376 ALA A N 1
ATOM 3050 C CA . ALA A 1 376 ? 6.889 -14.179 -22.776 1.00 84.81 376 ALA A CA 1
ATOM 3051 C C . ALA A 1 376 ? 5.462 -14.711 -22.890 1.00 84.81 376 ALA A C 1
ATOM 3053 O O . ALA A 1 376 ? 4.533 -13.913 -23.014 1.00 84.81 376 ALA A O 1
ATOM 3054 N N . ALA A 1 377 ? 5.305 -16.026 -22.865 1.00 85.94 377 ALA A N 1
ATOM 3055 C CA . ALA A 1 377 ? 4.029 -16.709 -22.787 1.00 85.94 377 ALA A CA 1
ATOM 3056 C C . ALA A 1 377 ? 3.796 -17.191 -21.354 1.00 85.94 377 ALA A C 1
ATOM 3058 O O . ALA A 1 377 ? 4.699 -17.762 -20.739 1.00 85.94 377 ALA A O 1
ATOM 3059 N N . PHE A 1 378 ? 2.590 -16.952 -20.850 1.00 84.50 378 PHE A N 1
ATOM 3060 C CA . PHE A 1 378 ? 2.127 -17.371 -19.536 1.00 84.50 378 PHE A CA 1
ATOM 3061 C C . PHE A 1 378 ? 0.873 -18.217 -19.722 1.00 84.50 378 PHE A C 1
ATOM 3063 O O . PHE A 1 378 ? -0.148 -17.706 -20.186 1.00 84.50 378 PHE A O 1
ATOM 3070 N N . LEU A 1 379 ? 0.941 -19.491 -19.349 1.00 80.75 379 LEU A N 1
ATOM 3071 C CA . LEU A 1 379 ? -0.223 -20.372 -19.330 1.00 80.75 379 LEU A CA 1
ATOM 3072 C C . LEU A 1 379 ? -0.904 -20.283 -17.964 1.00 80.75 379 LEU A C 1
ATOM 3074 O O . LEU A 1 379 ? -0.292 -20.568 -16.939 1.00 80.75 379 LEU A O 1
ATOM 3078 N N . ILE A 1 380 ? -2.169 -19.872 -17.939 1.00 78.00 380 ILE A N 1
ATOM 3079 C CA . ILE A 1 380 ? -2.929 -19.633 -16.710 1.00 78.00 380 ILE A CA 1
ATOM 3080 C C . ILE A 1 380 ? -4.167 -20.514 -16.709 1.00 78.00 380 ILE A C 1
ATOM 3082 O O . ILE A 1 380 ? -5.004 -20.440 -17.602 1.00 78.00 380 ILE A O 1
ATOM 3086 N N . ARG A 1 381 ? -4.323 -21.339 -15.674 1.00 77.81 381 ARG A N 1
ATOM 3087 C CA . ARG A 1 381 ? -5.483 -22.223 -15.555 1.00 77.81 381 ARG A CA 1
ATOM 3088 C C . ARG A 1 381 ? -6.772 -21.442 -15.325 1.00 77.81 381 ARG A C 1
ATOM 3090 O O . ARG A 1 381 ? -6.846 -20.619 -14.413 1.00 77.81 381 ARG A O 1
ATOM 3097 N N . VAL A 1 382 ? -7.810 -21.759 -16.098 1.00 75.56 382 VAL A N 1
ATOM 3098 C CA . VAL A 1 382 ? -9.138 -21.165 -15.919 1.00 75.56 382 VAL A CA 1
ATOM 3099 C C . VAL A 1 382 ? -9.758 -21.708 -14.632 1.00 75.56 382 VAL A C 1
ATOM 3101 O O . VAL A 1 382 ? -10.033 -22.903 -14.504 1.00 75.56 382 VAL A O 1
ATOM 3104 N N . VAL A 1 383 ? -9.971 -20.830 -13.650 1.00 66.62 383 VAL A N 1
ATOM 3105 C CA . VAL A 1 383 ? -10.644 -21.178 -12.393 1.00 66.62 383 VAL A CA 1
ATOM 3106 C C . VAL A 1 383 ? -12.148 -21.020 -12.596 1.00 66.62 383 VAL A C 1
ATOM 3108 O O . VAL A 1 383 ? -12.672 -19.917 -12.731 1.00 66.62 383 VAL A O 1
ATOM 3111 N N . ASP A 1 384 ? -12.847 -22.147 -12.658 1.00 48.34 384 ASP A N 1
ATOM 3112 C CA . ASP A 1 384 ? -14.282 -22.197 -12.916 1.00 48.34 384 ASP A CA 1
ATOM 3113 C C . ASP A 1 384 ? -15.056 -21.688 -11.678 1.00 48.34 384 ASP A C 1
ATOM 3115 O O . ASP A 1 384 ? -15.313 -22.436 -10.733 1.00 48.34 384 ASP A O 1
ATOM 3119 N N . GLU A 1 385 ? -15.475 -20.416 -11.660 1.00 44.81 385 GLU A N 1
ATOM 3120 C CA . GLU A 1 385 ? -16.354 -19.865 -10.604 1.00 44.81 385 GLU A CA 1
ATOM 3121 C C . GLU A 1 385 ? -17.759 -20.527 -10.572 1.00 44.81 385 GLU A C 1
ATOM 3123 O O . GLU A 1 385 ? -18.621 -20.138 -9.784 1.00 44.81 385 GLU A O 1
ATOM 3128 N N . ARG A 1 386 ? -18.022 -21.541 -11.413 1.00 30.97 386 ARG A N 1
ATOM 3129 C CA . ARG A 1 386 ? -19.335 -22.182 -11.609 1.00 30.97 386 ARG A CA 1
ATOM 3130 C C . ARG A 1 386 ? -19.445 -23.635 -11.123 1.00 30.97 386 ARG A C 1
ATOM 3132 O O . ARG A 1 386 ? -20.370 -24.333 -11.529 1.00 30.97 386 ARG A O 1
ATOM 3139 N N . LYS A 1 387 ? -18.563 -24.097 -10.228 1.00 28.20 387 LYS A N 1
ATOM 3140 C CA . LYS A 1 387 ? -18.661 -25.437 -9.598 1.00 28.20 387 LYS A CA 1
ATOM 3141 C C . LYS A 1 387 ? -18.596 -25.436 -8.068 1.00 28.20 387 LYS A C 1
ATOM 3143 O O . LYS A 1 387 ? -18.030 -26.343 -7.467 1.00 28.20 387 LYS A O 1
ATOM 3148 N N . PHE A 1 388 ? -19.219 -24.451 -7.432 1.00 33.78 388 PHE A N 1
ATOM 3149 C CA . PHE A 1 388 ? -19.498 -24.503 -5.996 1.00 33.78 388 PHE A CA 1
ATOM 3150 C C . PHE A 1 388 ? -20.957 -24.101 -5.749 1.00 33.78 388 PHE A C 1
ATOM 3152 O O . PHE A 1 388 ? -21.229 -22.970 -5.345 1.00 33.78 388 PHE A O 1
ATOM 3159 N N . ASP A 1 389 ? -21.871 -25.025 -6.066 1.00 33.38 389 ASP A N 1
ATOM 3160 C CA . ASP A 1 389 ? -23.260 -25.010 -5.577 1.00 33.38 389 ASP A CA 1
ATOM 3161 C C . ASP A 1 389 ? -23.316 -25.185 -4.048 1.00 33.38 389 ASP A C 1
ATOM 3163 O O . ASP A 1 389 ? -22.522 -25.997 -3.508 1.00 33.38 389 ASP A O 1
#

Foldseek 3Di:
DAFAAEAEDDPPPVQADFKDKDKLVVVPVVDDPVNQADKHFYQWKKKWAFQADWFWKAWLNDIDIDGHQKIFIAGGGIIIHTPTRPTTTTMIMIGHLVLCCPQVVVCSVVVVLLNLVCVVPRMDRRPDPCSVVLRVLSVVLNCCNVPPDPDDDSNVSSVSVVVSVVVVLPGVSVVLSVQLVVLVLQVQLSVCLVVCQLADQDLCVSCVVVVHDSVSSQVSCCSNPVDGSNVVSLVVLLSQLLSCLQRPPDDLQVSCVSSPNPGSVVVQCSNCVVLVDGSVRSNVCCVVPVCVSCCVVVVVVVVQVVPWDKDKDKAAQPDDWDWDFAQFWKKKKAWQADWWWKDWPVGTDTDDHGDMDIDDHPTTITIHHNGITIIIIIIGGDDPPPPDD